Protein AF-0000000071074847 (afdb_homodimer)

Nearest PDB structures (foldseek):
  8h3u-assembly1_A  TM=3.918E-01  e=1.595E-03  Homo sapiens
  4jy6-assembly2_C  TM=2.643E-01  e=9.167E+00  Homo sapiens
  8h3u-assembly1_A  TM=3.918E-01  e=1.945E-03  Homo sapiens
  4jy6-assembly2_C  TM=2.643E-01  e=9.085E+00  Homo sapiens

pLDDT: mean 80.63, std 21.96, range [21.62, 98.31]

InterPro domains:
  IPR000998 MAM domain [PF00629] (2-75)
  IPR000998 MAM domain [PF00629] (82-198)
  IPR000998 MAM domain [PS50060] (1-77)
  IPR000998 MAM domain [PS50060] (80-199)
  IPR000998 MAM domain [SM00137] (77-199)
  IPR000998 MAM domain [cd06263] (82-199)
  IPR013320 Concanavalin A-like lectin/glucanase domain superfamily [SSF49899] (1-75)
  IPR013320 Concanavalin A-like lectin/glucanase domain superfamily [SSF49899] (81-199)
  IPR051560 MAM domain-containing protein [PTHR23282] (82-199)

Secondary structure (DSSP, 8-state):
-TTTTS-EEEEEEEETTEEEEEEEEEES-B-SS-EEEEEEE--SS-BEEEEEEE--SSTT--EEEEEEEEEES-TT-EEEEE--SSS-TT-EE-SSSSB--EEEESS-SSTTT--SS-SSS-STT-EEEEE--TT-TT-EEEEEPPPB-GGG-SEEEEEEEE-B-S----EEEE---SSS-------------------/-TTSSS-EEEEEEEETTEEEEEEEEEES-B-SS-EEEEEEE--SS-BEEEEEEE--SSTT--EEEEEEEEEES-TT-EEEEE--SSS-TT-EE-SSSSB--EEEESS-SSTTT--SS-SSS-STT-EEEEE--TT-TT-EEEEE---B-GGG-SEEEEEEEE-B-S----EEEE---SSS-------------------

Sequence (398 aa):
MWGADIGTLNIYAKTGTTLGQVLWTQSGALSRNWFQAQIDFIPTADFKFVFEGVTGADYESDIALDDIYITTGACGGSICGCDFDLDLCTFTQATTDDIDWTRLAGNTPSTNTGPENDHTIGTAAGFYIYTEASNLFNKVAVLESELILASSGRLCADFWYHMWGADIGTLNIYVKTGTTLGQVLWTQSGALSRNWFQAMWGADIGTLNIYAKTGTTLGQVLWTQSGALSRNWFQAQIDFIPTADFKFVFEGVTGADYESDIALDDIYITTGACGGSICGCDFDLDLCTFTQATTDDIDWTRLAGNTPSTNTGPENDHTIGTAAGFYIYTEASNLFNKVAVLESELILASSGRLCADFWYHMWGADIGTLNIYVKTGTTLGQVLWTQSGALSRNWFQA

Solvent-accessible surface area (backbone atoms only — not comparable to full-atom values): 20865 Å² total; per-residue (Å²): 133,86,76,57,52,36,17,33,41,36,31,31,45,25,42,86,91,44,73,52,65,68,39,32,35,41,28,26,1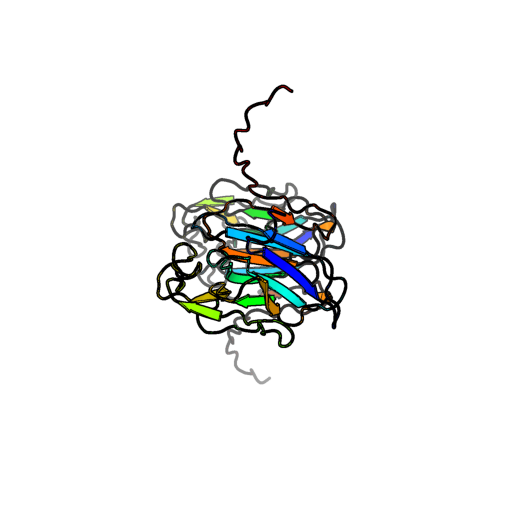6,49,56,88,54,78,40,80,47,75,42,57,41,64,51,90,47,51,26,22,49,33,46,36,41,31,22,1,65,36,52,38,12,19,41,32,44,29,48,39,35,33,27,33,8,48,64,83,27,66,74,47,60,36,52,35,67,87,50,62,68,70,45,42,73,54,86,86,52,73,45,62,69,38,78,45,52,25,57,46,92,54,79,72,17,49,49,60,34,17,78,83,72,61,37,53,86,18,19,19,33,30,41,74,8,67,95,34,53,66,33,39,22,34,37,30,47,53,84,40,59,30,86,63,43,41,24,15,39,35,33,32,36,32,29,15,23,88,61,56,63,63,49,75,48,75,42,65,68,54,90,70,66,69,74,77,71,94,71,90,77,78,79,76,81,70,80,81,73,79,121,132,86,78,56,53,35,17,34,42,38,30,30,46,26,42,85,91,44,73,50,67,67,39,32,34,41,28,26,17,51,57,89,52,79,39,81,48,73,44,54,40,62,51,90,46,51,27,22,50,32,45,34,41,31,22,1,65,37,52,37,11,19,41,32,44,28,48,39,35,33,29,32,9,48,65,83,28,66,76,49,58,36,49,38,67,85,48,63,69,70,45,43,73,54,86,85,53,72,44,63,66,39,78,46,53,24,58,46,93,55,77,72,15,49,48,60,34,18,79,84,71,60,37,52,85,17,20,19,32,30,42,72,8,67,95,33,54,65,33,38,21,35,38,30,48,54,84,40,58,30,86,61,42,42,22,16,39,35,31,32,36,31,29,14,21,88,64,53,66,62,50,75,47,74,43,71,68,56,88,71,68,68,76,79,71,90,73,84,75,73,75,74,78,70,78,82,74,81,120

Structure (mmCIF, N/CA/C/O backbone):
data_AF-0000000071074847-model_v1
#
loop_
_entity.id
_entity.type
_entity.pdbx_description
1 polymer 'MAM domain-containing protein'
#
loop_
_atom_site.group_PDB
_atom_site.id
_atom_site.type_symbol
_atom_site.label_atom_id
_atom_site.label_alt_id
_atom_site.label_comp_id
_atom_site.label_asym_id
_atom_site.label_entity_id
_atom_site.label_seq_id
_atom_site.pdbx_PDB_ins_code
_atom_site.Cartn_x
_atom_site.Cartn_y
_atom_site.Cartn_z
_atom_site.occupancy
_atom_site.B_iso_or_equiv
_atom_site.auth_seq_id
_atom_site.auth_comp_id
_atom_site.auth_asym_id
_atom_site.auth_atom_id
_atom_site.pdbx_PDB_model_num
ATOM 1 N N . MET A 1 1 ? -4.312 42.125 0.25 1 27.58 1 MET A N 1
ATOM 2 C CA . MET A 1 1 ? -3.717 41.656 1.504 1 27.58 1 MET A CA 1
ATOM 3 C C . MET A 1 1 ? -4.488 40.469 2.072 1 27.58 1 MET A C 1
ATOM 5 O O . MET A 1 1 ? -4.484 40.25 3.283 1 27.58 1 MET A O 1
ATOM 9 N N . TRP A 1 2 ? -5.391 39.906 1.409 1 36.03 2 TRP A N 1
ATOM 10 C CA . TRP A 1 2 ? -6.559 39.062 1.622 1 36.03 2 TRP A CA 1
ATOM 11 C C . TRP A 1 2 ? -6.16 37.719 2.254 1 36.03 2 TRP A C 1
ATOM 13 O O . TRP A 1 2 ? -6.965 36.781 2.318 1 36.03 2 TRP A O 1
ATOM 23 N N . GLY A 1 3 ? -4.836 37.219 2.207 1 42.69 3 GLY A N 1
ATOM 24 C CA . GLY A 1 3 ? -4.043 36 2.367 1 42.69 3 GLY A CA 1
ATOM 25 C C . GLY A 1 3 ? -3.967 35.531 3.805 1 42.69 3 GLY A C 1
ATOM 26 O O . GLY A 1 3 ? -3.621 34.375 4.062 1 42.69 3 GLY A O 1
ATOM 27 N N . ALA A 1 4 ? -4.082 36.438 4.742 1 49 4 ALA A N 1
ATOM 28 C CA . ALA A 1 4 ? -3.705 36.344 6.148 1 49 4 ALA A CA 1
ATOM 29 C C . ALA A 1 4 ? -4.785 35.656 6.969 1 49 4 ALA A C 1
ATOM 31 O O . ALA A 1 4 ? -4.512 35.125 8.055 1 49 4 ALA A O 1
ATOM 32 N N . ASP A 1 5 ? -6.031 35.656 6.477 1 59.66 5 ASP A N 1
ATOM 33 C CA . ASP A 1 5 ? -7.152 35.312 7.348 1 59.66 5 ASP A CA 1
ATOM 34 C C . ASP A 1 5 ? -7.465 33.844 7.301 1 59.66 5 ASP A C 1
ATOM 36 O O . ASP A 1 5 ? -8.414 33.375 7.934 1 59.66 5 ASP A O 1
ATOM 40 N N . ILE A 1 6 ? -6.574 33.125 6.586 1 74.62 6 ILE A N 1
ATOM 41 C CA . ILE A 1 6 ? -7.027 31.75 6.391 1 74.62 6 ILE A CA 1
ATOM 42 C C . ILE A 1 6 ? -5.98 30.781 6.938 1 74.62 6 ILE A C 1
ATOM 44 O O . ILE A 1 6 ? -4.797 31.109 7 1 74.62 6 ILE A O 1
ATOM 48 N N . GLY A 1 7 ? -6.395 29.688 7.555 1 87.5 7 GLY A N 1
ATOM 49 C CA . GLY A 1 7 ? -5.492 28.641 8.016 1 87.5 7 GLY A CA 1
ATOM 50 C C . GLY A 1 7 ? -4.734 27.969 6.8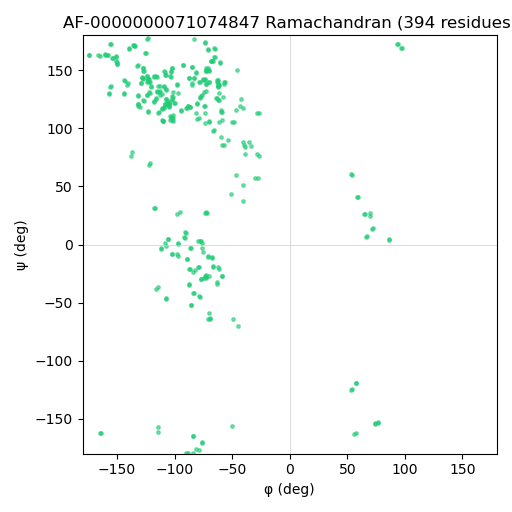83 1 87.5 7 GLY A C 1
ATOM 51 O O . GLY A 1 7 ? -5.234 27.875 5.762 1 87.5 7 GLY A O 1
ATOM 52 N N . THR A 1 8 ? -3.494 27.672 7.074 1 89.88 8 THR A N 1
ATOM 53 C CA . THR A 1 8 ? -2.66 27 6.082 1 89.88 8 THR A CA 1
ATOM 54 C C . THR A 1 8 ? -2.047 25.734 6.66 1 89.88 8 THR A C 1
ATOM 56 O O . THR A 1 8 ? -1.54 25.734 7.785 1 89.88 8 THR A O 1
ATOM 59 N N . LEU A 1 9 ? -2.215 24.625 5.93 1 92.69 9 LEU A N 1
ATOM 60 C CA . LEU A 1 9 ? -1.568 23.344 6.246 1 92.69 9 LEU A CA 1
ATOM 61 C C . LEU A 1 9 ? -0.414 23.078 5.289 1 92.69 9 LEU A C 1
ATOM 63 O O . LEU A 1 9 ? -0.598 23.078 4.07 1 92.69 9 LEU A O 1
ATOM 67 N N . ASN A 1 10 ? 0.801 22.906 5.871 1 92.06 10 ASN A N 1
ATOM 68 C CA . ASN A 1 10 ? 2.004 22.625 5.098 1 92.06 10 ASN A CA 1
ATOM 69 C C . ASN A 1 10 ? 2.637 21.297 5.516 1 92.06 10 ASN A C 1
ATOM 71 O O . ASN A 1 10 ? 2.734 21 6.707 1 92.06 10 ASN A O 1
ATOM 75 N N . ILE A 1 11 ? 3.031 20.531 4.504 1 95.25 11 ILE A N 1
ATOM 76 C CA . ILE A 1 11 ? 3.807 19.328 4.773 1 95.25 11 ILE A CA 1
ATOM 77 C C . ILE A 1 11 ? 5.203 19.469 4.172 1 95.25 11 ILE A C 1
ATOM 79 O O . ILE A 1 11 ? 5.352 19.906 3.029 1 95.25 11 ILE A O 1
ATOM 83 N N . TYR A 1 12 ? 6.242 19.141 5.043 1 93.88 12 TYR A N 1
ATOM 84 C CA . TYR A 1 12 ? 7.645 19.234 4.652 1 93.88 12 TYR A CA 1
ATOM 85 C C . TYR A 1 12 ? 8.352 17.906 4.879 1 93.88 12 TYR A C 1
ATOM 87 O O . TYR A 1 12 ? 7.82 17.016 5.547 1 93.88 12 TYR A O 1
ATOM 95 N N . ALA A 1 13 ? 9.508 17.844 4.262 1 94.88 13 ALA A N 1
ATOM 96 C CA . ALA A 1 13 ? 10.516 16.875 4.672 1 94.88 13 ALA A CA 1
ATOM 97 C C . ALA A 1 13 ? 11.664 17.547 5.414 1 94.88 13 ALA A C 1
ATOM 99 O O . ALA A 1 13 ? 12.242 18.516 4.918 1 94.88 13 ALA A O 1
ATOM 100 N N . LYS A 1 14 ? 11.898 17.094 6.609 1 95.88 14 LYS A N 1
ATOM 101 C CA . LYS A 1 14 ? 12.969 17.641 7.434 1 95.88 14 LYS A CA 1
ATOM 102 C C . LYS A 1 14 ? 14.156 16.688 7.512 1 95.88 14 LYS A C 1
ATOM 104 O O . LYS A 1 14 ? 14 15.531 7.934 1 95.88 14 LYS A O 1
ATOM 109 N N . THR A 1 15 ? 15.289 17.109 7.09 1 96 15 THR A N 1
ATOM 110 C CA . THR A 1 15 ? 16.531 16.344 7.188 1 96 15 THR A CA 1
ATOM 111 C C . THR A 1 15 ? 17.422 16.906 8.289 1 96 15 THR A C 1
ATOM 113 O O . THR A 1 15 ? 17.875 18.047 8.219 1 96 15 THR A O 1
ATOM 116 N N . GLY A 1 16 ? 17.719 16.094 9.273 1 94.25 16 GLY A N 1
ATOM 117 C CA . GLY A 1 16 ? 18.391 16.672 10.422 1 94.25 16 GLY A CA 1
ATOM 118 C C . GLY A 1 16 ? 17.609 17.812 11.062 1 94.25 16 GLY A C 1
ATOM 119 O O . GLY A 1 16 ? 16.453 17.625 11.469 1 94.25 16 GLY A O 1
ATOM 120 N N . THR A 1 17 ? 18.203 18.984 11.078 1 92.5 17 THR A N 1
ATOM 121 C CA . THR A 1 17 ? 17.531 20.125 11.656 1 92.5 17 THR A CA 1
ATOM 122 C C . THR A 1 17 ? 17.031 21.062 10.562 1 92.5 17 THR A C 1
ATOM 124 O O . THR A 1 17 ? 16.453 22.125 10.844 1 92.5 17 THR A O 1
ATOM 127 N N . THR A 1 18 ? 17.203 20.641 9.336 1 93.75 18 THR A N 1
ATOM 128 C CA . THR A 1 18 ? 16.875 21.516 8.211 1 93.75 18 THR A CA 1
ATOM 129 C C . THR A 1 18 ? 15.516 21.156 7.629 1 93.75 18 THR A C 1
ATOM 131 O O . THR A 1 18 ? 15.281 20.016 7.227 1 93.75 18 THR A O 1
ATOM 134 N N . LEU A 1 19 ? 14.688 22.125 7.641 1 93.19 19 LEU A N 1
ATOM 135 C CA . LEU A 1 19 ? 13.383 21.984 7.016 1 93.19 19 LEU A CA 1
ATOM 136 C C . LEU A 1 19 ? 13.477 22.188 5.508 1 93.19 19 LEU A C 1
ATOM 138 O O . LEU A 1 19 ? 13.984 23.219 5.047 1 93.19 19 LEU A O 1
ATOM 142 N N . GLY A 1 20 ? 13.078 21.188 4.734 1 89 20 GLY A N 1
ATOM 143 C CA . GLY A 1 20 ? 13.133 21.281 3.285 1 89 20 GLY A CA 1
ATOM 144 C C . GLY A 1 20 ? 12.031 22.141 2.699 1 89 20 GLY A C 1
ATOM 145 O O . GLY A 1 20 ? 11.344 22.859 3.426 1 89 20 GLY A O 1
ATOM 146 N N . GLN A 1 21 ? 11.961 22.047 1.348 1 84.12 21 GLN A N 1
ATOM 147 C CA . GLN A 1 21 ? 10.883 22.766 0.666 1 84.12 21 GLN A CA 1
ATOM 148 C C . GLN A 1 21 ? 9.523 22.141 0.989 1 84.12 21 GLN A C 1
ATOM 150 O O . GLN A 1 21 ? 9.445 20.984 1.388 1 84.12 21 GLN A O 1
ATOM 155 N N . VAL A 1 22 ? 8.469 22.984 0.8 1 89.62 22 VAL A N 1
ATOM 156 C CA . VAL A 1 22 ? 7.109 22.516 1.017 1 89.62 22 VAL A CA 1
ATOM 157 C C . VAL A 1 22 ? 6.777 21.406 0.013 1 89.62 22 VAL A C 1
ATOM 159 O O . VAL A 1 22 ? 7.008 21.562 -1.188 1 89.62 22 VAL A O 1
ATOM 162 N N . LEU A 1 23 ? 6.324 20.266 0.587 1 89.44 23 LEU A N 1
ATOM 163 C CA . LEU A 1 23 ? 5.91 19.156 -0.257 1 89.44 23 LEU A CA 1
ATOM 164 C C . LEU A 1 23 ? 4.441 19.297 -0.654 1 89.44 23 LEU A C 1
ATOM 166 O O . LEU A 1 23 ? 4.043 18.828 -1.727 1 89.44 23 LEU A O 1
ATOM 170 N N . TRP A 1 24 ? 3.645 19.797 0.161 1 90.12 24 TRP A N 1
ATOM 171 C CA . TRP A 1 24 ? 2.203 19.938 -0.01 1 90.12 24 TRP A CA 1
ATOM 172 C C . TRP A 1 24 ? 1.664 21.078 0.855 1 90.12 24 TRP A C 1
ATOM 174 O O . TRP A 1 24 ? 2.074 21.234 2.008 1 90.12 24 TRP A O 1
ATOM 184 N N . THR A 1 25 ? 0.781 21.891 0.258 1 90 25 THR A N 1
ATOM 185 C CA . THR A 1 25 ? 0.196 23 1.011 1 90 25 THR A CA 1
ATOM 186 C C . THR A 1 25 ? -1.278 23.172 0.658 1 90 25 THR A C 1
ATOM 188 O O . THR A 1 25 ? -1.673 22.984 -0.495 1 90 25 THR A O 1
ATOM 191 N N . GLN A 1 26 ? -2.035 23.391 1.683 1 86.25 26 GLN A N 1
ATOM 192 C CA . GLN A 1 26 ? -3.441 23.75 1.542 1 86.25 26 GLN A CA 1
ATOM 193 C C . GLN A 1 26 ? -3.777 24.984 2.373 1 86.25 26 GLN A C 1
ATOM 195 O O . GLN A 1 26 ? -3.572 25 3.59 1 86.25 26 GLN A O 1
ATOM 200 N N . SER A 1 27 ? -4.199 26 1.661 1 84.88 27 SER A N 1
ATOM 201 C CA . SER A 1 27 ? -4.617 27.219 2.359 1 84.88 27 SER A CA 1
ATOM 202 C C . SER A 1 27 ? -6.102 27.484 2.158 1 84.88 27 SER A C 1
ATOM 204 O O . SER A 1 27 ? -6.648 27.219 1.086 1 84.88 27 SER A O 1
ATOM 206 N N . GLY A 1 28 ? -6.715 28 3.195 1 81.5 28 GLY A N 1
ATOM 207 C CA . GLY A 1 28 ? -8.102 28.422 3.094 1 81.5 28 GLY A CA 1
ATOM 208 C C . GLY A 1 28 ? -9.086 27.359 3.535 1 81.5 28 GLY A C 1
ATOM 209 O O . GLY A 1 28 ? -8.688 26.234 3.861 1 81.5 28 GLY A O 1
ATOM 210 N N . ALA A 1 29 ? -10.297 27.781 3.59 1 77.31 29 ALA A N 1
ATOM 211 C CA . ALA A 1 29 ? -11.352 26.906 4.078 1 77.31 29 ALA A CA 1
ATOM 212 C C . ALA A 1 29 ? -11.922 26.062 2.947 1 77.31 29 ALA A C 1
ATOM 214 O O . ALA A 1 29 ? -12.031 26.531 1.81 1 77.31 29 ALA A O 1
ATOM 215 N N . LEU A 1 30 ? -12.242 24.859 3.307 1 79.44 30 LEU A N 1
ATOM 216 C CA . LEU A 1 30 ? -12.906 23.922 2.408 1 79.44 30 LEU A CA 1
ATOM 217 C C . LEU A 1 30 ? -14.305 23.594 2.908 1 79.44 30 LEU A C 1
ATOM 219 O O . LEU A 1 30 ? -14.969 24.438 3.516 1 79.44 30 LEU A O 1
ATOM 223 N N . SER A 1 31 ? -14.906 22.562 2.502 1 78.5 31 SER A N 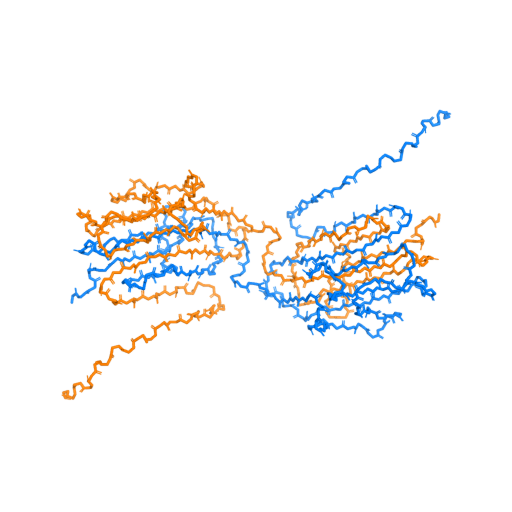1
ATOM 224 C CA . SER A 1 31 ? -16.234 22.156 2.949 1 78.5 31 SER A CA 1
ATOM 225 C C . SER A 1 31 ? -16.188 21.484 4.316 1 78.5 31 SER A C 1
ATOM 227 O O . SER A 1 31 ? -15.125 21.453 4.953 1 78.5 31 SER A O 1
ATOM 229 N N . ARG A 1 32 ? -17.312 21.047 4.727 1 83.38 32 ARG A N 1
ATOM 230 C CA . ARG A 1 32 ? -17.438 20.422 6.043 1 83.38 32 ARG A CA 1
ATOM 231 C C . ARG A 1 32 ? -16.922 18.984 6.027 1 83.38 32 ARG A C 1
ATOM 233 O O . ARG A 1 32 ? -16.906 18.328 7.066 1 83.38 32 ARG A O 1
ATOM 240 N N . ASN A 1 33 ? -16.422 18.562 4.934 1 82.31 33 ASN A N 1
ATOM 241 C CA . ASN A 1 33 ? -15.977 17.172 4.797 1 82.31 33 ASN A CA 1
ATOM 242 C C . ASN A 1 33 ? -14.492 17.031 5.129 1 82.31 33 ASN A C 1
ATOM 244 O O . ASN A 1 33 ? -13.758 18.031 5.141 1 82.31 33 ASN A O 1
ATOM 248 N N . TRP A 1 34 ? -14.117 15.82 5.543 1 88.06 34 TRP A N 1
ATOM 249 C CA . TRP A 1 34 ? -12.711 15.461 5.535 1 88.06 34 TRP A CA 1
ATOM 250 C C . TRP A 1 34 ? -12.195 15.289 4.105 1 88.06 34 TRP A C 1
ATOM 252 O O . TRP A 1 34 ? -12.891 14.727 3.256 1 88.06 34 TRP A O 1
ATOM 262 N N . PHE A 1 35 ? -10.977 15.766 3.891 1 84.19 35 PHE A N 1
ATOM 263 C CA . PHE A 1 35 ? -10.336 15.625 2.59 1 84.19 35 PHE A CA 1
ATOM 264 C C . PHE A 1 35 ? -9.062 14.789 2.703 1 84.19 35 PHE A C 1
ATOM 266 O O . PHE A 1 35 ? -8.359 14.859 3.709 1 84.19 35 PHE A O 1
ATOM 273 N N . GLN A 1 36 ? -8.852 14.039 1.658 1 84.94 36 GLN A N 1
ATOM 274 C CA . GLN A 1 36 ? -7.652 13.211 1.608 1 84.94 36 GLN A CA 1
ATOM 275 C C . GLN A 1 36 ? -6.551 13.883 0.796 1 84.94 36 GLN A C 1
ATOM 277 O O . GLN A 1 36 ? -6.82 14.484 -0.244 1 84.94 36 GLN A O 1
ATOM 282 N N . ALA A 1 37 ? -5.336 13.773 1.339 1 86.38 37 ALA A N 1
ATOM 283 C CA . ALA A 1 37 ? -4.156 14.18 0.578 1 86.38 37 ALA A CA 1
ATOM 284 C C . ALA A 1 37 ? -3.104 13.07 0.567 1 86.38 37 ALA A C 1
ATOM 286 O O . ALA A 1 37 ? -3.004 12.289 1.516 1 86.38 37 ALA A O 1
ATOM 287 N N . GLN A 1 38 ? -2.424 12.953 -0.542 1 86.5 38 GLN A N 1
ATOM 288 C CA . GLN A 1 38 ? -1.329 12 -0.686 1 86.5 38 GLN A CA 1
ATOM 289 C C . GLN A 1 38 ? -0.08 12.68 -1.242 1 86.5 38 GLN A C 1
ATOM 291 O O . GLN A 1 38 ? -0.173 13.547 -2.107 1 86.5 38 GLN A O 1
ATOM 296 N N . ILE A 1 39 ? 1.019 12.336 -0.711 1 87.88 39 ILE A N 1
ATOM 297 C CA . ILE A 1 39 ? 2.311 12.859 -1.145 1 87.88 39 ILE A CA 1
ATOM 298 C C . ILE A 1 39 ? 3.225 11.703 -1.545 1 87.88 39 ILE A C 1
ATOM 300 O O . ILE A 1 39 ? 3.564 10.859 -0.716 1 87.88 39 ILE A O 1
ATOM 304 N N . ASP A 1 40 ? 3.559 11.656 -2.885 1 86.19 40 ASP A N 1
ATOM 305 C CA . ASP A 1 40 ? 4.648 10.789 -3.316 1 86.19 40 ASP A CA 1
ATOM 306 C C . ASP A 1 40 ? 6.008 11.414 -3 1 86.19 40 ASP A C 1
ATOM 308 O O . ASP A 1 40 ? 6.273 12.555 -3.373 1 86.19 40 ASP A O 1
ATOM 312 N N . PHE A 1 41 ? 6.84 10.688 -2.32 1 87.25 41 PHE A N 1
ATOM 313 C CA . PHE A 1 41 ? 8.109 11.273 -1.914 1 87.25 41 PHE A CA 1
ATOM 314 C C . PHE A 1 41 ? 9.227 10.234 -1.971 1 87.25 41 PHE A C 1
ATOM 316 O O . PHE A 1 41 ? 9.055 9.109 -1.506 1 87.25 41 PHE A O 1
ATOM 323 N N . ILE A 1 42 ? 10.328 10.602 -2.615 1 86.88 42 ILE A N 1
ATOM 324 C CA . ILE A 1 42 ? 11.539 9.789 -2.613 1 86.88 42 ILE A CA 1
ATOM 325 C C . ILE A 1 42 ? 12.633 10.484 -1.806 1 86.88 42 ILE A C 1
ATOM 327 O O . ILE A 1 42 ? 13.219 11.469 -2.262 1 86.88 42 ILE A O 1
ATOM 331 N N . PRO A 1 43 ? 12.914 9.953 -0.616 1 88.38 43 PRO A N 1
ATOM 332 C CA . PRO A 1 43 ? 13.922 10.625 0.208 1 88.38 43 PRO A CA 1
ATOM 333 C C . PRO A 1 43 ? 15.344 10.383 -0.293 1 88.38 43 PRO A C 1
ATOM 335 O O . PRO A 1 43 ? 15.656 9.297 -0.777 1 88.38 43 PRO A O 1
ATOM 338 N N . THR A 1 44 ? 16.172 11.398 -0.231 1 90 44 THR A N 1
ATOM 339 C CA . THR A 1 44 ? 17.578 11.281 -0.575 1 90 44 THR A CA 1
ATOM 340 C C . THR A 1 44 ? 18.438 11.203 0.685 1 90 44 THR A C 1
ATOM 342 O O . THR A 1 44 ? 19.656 11.016 0.604 1 90 44 THR A O 1
ATOM 345 N N . ALA A 1 45 ? 17.906 11.398 1.759 1 93.75 45 ALA A N 1
ATOM 346 C CA . ALA A 1 45 ? 18.516 11.297 3.088 1 93.75 45 ALA A CA 1
ATOM 347 C C . ALA A 1 45 ? 17.469 10.914 4.129 1 93.75 45 ALA A C 1
ATOM 349 O O . ALA A 1 45 ? 16.266 10.992 3.869 1 93.75 45 ALA A O 1
ATOM 350 N N . ASP A 1 46 ? 18.062 10.414 5.281 1 95.81 46 ASP A N 1
ATOM 351 C CA . ASP A 1 46 ? 17.125 10.203 6.387 1 95.81 46 ASP A CA 1
ATOM 352 C C . ASP A 1 46 ? 16.375 11.492 6.727 1 95.81 46 ASP A C 1
ATOM 354 O O . ASP A 1 46 ? 16.969 12.578 6.734 1 95.81 46 ASP A O 1
ATOM 358 N N . PHE A 1 47 ? 15.07 11.281 7.016 1 95.94 47 PHE A N 1
ATOM 359 C CA . PHE A 1 47 ? 14.273 12.492 7.184 1 95.94 47 PHE A CA 1
ATOM 360 C C . PHE A 1 47 ? 13.047 12.219 8.047 1 95.94 47 PHE A C 1
ATOM 362 O O . PHE A 1 47 ? 12.789 11.078 8.422 1 95.94 47 PHE A O 1
ATOM 369 N N . LYS A 1 48 ? 12.312 13.289 8.406 1 96.88 48 LYS A N 1
ATOM 370 C CA . LYS A 1 48 ? 10.992 13.258 9.031 1 96.88 48 LYS A CA 1
ATOM 371 C C . LYS A 1 48 ? 9.977 14.055 8.211 1 96.88 48 LYS A C 1
ATOM 373 O O . LYS A 1 48 ? 10.305 15.117 7.676 1 96.88 48 LYS A O 1
ATOM 378 N N . PHE A 1 49 ? 8.75 13.477 8.133 1 96.19 49 PHE A N 1
ATOM 379 C CA . PHE A 1 49 ? 7.672 14.344 7.668 1 96.19 49 PHE A CA 1
ATOM 380 C C . PHE A 1 49 ? 7.289 15.352 8.742 1 96.19 49 PHE A C 1
ATOM 382 O O . PHE A 1 49 ? 7.215 15.008 9.922 1 96.19 49 PHE A O 1
ATOM 389 N N . VAL A 1 50 ? 7.066 16.547 8.305 1 96.62 50 VAL A N 1
ATOM 390 C CA . VAL A 1 50 ? 6.641 17.625 9.203 1 96.62 50 VAL A CA 1
ATOM 391 C C . VAL A 1 50 ? 5.262 18.125 8.781 1 96.62 50 VAL A C 1
ATOM 393 O O . VAL A 1 50 ? 5.062 18.516 7.629 1 96.62 50 VAL A O 1
ATOM 396 N N . PHE A 1 51 ? 4.328 18.047 9.742 1 96.88 51 PHE A N 1
ATOM 397 C CA . PHE A 1 51 ? 2.986 18.594 9.555 1 96.88 51 PHE A CA 1
ATOM 398 C C . PHE A 1 51 ? 2.828 19.922 10.281 1 96.88 51 PHE A C 1
ATOM 400 O O . PHE A 1 51 ? 2.723 19.953 11.508 1 96.88 51 PHE A O 1
ATOM 407 N N . GLU A 1 52 ? 2.797 21 9.461 1 95.69 52 GLU A N 1
ATOM 408 C CA . GLU A 1 52 ? 2.721 22.344 10.023 1 95.69 52 GLU A CA 1
ATOM 409 C C . GLU A 1 52 ? 1.352 22.969 9.781 1 95.69 52 GLU A C 1
ATOM 411 O O . GLU A 1 52 ? 0.924 23.109 8.633 1 95.69 52 GLU A O 1
ATOM 416 N N . GLY A 1 53 ? 0.668 23.25 10.883 1 94.75 53 GLY A N 1
ATOM 417 C CA . GLY A 1 53 ? -0.542 24.062 10.805 1 94.75 53 GLY A CA 1
ATOM 418 C C . GLY A 1 53 ? -0.333 25.5 11.234 1 94.75 53 GLY A C 1
ATOM 419 O O . GLY A 1 53 ? 0.208 25.75 12.312 1 94.75 53 GLY A O 1
ATOM 420 N N . VAL A 1 54 ? -0.717 26.438 10.32 1 91.88 54 VAL A N 1
ATOM 421 C CA . VAL A 1 54 ? -0.69 27.859 10.641 1 91.88 54 VAL A CA 1
ATOM 422 C C . VAL A 1 54 ? -2.117 28.406 10.734 1 91.88 54 VAL A C 1
ATOM 424 O O . VAL A 1 54 ? -2.852 28.406 9.742 1 91.88 54 VAL A O 1
ATOM 427 N N . THR A 1 55 ? -2.48 28.875 11.977 1 90.25 55 THR A N 1
ATOM 428 C CA . THR A 1 55 ? -3.824 29.438 12.117 1 90.25 55 THR A CA 1
ATOM 429 C C . THR A 1 55 ? -3.932 30.781 11.414 1 90.25 55 THR A C 1
ATOM 431 O O . THR A 1 55 ? -2.93 31.469 11.234 1 90.25 55 THR A O 1
ATOM 434 N N . GLY A 1 56 ? -5.152 31.062 10.984 1 86.88 56 GLY A N 1
ATOM 435 C CA . GLY A 1 56 ? -5.391 32.344 10.305 1 86.88 56 GLY A CA 1
ATOM 436 C C . GLY A 1 56 ? -5.641 33.469 11.258 1 86.88 56 GLY A C 1
ATOM 437 O O . GLY A 1 56 ? -5.289 33.406 12.438 1 86.88 56 GLY A O 1
ATOM 438 N N . ALA A 1 57 ? -6.184 34.594 10.656 1 82.81 57 ALA A N 1
ATOM 439 C CA . ALA A 1 57 ? -6.387 35.812 11.398 1 82.81 57 ALA A CA 1
ATOM 440 C C . ALA A 1 57 ? -7.73 35.812 12.125 1 82.81 57 ALA A C 1
ATOM 442 O O . ALA A 1 57 ? -8.094 36.781 12.781 1 82.81 57 ALA A O 1
ATOM 443 N N . ASP A 1 58 ? -8.484 34.781 11.914 1 78.69 58 ASP A N 1
ATOM 444 C CA . ASP A 1 58 ? -9.766 34.688 12.609 1 78.69 58 ASP A CA 1
ATOM 445 C C . ASP A 1 58 ? -9.984 33.281 13.188 1 78.69 58 ASP A C 1
ATOM 447 O O . ASP A 1 58 ? -9.18 32.375 12.953 1 78.69 58 ASP A O 1
ATOM 451 N N . TYR A 1 59 ? -11.047 33.156 14.008 1 79.75 59 TYR A N 1
AT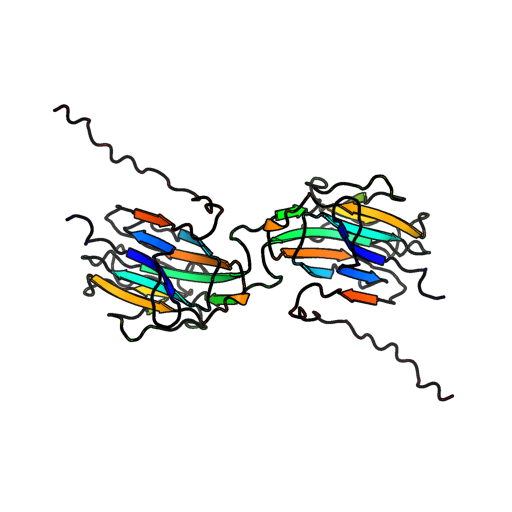OM 452 C CA . TYR A 1 59 ? -11.289 31.922 14.781 1 79.75 59 TYR A CA 1
ATOM 453 C C . TYR A 1 59 ? -11.828 30.812 13.891 1 79.75 59 TYR A C 1
ATOM 455 O O . TYR A 1 59 ? -11.883 29.656 14.305 1 79.75 59 TYR A O 1
ATOM 463 N N . GLU A 1 60 ? -12.141 31.047 12.617 1 80.56 60 GLU A N 1
ATOM 464 C CA . GLU A 1 60 ? -12.688 30.031 11.719 1 80.56 60 GLU A CA 1
ATOM 465 C C . GLU A 1 60 ? -11.586 29.375 10.891 1 80.56 60 GLU A C 1
ATOM 467 O O . GLU A 1 60 ? -11.82 28.953 9.75 1 80.56 60 GLU A O 1
ATOM 472 N N . SER A 1 61 ? -10.406 29.344 11.422 1 85.25 61 SER A N 1
ATOM 473 C CA . SER A 1 61 ? -9.289 28.828 10.641 1 85.25 61 SER A CA 1
ATOM 474 C C . SER A 1 61 ? -8.688 27.594 11.297 1 85.25 61 SER A C 1
ATOM 476 O O . SER A 1 61 ? -7.492 27.312 11.156 1 85.25 61 SER A O 1
ATOM 478 N N . ASP A 1 62 ? -9.562 26.781 12.008 1 89.06 62 ASP A N 1
ATOM 479 C CA . ASP A 1 62 ? -9.094 25.516 12.578 1 89.06 62 ASP A CA 1
ATOM 480 C C . ASP A 1 62 ? -8.641 24.547 11.477 1 89.06 62 ASP A C 1
ATOM 482 O O . ASP A 1 62 ? -9.219 24.516 10.391 1 89.06 62 ASP A O 1
ATOM 486 N N . ILE A 1 63 ? -7.613 23.875 11.797 1 91.88 63 ILE A N 1
ATOM 487 C CA . ILE A 1 63 ? -7.102 22.812 10.93 1 91.88 63 ILE A CA 1
ATOM 488 C C . ILE A 1 63 ? -7.07 21.5 11.695 1 91.88 63 ILE A C 1
ATOM 490 O O . ILE A 1 63 ? -6.629 21.438 12.844 1 91.88 63 ILE A O 1
ATOM 494 N N . ALA A 1 64 ? -7.625 20.469 11.031 1 94.94 64 ALA A N 1
ATOM 495 C CA . ALA A 1 64 ? -7.594 19.172 11.68 1 94.94 64 ALA A CA 1
ATOM 496 C C . ALA A 1 64 ? -6.922 18.125 10.789 1 94.94 64 ALA A C 1
ATOM 498 O O . ALA A 1 64 ? -6.969 18.234 9.562 1 94.94 64 ALA A O 1
ATOM 499 N N . LEU A 1 65 ? -6.199 17.203 11.445 1 96.62 65 LEU A N 1
ATOM 500 C CA . LEU A 1 65 ? -5.57 16.047 10.789 1 96.62 65 LEU A CA 1
ATOM 501 C C . LEU A 1 65 ? -6.047 14.742 11.414 1 96.62 65 LEU A C 1
ATOM 503 O O . LEU A 1 65 ? -6.281 14.672 12.617 1 96.62 65 LEU A O 1
ATOM 507 N N . ASP A 1 66 ? -6.23 13.773 10.602 1 95.5 66 ASP A N 1
ATOM 508 C CA . ASP A 1 66 ? -6.555 12.414 11.031 1 95.5 66 ASP A CA 1
ATOM 509 C C . ASP A 1 66 ? -6.008 11.383 10.047 1 95.5 66 ASP A C 1
ATOM 511 O O . ASP A 1 66 ? -5.746 11.703 8.883 1 95.5 66 ASP A O 1
ATOM 515 N N . ASP A 1 67 ? -5.785 10.211 10.516 1 94 67 ASP A N 1
ATOM 516 C CA . ASP A 1 67 ? -5.402 9.078 9.68 1 94 67 ASP A CA 1
ATOM 517 C C . ASP A 1 67 ? -4.184 9.422 8.82 1 94 67 ASP A C 1
ATOM 519 O O . ASP A 1 67 ? -4.234 9.328 7.594 1 94 67 ASP A O 1
ATOM 523 N N . ILE A 1 68 ? -3.039 9.758 9.508 1 95.75 68 ILE A N 1
ATOM 524 C CA . ILE A 1 68 ? -1.768 9.93 8.812 1 95.75 68 ILE A CA 1
ATOM 525 C C . ILE A 1 68 ? -1.062 8.578 8.695 1 95.75 68 ILE A C 1
ATOM 527 O O . ILE A 1 68 ? -0.756 7.941 9.711 1 95.75 68 ILE A O 1
ATOM 531 N N . TYR A 1 69 ? -0.854 8.172 7.426 1 93.75 69 TYR A N 1
ATOM 532 C CA . TYR A 1 69 ? -0.15 6.914 7.199 1 93.75 69 TYR A CA 1
ATOM 533 C C . TYR A 1 69 ? 0.956 7.09 6.164 1 93.75 69 TYR A C 1
ATOM 535 O O . TYR A 1 69 ? 0.739 7.688 5.109 1 93.75 69 TYR A O 1
ATOM 543 N N . ILE A 1 70 ? 2.129 6.648 6.547 1 94.5 70 ILE A N 1
ATOM 544 C CA . ILE A 1 70 ? 3.277 6.629 5.645 1 94.5 70 ILE A CA 1
ATOM 545 C C . ILE A 1 70 ? 3.6 5.191 5.25 1 94.5 70 ILE A C 1
ATOM 547 O O . ILE A 1 70 ? 3.834 4.34 6.113 1 94.5 70 ILE A O 1
ATOM 551 N N . THR A 1 71 ? 3.551 4.914 3.943 1 91.06 71 THR A N 1
ATOM 552 C CA . THR A 1 71 ? 3.801 3.568 3.434 1 91.06 71 THR A CA 1
ATOM 553 C C . THR A 1 71 ? 4.867 3.596 2.342 1 91.06 71 THR A C 1
ATOM 555 O O . THR A 1 71 ? 5.094 4.633 1.716 1 91.06 71 THR A O 1
ATOM 558 N N . THR A 1 72 ? 5.57 2.535 2.211 1 89 72 THR A N 1
ATOM 559 C CA . THR A 1 72 ? 6.496 2.414 1.092 1 89 72 THR A CA 1
ATOM 560 C C . THR A 1 72 ? 5.738 2.266 -0.224 1 89 72 THR A C 1
ATOM 562 O O . THR A 1 72 ? 4.637 1.713 -0.253 1 89 72 THR A O 1
ATOM 565 N N . GLY A 1 73 ? 6.438 2.793 -1.29 1 85.31 73 GLY A N 1
ATOM 566 C CA . GLY A 1 73 ? 5.82 2.707 -2.605 1 85.31 73 GLY A CA 1
ATOM 567 C C . GLY A 1 73 ? 5.082 3.971 -3.002 1 85.31 73 GLY A C 1
ATOM 568 O O . GLY A 1 73 ? 4.91 4.879 -2.186 1 85.31 73 GLY A O 1
ATOM 569 N N . ALA A 1 74 ? 4.719 4.004 -4.27 1 83.31 74 ALA A N 1
ATOM 570 C CA . ALA A 1 74 ? 3.982 5.156 -4.781 1 83.31 74 ALA A CA 1
ATOM 571 C C . ALA A 1 74 ? 2.549 5.168 -4.254 1 83.31 74 ALA A C 1
ATOM 573 O O . ALA A 1 74 ? 1.961 4.109 -4.016 1 83.31 74 ALA A O 1
ATOM 574 N N . CYS A 1 75 ? 2.037 6.441 -4.133 1 82.12 75 CYS A N 1
ATOM 575 C CA . CYS A 1 75 ? 0.613 6.543 -3.832 1 82.12 75 CYS A CA 1
ATOM 576 C C . CYS A 1 75 ? -0.226 5.941 -4.953 1 82.12 75 CYS A C 1
ATOM 578 O O . CYS A 1 75 ? 0.06 6.156 -6.133 1 82.12 75 CYS A O 1
ATOM 580 N N . GLY A 1 76 ? -1.273 5.148 -4.629 1 75.31 76 GLY A N 1
ATOM 581 C CA . GLY A 1 76 ? -2.039 4.465 -5.66 1 75.31 76 GLY A CA 1
ATOM 582 C C . GLY A 1 76 ? -1.228 3.432 -6.418 1 75.31 76 GLY A C 1
ATOM 583 O O . GLY A 1 76 ? -1.452 3.213 -7.609 1 75.31 76 GLY A O 1
ATOM 584 N N . GLY A 1 77 ? -0.274 2.922 -5.855 1 75.56 77 GLY A N 1
ATOM 585 C CA . GLY A 1 77 ? 0.782 2.15 -6.488 1 75.56 77 GLY A CA 1
ATOM 586 C C . GLY A 1 77 ? 0.327 0.778 -6.945 1 75.56 77 GLY A C 1
ATOM 587 O O . GLY A 1 77 ? 1.126 -0.159 -7.004 1 75.56 77 GLY A O 1
ATOM 588 N N . SER A 1 78 ? -0.935 0.639 -7.246 1 84.06 78 SER A N 1
ATOM 589 C CA . SER A 1 78 ? -1.326 -0.633 -7.848 1 84.06 78 SER A CA 1
ATOM 590 C C . SER A 1 78 ? -0.855 -0.729 -9.297 1 84.06 78 SER A C 1
ATOM 592 O O . SER A 1 78 ? -1.143 0.153 -10.102 1 84.06 78 SER A O 1
ATOM 594 N N . ILE A 1 79 ? -0.038 -1.692 -9.602 1 91.12 79 ILE A N 1
ATOM 595 C CA . ILE A 1 79 ? 0.455 -1.906 -10.961 1 91.12 79 ILE A CA 1
ATOM 596 C C . ILE A 1 79 ? -0.543 -2.756 -11.742 1 91.12 79 ILE A C 1
ATOM 598 O O . ILE A 1 79 ? -0.919 -2.406 -12.867 1 91.12 79 ILE A O 1
ATOM 602 N N . CYS A 1 80 ? -0.896 -3.812 -11.227 1 92.44 80 CYS A N 1
ATOM 603 C CA . CYS A 1 80 ? -1.935 -4.664 -11.797 1 92.44 80 CYS A CA 1
ATOM 604 C C . CYS A 1 80 ? -2.488 -5.625 -10.75 1 92.44 80 CYS A C 1
ATOM 606 O O . CYS A 1 80 ? -1.949 -5.723 -9.641 1 92.44 80 CYS A O 1
ATOM 608 N N . GLY A 1 81 ? -3.67 -6.16 -11.125 1 94.94 81 GLY A N 1
ATOM 609 C CA . GLY A 1 81 ? -4.309 -7.109 -10.227 1 94.94 81 GLY A CA 1
ATOM 610 C C . GLY A 1 81 ? -5.551 -7.746 -10.812 1 94.94 81 GLY A C 1
ATOM 611 O O . GLY A 1 81 ? -6.098 -7.254 -11.805 1 94.94 81 GLY A O 1
ATOM 612 N N . CYS A 1 82 ? -5.934 -8.789 -10.234 1 96.81 82 CYS A N 1
ATOM 613 C CA . CYS A 1 82 ? -7.09 -9.516 -10.75 1 96.81 82 CYS A CA 1
ATOM 614 C C . CYS A 1 82 ? -7.73 -10.367 -9.664 1 96.81 82 CYS A C 1
ATOM 616 O O . CYS A 1 82 ? -7.035 -11.094 -8.945 1 96.81 82 CYS A O 1
ATOM 618 N N . ASP A 1 83 ? -8.992 -10.266 -9.508 1 95.38 83 ASP A N 1
ATOM 619 C CA . ASP A 1 83 ? -9.758 -11.156 -8.641 1 95.38 83 ASP A CA 1
ATOM 620 C C . ASP A 1 83 ? -10.422 -12.273 -9.438 1 95.38 83 ASP A C 1
ATOM 622 O O . ASP A 1 83 ? -11.039 -13.172 -8.859 1 95.38 83 ASP A O 1
ATOM 626 N N . PHE A 1 84 ? -10.375 -12.203 -10.758 1 97.56 84 PHE A N 1
ATOM 627 C CA . PHE A 1 84 ? -10.758 -13.219 -11.742 1 97.56 84 PHE A CA 1
ATOM 628 C C . PHE A 1 84 ? -12.266 -13.383 -11.789 1 97.56 84 PHE A C 1
ATOM 630 O O . PHE A 1 84 ? -12.773 -14.328 -12.391 1 97.56 84 PHE A O 1
ATOM 637 N N . ASP A 1 85 ? -13.07 -12.484 -11.203 1 95.44 85 ASP A N 1
ATOM 638 C CA . ASP A 1 85 ? -14.523 -12.609 -11.172 1 95.44 85 ASP A CA 1
ATOM 639 C C . ASP A 1 85 ? -15.125 -12.32 -12.547 1 95.44 85 ASP A C 1
ATOM 641 O O . ASP A 1 85 ? -16.172 -12.867 -12.898 1 95.44 85 ASP A O 1
ATOM 645 N N . LEU A 1 86 ? -14.508 -11.523 -13.312 1 96.19 86 LEU A N 1
ATOM 646 C CA . LEU A 1 86 ? -15.039 -11.172 -14.625 1 96.19 86 LEU A CA 1
ATOM 647 C C . LEU A 1 86 ? -14.234 -11.844 -15.734 1 96.19 86 LEU A C 1
ATOM 649 O O . LEU A 1 86 ? -14.812 -12.344 -16.703 1 96.19 86 LEU A O 1
ATOM 653 N N . ASP A 1 87 ? -12.977 -11.797 -15.68 1 97.69 87 ASP A N 1
ATOM 654 C CA . ASP A 1 87 ? -12.062 -12.352 -16.656 1 97.69 87 ASP A CA 1
ATOM 655 C C . ASP A 1 87 ? -10.648 -12.469 -16.094 1 97.69 87 ASP A C 1
ATOM 657 O O . ASP A 1 87 ? -10.469 -12.594 -14.883 1 97.69 87 ASP A O 1
ATOM 661 N N . LEU A 1 88 ? -9.633 -12.609 -16.953 1 98.06 88 LEU A N 1
ATOM 662 C CA . LEU A 1 88 ? -8.25 -12.75 -16.516 1 98.06 88 LEU A CA 1
ATOM 663 C C . LEU A 1 88 ? -7.566 -11.391 -16.406 1 98.06 88 LEU A C 1
ATOM 665 O O . LEU A 1 88 ? -6.348 -11.312 -16.234 1 98.06 88 LEU A O 1
ATOM 669 N N . CYS A 1 89 ? -8.375 -10.344 -16.516 1 97.38 89 CYS A N 1
ATOM 670 C CA . CYS A 1 89 ? -7.859 -8.984 -16.453 1 97.38 89 CYS A CA 1
ATOM 671 C C . CYS A 1 89 ? -6.734 -8.789 -17.469 1 97.38 89 CYS A C 1
ATOM 673 O O . CYS A 1 89 ? -6.934 -8.984 -18.672 1 97.38 89 CYS A O 1
ATOM 675 N N . THR A 1 90 ? -5.492 -8.328 -17.016 1 97.5 90 THR A N 1
ATOM 676 C CA . THR A 1 90 ? -4.395 -8.109 -17.953 1 97.5 90 THR A CA 1
ATOM 677 C C . THR A 1 90 ? -3.457 -9.312 -17.984 1 97.5 90 THR A C 1
ATOM 679 O O . THR A 1 90 ? -2.455 -9.312 -18.688 1 97.5 90 THR A O 1
ATOM 682 N N . PHE A 1 91 ? -3.797 -10.352 -17.156 1 98 91 PHE A N 1
ATOM 683 C CA . PHE A 1 91 ? -2.967 -11.555 -17.188 1 98 91 PHE A CA 1
ATOM 684 C C . PHE A 1 91 ? -3.209 -12.352 -18.469 1 98 91 PHE A C 1
ATOM 686 O O . PHE A 1 91 ? -4.32 -12.352 -19 1 98 91 PHE A O 1
ATOM 693 N N . THR A 1 92 ? -2.09 -13.055 -18.906 1 98.06 92 THR A N 1
ATOM 694 C CA . THR A 1 92 ? -2.186 -13.805 -20.156 1 98.06 92 THR A CA 1
ATOM 695 C C . THR A 1 92 ? -1.742 -15.25 -19.953 1 98.06 92 THR A C 1
ATOM 697 O O . THR A 1 92 ? -0.791 -15.516 -19.219 1 98.06 92 THR A O 1
ATOM 700 N N . GLN A 1 93 ? -2.463 -16.172 -20.688 1 97.75 93 GLN A N 1
ATOM 701 C CA . GLN A 1 93 ? -2.053 -17.562 -20.719 1 97.75 93 GLN A CA 1
ATOM 702 C C . GLN A 1 93 ? -0.812 -17.75 -21.594 1 97.75 93 GLN A C 1
ATOM 704 O O . GLN A 1 93 ? -0.735 -17.219 -22.703 1 97.75 93 GLN A O 1
ATOM 709 N N . ALA A 1 94 ? 0.1 -18.453 -21 1 95.62 94 ALA A N 1
ATOM 710 C CA . ALA A 1 94 ? 1.215 -18.828 -21.859 1 95.62 94 ALA A CA 1
ATOM 711 C C . ALA A 1 94 ? 0.764 -19.812 -22.953 1 95.62 94 ALA A C 1
ATOM 713 O O . ALA A 1 94 ? -0.235 -20.516 -22.781 1 95.62 94 ALA A O 1
ATOM 714 N N . THR A 1 95 ? 1.566 -19.859 -24.062 1 94.31 95 THR A N 1
ATOM 715 C CA . THR A 1 95 ? 1.165 -20.703 -25.188 1 94.31 95 THR A CA 1
ATOM 716 C C . THR A 1 95 ? 2.125 -21.875 -25.344 1 94.31 95 THR A C 1
ATOM 718 O O . THR A 1 95 ? 1.892 -22.766 -26.156 1 94.31 95 THR A O 1
ATOM 721 N N . THR A 1 96 ? 3.172 -21.969 -24.578 1 92 96 THR A N 1
ATOM 722 C CA . THR A 1 96 ? 4.176 -23 -24.766 1 92 96 THR A CA 1
ATOM 723 C C . THR A 1 96 ? 4.094 -24.031 -23.641 1 92 96 THR A C 1
ATOM 725 O O . THR A 1 96 ? 4.926 -24.938 -23.562 1 92 96 THR A O 1
ATOM 728 N N . ASP A 1 97 ? 3.123 -23.875 -22.688 1 94.62 97 ASP A N 1
ATOM 729 C CA . ASP A 1 97 ? 2.967 -24.812 -21.578 1 94.62 97 ASP A CA 1
ATOM 730 C C . ASP A 1 97 ? 2.01 -25.953 -21.938 1 94.62 97 ASP A C 1
ATOM 732 O O . ASP A 1 97 ? 1.662 -26.125 -23.109 1 94.62 97 ASP A O 1
ATOM 736 N N . ASP A 1 98 ? 1.787 -26.891 -20.953 1 95.56 98 ASP A N 1
ATOM 737 C CA . ASP A 1 98 ? 1.011 -28.094 -21.203 1 95.56 98 ASP A CA 1
ATOM 738 C C . ASP A 1 98 ? -0.487 -27.797 -21.203 1 95.56 98 ASP A C 1
ATOM 740 O O . ASP A 1 98 ? -1.236 -28.328 -22.016 1 95.56 98 ASP A O 1
ATOM 744 N N . ILE A 1 99 ? -0.928 -27.047 -20.234 1 95.88 99 ILE A N 1
ATOM 745 C CA . ILE A 1 99 ? -2.34 -26.734 -20.047 1 95.88 99 ILE A CA 1
ATOM 746 C C . ILE A 1 99 ? -2.494 -25.266 -19.641 1 95.88 99 ILE A C 1
ATOM 748 O O . ILE A 1 99 ? -1.504 -24.578 -19.375 1 95.88 99 ILE A O 1
ATOM 752 N N . ASP A 1 100 ? -3.74 -24.812 -19.656 1 96.88 100 ASP A N 1
ATOM 753 C CA . ASP A 1 100 ? -4.039 -23.453 -19.234 1 96.88 100 ASP A CA 1
ATOM 754 C C . ASP A 1 100 ? -4.633 -23.438 -17.828 1 96.88 100 ASP A C 1
ATOM 756 O O . ASP A 1 100 ? -5.223 -24.422 -17.375 1 96.88 100 ASP A O 1
ATOM 760 N N . TRP A 1 101 ? -4.383 -22.297 -17.141 1 97.75 101 TRP A N 1
ATOM 761 C CA . TRP A 1 101 ? -5.227 -22.016 -15.984 1 97.75 101 TRP A CA 1
ATOM 762 C C . TRP A 1 101 ? -6.684 -21.844 -16.406 1 97.75 101 TRP A C 1
ATOM 764 O O . TRP A 1 10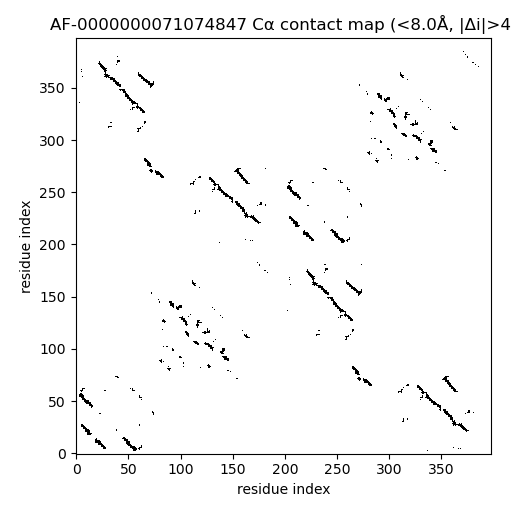1 ? -6.973 -21.203 -17.422 1 97.75 101 TRP A O 1
ATOM 774 N N . THR A 1 102 ? -7.578 -22.453 -15.586 1 96.94 102 THR A N 1
ATOM 775 C CA . THR A 1 102 ? -8.992 -22.391 -15.938 1 96.94 102 THR A CA 1
ATOM 776 C C . THR A 1 102 ? -9.766 -21.547 -14.93 1 96.94 102 THR A C 1
ATOM 778 O O . THR A 1 102 ? -9.594 -21.688 -13.719 1 96.94 102 THR A O 1
ATOM 781 N N . ARG A 1 103 ? -10.547 -20.578 -15.438 1 97.69 103 ARG A N 1
ATOM 782 C CA . ARG A 1 103 ? -11.438 -19.797 -14.578 1 97.69 103 ARG A CA 1
ATOM 783 C C . ARG A 1 103 ? -12.672 -20.594 -14.203 1 97.69 103 ARG A C 1
ATOM 785 O O . ARG A 1 103 ? -13.328 -21.188 -15.062 1 97.69 103 ARG A O 1
ATOM 792 N N . LEU A 1 104 ? -12.984 -20.672 -12.922 1 97.19 104 LEU A N 1
ATOM 793 C CA . LEU A 1 104 ? -14.078 -21.5 -12.43 1 97.19 104 LEU A CA 1
ATOM 794 C C . LEU A 1 104 ? -14.781 -20.828 -11.258 1 97.19 104 LEU A C 1
ATOM 796 O O . LEU A 1 104 ? -14.133 -20.188 -10.414 1 97.19 104 LEU A O 1
ATOM 800 N N . ALA A 1 105 ? -16.062 -20.953 -11.227 1 96.69 105 ALA A N 1
ATOM 801 C CA . ALA A 1 105 ? -16.844 -20.562 -10.055 1 96.69 105 ALA A CA 1
ATOM 802 C C . ALA A 1 105 ? -17.281 -21.797 -9.273 1 96.69 105 ALA A C 1
ATOM 804 O O . ALA A 1 105 ? -17.609 -22.828 -9.859 1 96.69 105 ALA A O 1
ATOM 805 N N . GLY A 1 106 ? -17.328 -21.656 -7.938 1 93.5 106 GLY A N 1
ATOM 806 C CA . GLY A 1 106 ? -17.812 -22.766 -7.117 1 93.5 106 GLY A CA 1
ATOM 807 C C . GLY A 1 106 ? -16.797 -23.875 -6.957 1 93.5 106 GLY A C 1
ATOM 808 O O . GLY A 1 106 ? -15.586 -23.609 -6.965 1 93.5 106 GLY A O 1
ATOM 809 N N . ASN A 1 107 ? -17.234 -25.125 -6.746 1 92.56 107 ASN A N 1
ATOM 810 C CA . ASN A 1 107 ? -16.359 -26.266 -6.422 1 92.56 107 ASN A CA 1
ATOM 811 C C . ASN A 1 107 ? -15.602 -26.75 -7.648 1 92.56 107 ASN A C 1
ATOM 813 O O . ASN A 1 107 ? -16.141 -26.781 -8.75 1 92.56 107 ASN A O 1
ATOM 817 N N . THR A 1 108 ? -14.344 -27.141 -7.383 1 92.06 108 THR A N 1
ATOM 818 C CA . THR A 1 108 ? -13.656 -27.891 -8.43 1 92.06 108 THR A CA 1
ATOM 819 C C . THR A 1 108 ? -14.398 -29.188 -8.742 1 92.06 108 THR A C 1
ATOM 821 O O . THR A 1 108 ? -15.117 -29.719 -7.891 1 92.06 108 THR A O 1
ATOM 824 N N . PRO A 1 109 ? -14.219 -29.75 -9.898 1 89.69 109 PRO A N 1
ATOM 825 C CA . PRO A 1 109 ? -14.969 -30.953 -10.297 1 89.69 109 PRO A CA 1
ATOM 826 C C . PRO A 1 109 ? -14.492 -32.219 -9.586 1 89.69 109 PRO A C 1
ATOM 828 O O . PRO A 1 109 ? -15.25 -33.188 -9.469 1 89.69 109 PRO A O 1
ATOM 831 N N . SER A 1 110 ? -13.242 -32.281 -9.172 1 86.38 110 SER A N 1
ATOM 832 C CA . SER A 1 110 ? -12.711 -33.469 -8.523 1 86.38 110 SER A CA 1
ATOM 833 C C . SER A 1 110 ? -13.008 -33.469 -7.027 1 86.38 110 SER A C 1
ATOM 835 O O . SER A 1 110 ? -13.102 -32.406 -6.41 1 86.38 110 SER A O 1
ATOM 837 N N . THR A 1 111 ? -13.094 -34.625 -6.488 1 83.12 111 THR A N 1
ATOM 838 C CA . THR A 1 111 ? -13.383 -34.781 -5.066 1 83.12 111 THR A CA 1
ATOM 839 C C . THR A 1 111 ? -12.133 -34.531 -4.23 1 83.12 111 THR A C 1
ATOM 841 O O . THR A 1 111 ? -11.023 -34.875 -4.633 1 83.12 111 THR A O 1
ATOM 844 N N . ASN A 1 112 ? -12.234 -33.844 -3.07 1 81.94 112 ASN A N 1
ATOM 845 C CA . ASN A 1 112 ? -11.188 -33.625 -2.084 1 81.94 112 ASN A CA 1
ATOM 846 C C . ASN A 1 112 ? -10.102 -32.688 -2.613 1 81.94 112 ASN A C 1
ATOM 848 O O . ASN A 1 112 ? -8.922 -32.875 -2.324 1 81.94 112 ASN A O 1
ATOM 852 N N . THR A 1 113 ? -10.305 -31.75 -3.541 1 83.12 113 THR A N 1
ATOM 853 C CA . THR A 1 113 ? -9.289 -30.859 -4.078 1 83.12 113 THR A CA 1
ATOM 854 C C . THR A 1 113 ? -9.609 -29.406 -3.734 1 83.12 113 THR A C 1
ATOM 856 O O . THR A 1 113 ? -8.711 -28.641 -3.385 1 83.12 113 THR A O 1
ATOM 859 N N . GLY A 1 114 ? -11.047 -29.016 -3.773 1 86.81 114 GLY A N 1
ATOM 860 C CA . GLY A 1 114 ? -11.422 -27.625 -3.623 1 86.81 114 GLY A CA 1
ATOM 861 C C . GLY A 1 114 ? -10.781 -26.719 -4.664 1 86.81 114 GLY A C 1
ATOM 862 O O . GLY A 1 114 ? -10.227 -27.203 -5.648 1 86.81 114 GLY A O 1
ATOM 863 N N . PRO A 1 115 ? -10.766 -25.188 -4.34 1 92.12 115 PRO A N 1
ATOM 864 C CA . PRO A 1 115 ? -11.586 -24.578 -3.289 1 92.12 115 PRO A CA 1
ATOM 865 C C . PRO A 1 115 ? -13.078 -24.688 -3.572 1 92.12 115 PRO A C 1
ATOM 867 O O . PRO A 1 115 ? -13.477 -25.203 -4.621 1 92.12 115 PRO A O 1
ATOM 870 N N . GLU A 1 116 ? -13.844 -24.375 -2.561 1 91.75 116 GLU A N 1
ATOM 871 C CA . GLU A 1 116 ? -15.297 -24.375 -2.725 1 91.75 116 GLU A CA 1
ATOM 872 C C . GLU A 1 116 ? -15.797 -23.031 -3.248 1 91.75 116 GLU A C 1
ATOM 874 O O . GLU A 1 116 ? -16.922 -22.922 -3.74 1 91.75 116 GLU A O 1
ATOM 879 N N . ASN A 1 117 ? -15.094 -22.062 -3.102 1 93.12 117 ASN A N 1
ATOM 880 C CA . ASN A 1 117 ? -15.391 -20.688 -3.52 1 93.12 117 ASN A CA 1
ATOM 881 C C . ASN A 1 117 ? -14.117 -19.859 -3.664 1 93.12 117 ASN A C 1
ATOM 883 O O . ASN A 1 117 ? -13.047 -20.281 -3.223 1 93.12 117 ASN A O 1
ATOM 887 N N . ASP A 1 118 ? -14.289 -18.734 -4.367 1 94.44 118 ASP A N 1
ATOM 888 C CA . ASP A 1 118 ? -13.125 -17.859 -4.496 1 94.44 118 ASP A CA 1
ATOM 889 C C . ASP A 1 118 ? -12.805 -17.172 -3.166 1 94.44 118 ASP A C 1
ATOM 891 O O . ASP A 1 118 ? -13.531 -17.344 -2.186 1 94.44 118 ASP A O 1
ATOM 895 N N . HIS A 1 119 ? -11.688 -16.594 -3.125 1 92 119 HIS A N 1
ATOM 896 C CA . HIS A 1 119 ? -11.297 -15.859 -1.927 1 92 119 HIS A CA 1
ATOM 897 C C . HIS A 1 119 ? -11.992 -14.508 -1.855 1 92 119 HIS A C 1
ATOM 899 O O . HIS A 1 119 ? -12.281 -14.008 -0.764 1 92 119 HIS A O 1
ATOM 905 N N . THR A 1 120 ? -12.328 -13.891 -3.027 1 89.31 120 THR A N 1
ATOM 906 C CA . THR A 1 120 ? -12.828 -12.523 -3.125 1 89.31 120 THR A CA 1
ATOM 907 C C . THR A 1 120 ? -14.234 -12.414 -2.533 1 89.31 120 THR A C 1
ATOM 909 O O . THR A 1 120 ? -14.445 -11.727 -1.536 1 89.31 120 THR A O 1
ATOM 912 N N . ILE A 1 121 ? -15.18 -13.133 -3.166 1 86.44 121 ILE A N 1
ATOM 913 C CA . ILE A 1 121 ? -16.594 -13.07 -2.793 1 86.44 121 ILE A CA 1
ATOM 914 C C . ILE A 1 121 ? -16.859 -14.016 -1.624 1 86.44 121 ILE A C 1
ATOM 916 O O . ILE A 1 121 ? -17.641 -13.695 -0.724 1 86.44 121 ILE A O 1
ATOM 920 N N . GLY A 1 122 ? -16.234 -15.227 -1.703 1 88.62 122 GLY A N 1
ATOM 921 C CA . GLY A 1 122 ? -16.344 -16.172 -0.605 1 88.62 122 GLY A CA 1
ATOM 922 C C . GLY A 1 122 ? -17.578 -17.047 -0.699 1 88.62 122 GLY A C 1
ATOM 923 O O . GLY A 1 122 ? -17.922 -17.75 0.255 1 88.62 122 GLY A O 1
ATOM 924 N N . THR A 1 123 ? -18.281 -16.891 -1.786 1 89.06 123 THR A N 1
ATOM 925 C CA . THR A 1 123 ? -19.406 -17.766 -2.09 1 89.06 123 THR A CA 1
ATOM 926 C C . THR A 1 123 ? -19.219 -18.422 -3.459 1 89.06 123 THR A C 1
ATOM 928 O O . THR A 1 123 ? -18.266 -18.109 -4.176 1 89.06 123 THR A O 1
ATOM 931 N N . ALA A 1 124 ? -20.156 -19.297 -3.836 1 93.25 124 ALA A N 1
ATOM 932 C CA . ALA A 1 124 ? -20.062 -20.062 -5.082 1 93.25 124 ALA A CA 1
ATOM 933 C C . ALA A 1 124 ? -20.203 -19.141 -6.293 1 93.25 124 ALA A C 1
ATOM 935 O O . ALA A 1 124 ? -19.922 -19.547 -7.422 1 93.25 124 ALA A O 1
ATOM 936 N N . ALA A 1 125 ? -20.609 -17.906 -6.086 1 94.69 125 ALA A N 1
ATOM 937 C CA . ALA A 1 125 ? -20.766 -16.953 -7.188 1 94.69 125 ALA A CA 1
ATOM 938 C C . ALA A 1 125 ? -19.422 -16.375 -7.609 1 94.69 125 ALA A C 1
ATOM 940 O O . ALA A 1 125 ? -19.297 -15.789 -8.688 1 94.69 125 ALA A O 1
ATOM 941 N N . GLY A 1 126 ? -18.453 -16.484 -6.73 1 94.62 126 GLY A N 1
ATOM 942 C CA . GLY A 1 126 ? -17.141 -15.914 -7.027 1 94.62 126 GLY A CA 1
ATOM 943 C C . GLY A 1 126 ? -16.281 -16.797 -7.902 1 94.62 126 GLY A C 1
ATOM 944 O O . GLY A 1 126 ? -16.359 -18.031 -7.824 1 94.62 126 GLY A O 1
ATOM 945 N N . PHE A 1 127 ? -15.398 -16.172 -8.781 1 97 127 PHE A N 1
ATOM 946 C CA . PHE A 1 127 ? -14.539 -16.922 -9.68 1 97 127 PHE A CA 1
ATOM 947 C C . PHE A 1 127 ? -13.086 -16.859 -9.219 1 97 127 PHE A C 1
ATOM 949 O O . PHE A 1 127 ? -12.664 -15.867 -8.609 1 97 127 PHE A O 1
ATOM 956 N N . TYR A 1 128 ? -12.414 -17.922 -9.453 1 97.69 128 TYR A N 1
ATOM 957 C CA . TYR A 1 128 ? -10.969 -18.094 -9.297 1 97.69 128 TYR A CA 1
ATOM 958 C C . TYR A 1 128 ? -10.375 -18.828 -10.484 1 97.69 128 TYR A C 1
ATOM 960 O O . TYR A 1 128 ? -11.102 -19.25 -11.391 1 97.69 128 TYR A O 1
ATOM 968 N N . ILE A 1 129 ? -9.031 -18.906 -10.57 1 98.31 129 ILE A N 1
ATOM 969 C CA . ILE A 1 129 ? -8.43 -19.766 -11.586 1 98.31 129 ILE A CA 1
ATOM 970 C C . ILE A 1 129 ? -7.801 -20.984 -10.922 1 98.31 129 ILE A C 1
ATOM 972 O O . ILE A 1 129 ? -7.395 -20.938 -9.758 1 98.31 129 ILE A O 1
ATOM 976 N N . TYR A 1 130 ? -7.809 -22.047 -11.664 1 96.62 130 TYR A N 1
ATOM 977 C CA . TYR A 1 130 ? -7.242 -23.25 -11.078 1 96.62 130 TYR A CA 1
ATOM 978 C C . TYR A 1 130 ? -6.73 -24.203 -12.156 1 96.62 130 TYR A C 1
ATOM 980 O O . TYR A 1 130 ? -7.008 -24 -13.344 1 96.62 130 TYR A O 1
ATOM 988 N N . THR A 1 131 ? -5.836 -25.141 -11.773 1 94.38 131 THR A N 1
ATOM 989 C CA . THR A 1 131 ? -5.418 -26.25 -12.625 1 94.38 131 THR A CA 1
ATOM 990 C C . THR A 1 131 ? -6.129 -27.547 -12.227 1 94.38 131 THR A C 1
ATOM 992 O O . THR A 1 131 ? -6.207 -27.875 -11.039 1 94.38 131 THR A O 1
ATOM 995 N N . GLU A 1 132 ? -6.723 -28.156 -13.172 1 89.12 132 GLU A N 1
ATOM 996 C CA . GLU A 1 132 ? -7.344 -29.453 -12.93 1 89.12 132 GLU A CA 1
ATOM 997 C C . GLU A 1 132 ? -6.352 -30.594 -13.141 1 89.12 132 GLU A C 1
ATOM 999 O O . GLU A 1 132 ? -5.859 -30.797 -14.258 1 89.12 132 GLU A O 1
ATOM 1004 N N . ALA A 1 133 ? -6.152 -31.312 -12.086 1 87.62 133 ALA A N 1
ATOM 1005 C CA . ALA A 1 133 ? -5.148 -32.375 -12.18 1 87.62 133 ALA A CA 1
ATOM 1006 C C . ALA A 1 133 ? -5.766 -33.688 -12.664 1 87.62 133 ALA A C 1
ATOM 1008 O O . ALA A 1 133 ? -5.051 -34.594 -13.078 1 87.62 133 ALA A O 1
ATOM 1009 N N . SER A 1 134 ? -7.109 -33.688 -12.656 1 84.69 134 SER A N 1
ATOM 1010 C CA . SER A 1 134 ? -7.746 -34.938 -13.07 1 84.69 134 SER A CA 1
ATOM 1011 C C . SER A 1 134 ? -7.348 -35.312 -14.492 1 84.69 134 SER A C 1
ATOM 1013 O O . SER A 1 134 ? -7.602 -34.594 -15.438 1 84.69 134 SER A O 1
ATOM 1015 N N . ASN A 1 135 ? -6.645 -36.438 -14.641 1 84.31 135 ASN A N 1
ATOM 1016 C CA . ASN A 1 135 ? -6.148 -37 -15.883 1 84.31 135 ASN A CA 1
ATOM 1017 C C . ASN A 1 135 ? -5.078 -36.125 -16.516 1 84.31 135 ASN A C 1
ATOM 1019 O O . ASN A 1 135 ? -4.801 -36.25 -17.719 1 84.31 135 ASN A O 1
ATOM 1023 N N . LEU A 1 136 ? -4.668 -35.125 -15.867 1 88.31 136 LEU A N 1
ATOM 1024 C CA . LEU A 1 136 ? -3.598 -34.219 -16.312 1 88.31 136 LEU A CA 1
ATOM 1025 C C . LEU A 1 136 ? -2.479 -34.188 -15.273 1 88.31 136 LEU A C 1
ATOM 1027 O O . LEU A 1 136 ? -2.266 -33.156 -14.633 1 88.31 136 LEU A O 1
ATOM 1031 N N . PHE A 1 137 ? -1.839 -35.281 -15.203 1 87.56 137 PHE A N 1
ATOM 1032 C CA . PHE A 1 137 ? -0.794 -35.406 -14.195 1 87.56 137 PHE A CA 1
ATOM 1033 C C . PHE A 1 137 ? 0.529 -34.844 -14.711 1 87.56 137 PHE A C 1
ATOM 1035 O O . PHE A 1 137 ? 0.875 -35.062 -15.883 1 87.56 137 PHE A O 1
ATOM 1042 N N . ASN A 1 138 ? 1.198 -34.156 -13.844 1 90.25 138 ASN A N 1
ATOM 1043 C CA . ASN A 1 138 ? 2.514 -33.594 -14.141 1 90.25 138 ASN A CA 1
ATOM 1044 C C . ASN A 1 138 ? 2.459 -32.656 -15.32 1 90.25 138 ASN A C 1
ATOM 1046 O O . ASN A 1 138 ? 3.289 -32.719 -16.234 1 90.25 138 ASN A O 1
ATOM 1050 N N . LYS A 1 139 ? 1.441 -31.891 -15.367 1 93.88 139 LYS A N 1
ATOM 1051 C CA . LYS A 1 139 ? 1.274 -30.875 -16.406 1 93.88 139 LYS A CA 1
ATOM 1052 C C . LYS A 1 139 ? 1.593 -29.484 -15.867 1 93.88 139 LYS A C 1
ATOM 1054 O O . LYS A 1 139 ? 1.363 -29.203 -14.688 1 93.88 139 LYS A O 1
ATOM 1059 N N . VAL A 1 140 ? 2.094 -28.672 -16.781 1 94.56 140 VAL A N 1
ATOM 1060 C CA . VAL A 1 140 ? 2.516 -27.328 -16.422 1 94.56 140 VAL A CA 1
ATOM 1061 C C . VAL A 1 140 ? 1.518 -26.312 -16.984 1 94.56 140 VAL A C 1
ATOM 1063 O O . VAL A 1 140 ? 1.134 -26.391 -18.156 1 94.56 140 VAL A O 1
ATOM 1066 N N . ALA A 1 141 ? 0.984 -25.453 -16.109 1 97.12 141 ALA A N 1
ATOM 1067 C CA . ALA A 1 141 ? 0.192 -24.281 -16.484 1 97.12 141 ALA A CA 1
ATOM 1068 C C . ALA A 1 141 ? 0.918 -22.984 -16.125 1 97.12 141 ALA A C 1
ATOM 1070 O O . ALA A 1 141 ? 1.42 -22.844 -15.008 1 97.12 141 ALA A O 1
ATOM 1071 N N . VAL A 1 142 ? 0.969 -22.047 -17.141 1 97.44 142 VAL A N 1
ATOM 1072 C CA . VAL A 1 142 ? 1.72 -20.828 -16.922 1 97.44 142 VAL A CA 1
ATOM 1073 C C . VAL A 1 142 ? 0.836 -19.609 -17.219 1 97.44 142 VAL A C 1
ATOM 1075 O O . VAL A 1 142 ? 0.205 -19.547 -18.266 1 97.44 142 VAL A O 1
ATOM 1078 N N . LEU A 1 143 ? 0.697 -18.719 -16.219 1 98.31 143 LEU A N 1
ATOM 1079 C CA . LEU A 1 143 ? 0.047 -17.406 -16.328 1 98.31 143 LEU A CA 1
ATOM 1080 C C . LEU A 1 143 ? 1.057 -16.281 -16.156 1 98.31 143 LEU A C 1
ATOM 1082 O O . LEU A 1 143 ? 1.908 -16.344 -15.266 1 98.31 143 LEU A O 1
ATOM 1086 N N . GLU A 1 144 ? 0.959 -15.227 -17.031 1 97.81 144 GLU A N 1
ATOM 1087 C CA . GLU A 1 144 ? 1.923 -14.133 -16.969 1 97.81 144 GLU A CA 1
ATOM 1088 C C . GLU A 1 144 ? 1.226 -12.797 -16.734 1 97.81 144 GLU A C 1
ATOM 1090 O O . GLU A 1 144 ? 0.153 -12.539 -17.281 1 97.81 144 GLU A O 1
ATOM 1095 N N . SER A 1 145 ? 1.843 -11.953 -15.891 1 97.88 145 SER A N 1
ATOM 1096 C CA . SER A 1 145 ? 1.351 -10.586 -15.719 1 97.88 145 SER A CA 1
ATOM 1097 C C . SER A 1 145 ? 1.669 -9.719 -16.922 1 97.88 145 SER A C 1
ATOM 1099 O O . SER A 1 145 ? 2.338 -10.172 -17.859 1 97.88 145 SER A O 1
ATOM 1101 N N . GLU A 1 146 ? 1.148 -8.5 -16.922 1 97.12 146 GLU A N 1
ATOM 1102 C CA . GLU A 1 146 ? 1.614 -7.516 -17.891 1 97.12 146 GLU A CA 1
ATOM 1103 C C . GLU A 1 146 ? 3.08 -7.156 -17.656 1 97.12 146 GLU A C 1
ATOM 1105 O O . GLU A 1 146 ? 3.654 -7.516 -16.625 1 97.12 146 GLU A O 1
ATOM 1110 N N . LEU A 1 147 ? 3.672 -6.574 -18.719 1 97.31 147 LEU A N 1
ATOM 1111 C CA . LEU A 1 147 ? 5.047 -6.105 -18.578 1 97.31 147 LEU A CA 1
ATOM 1112 C C . LEU A 1 147 ? 5.141 -5.02 -17.5 1 97.31 147 LEU A C 1
ATOM 1114 O O . LEU A 1 147 ? 4.375 -4.055 -17.531 1 97.31 147 LEU A O 1
ATOM 1118 N N . ILE A 1 148 ? 5.977 -5.199 -16.516 1 95.88 148 ILE A N 1
ATOM 1119 C CA . ILE A 1 148 ? 6.223 -4.242 -15.445 1 95.88 148 ILE A CA 1
ATOM 1120 C C . ILE A 1 148 ? 7.594 -3.598 -15.633 1 95.88 148 ILE A C 1
ATOM 1122 O O . ILE A 1 148 ? 8.594 -4.297 -15.828 1 95.88 148 ILE A O 1
ATOM 1126 N N . LEU A 1 149 ? 7.605 -2.371 -15.516 1 94.44 149 LEU A N 1
ATOM 1127 C CA . LEU A 1 149 ? 8.836 -1.635 -15.797 1 94.44 149 LEU A CA 1
ATOM 1128 C C . LEU A 1 149 ? 9.758 -1.634 -14.586 1 94.44 149 LEU A C 1
ATOM 1130 O O . LEU A 1 149 ? 9.297 -1.527 -13.445 1 94.44 149 LEU A O 1
ATOM 1134 N N . ALA A 1 150 ? 11.062 -1.727 -14.93 1 91.25 150 ALA A N 1
ATOM 1135 C CA . ALA A 1 150 ? 12.062 -1.672 -13.867 1 91.25 150 ALA A CA 1
ATOM 1136 C C . ALA A 1 150 ? 11.953 -0.371 -13.078 1 91.25 150 ALA A C 1
ATOM 1138 O O . ALA A 1 150 ? 12.258 -0.334 -11.883 1 91.25 150 ALA A O 1
ATOM 1139 N N . SER A 1 151 ? 11.492 0.636 -13.664 1 87.31 151 SER A N 1
ATOM 1140 C CA . SER A 1 151 ? 11.406 1.96 -13.062 1 87.31 151 SER A CA 1
ATOM 1141 C C . SER A 1 151 ? 10.336 2.004 -11.977 1 87.31 151 SER A C 1
ATOM 1143 O O . SER A 1 151 ? 10.273 2.955 -11.195 1 87.31 151 SER A O 1
ATOM 1145 N N . SER A 1 152 ? 9.492 0.915 -11.891 1 86.12 152 SER A N 1
ATOM 1146 C CA . SER A 1 152 ? 8.477 0.854 -10.844 1 86.12 152 SER A CA 1
ATOM 1147 C C . SER A 1 152 ? 9.102 0.739 -9.461 1 86.12 152 SER A C 1
ATOM 1149 O O . SER A 1 152 ? 8.453 1.011 -8.453 1 86.12 152 SER A O 1
ATOM 1151 N N . GLY A 1 153 ? 10.398 0.317 -9.453 1 83.44 153 GLY A N 1
ATOM 1152 C CA . GLY A 1 153 ? 11.078 0.144 -8.18 1 83.44 153 GLY A CA 1
ATOM 1153 C C . GLY A 1 153 ? 10.617 -1.087 -7.422 1 83.44 153 GLY A C 1
ATOM 1154 O O . GLY A 1 153 ? 10.266 -2.102 -8.023 1 83.44 153 GLY A O 1
ATOM 1155 N N . ARG A 1 154 ? 10.742 -1.034 -6.129 1 86.31 154 ARG A N 1
ATOM 1156 C CA . ARG A 1 154 ? 10.383 -2.164 -5.281 1 86.31 154 ARG A CA 1
ATOM 1157 C C . ARG A 1 154 ? 8.898 -2.504 -5.414 1 86.31 154 ARG A C 1
ATOM 1159 O O . ARG A 1 154 ? 8.055 -1.607 -5.445 1 86.31 154 ARG A O 1
ATOM 1166 N N . LEU A 1 155 ? 8.609 -3.738 -5.496 1 89.75 155 LEU A N 1
ATOM 1167 C CA . LEU A 1 155 ? 7.246 -4.211 -5.703 1 89.75 155 LEU A CA 1
ATOM 1168 C C . LEU A 1 155 ? 6.855 -5.23 -4.637 1 89.75 155 LEU A C 1
ATOM 1170 O O . LEU A 1 155 ? 7.711 -5.949 -4.121 1 89.75 155 LEU A O 1
ATOM 1174 N N . CYS A 1 156 ? 5.559 -5.219 -4.34 1 89.56 156 CYS A N 1
ATOM 1175 C CA . CYS A 1 156 ? 4.957 -6.309 -3.576 1 89.56 156 CYS A CA 1
ATOM 1176 C C . CYS A 1 156 ? 3.961 -7.086 -4.426 1 89.56 156 CYS A C 1
ATOM 1178 O O . CYS A 1 156 ? 2.973 -6.523 -4.902 1 89.56 156 CYS A O 1
ATOM 1180 N N . ALA A 1 157 ? 4.277 -8.312 -4.699 1 92.94 157 ALA A N 1
ATOM 1181 C CA . ALA A 1 157 ? 3.273 -9.219 -5.246 1 92.94 157 ALA A CA 1
ATOM 1182 C C . ALA A 1 157 ? 2.523 -9.945 -4.137 1 92.94 157 ALA A C 1
ATOM 1184 O O . ALA A 1 157 ? 3.129 -10.672 -3.342 1 92.94 157 ALA A O 1
ATOM 1185 N N . ASP A 1 158 ? 1.245 -9.688 -4.094 1 91 158 ASP A N 1
ATOM 1186 C CA . ASP A 1 158 ? 0.354 -10.289 -3.107 1 91 158 ASP A CA 1
ATOM 1187 C C . ASP A 1 158 ? -0.695 -11.172 -3.781 1 91 158 ASP A C 1
ATOM 1189 O O . ASP A 1 158 ? -1.36 -10.742 -4.727 1 91 158 ASP A O 1
ATOM 1193 N N . PHE A 1 159 ? -0.775 -12.398 -3.342 1 93.88 159 PHE A N 1
ATOM 1194 C CA . PHE A 1 159 ? -1.754 -13.266 -3.982 1 93.88 159 PHE A CA 1
ATOM 1195 C C . PHE A 1 159 ? -2.254 -14.328 -3.008 1 93.88 159 PHE A C 1
ATOM 1197 O O . PHE A 1 159 ? -1.597 -14.617 -2.006 1 93.88 159 PHE A O 1
ATOM 1204 N N . TRP A 1 160 ? -3.477 -14.859 -3.342 1 92.62 160 TRP A N 1
ATOM 1205 C CA . TRP A 1 160 ? -4.066 -15.938 -2.557 1 92.62 160 TRP A CA 1
ATOM 1206 C C . TRP A 1 160 ? -4.059 -17.25 -3.34 1 92.62 160 TRP A C 1
ATOM 1208 O O . TRP A 1 160 ? -4.324 -17.25 -4.543 1 92.62 160 TRP A O 1
ATOM 1218 N N . TYR A 1 161 ? -3.662 -18.312 -2.648 1 93.38 161 TYR A N 1
ATOM 1219 C CA . TYR A 1 161 ? -3.596 -19.625 -3.303 1 93.38 161 TYR A CA 1
ATOM 1220 C C . TYR A 1 161 ? -4.266 -20.688 -2.451 1 93.38 161 TYR A C 1
ATOM 1222 O O . TYR A 1 161 ? -4.469 -20.5 -1.249 1 93.38 161 TYR A O 1
ATOM 1230 N N . HIS A 1 162 ? -4.738 -21.75 -3.123 1 91.25 162 HIS A N 1
ATOM 1231 C CA . HIS A 1 162 ? -5.391 -22.906 -2.523 1 91.25 162 HIS A CA 1
ATOM 1232 C C . HIS A 1 162 ? -4.805 -24.203 -3.062 1 91.25 162 HIS A C 1
ATOM 1234 O O . HIS A 1 162 ? -4.75 -24.406 -4.277 1 91.25 162 HIS A O 1
ATOM 1240 N N . MET A 1 163 ? -4.266 -25.031 -2.207 1 89.31 163 MET A N 1
ATOM 1241 C CA . MET A 1 163 ? -3.688 -26.344 -2.533 1 89.31 163 MET A CA 1
ATOM 1242 C C . MET A 1 163 ? -4.102 -27.391 -1.508 1 89.31 163 MET A C 1
ATOM 1244 O O . MET A 1 163 ? -3.314 -27.75 -0.63 1 89.31 163 MET A O 1
ATOM 1248 N N . TRP A 1 164 ? -5.309 -27.859 -1.686 1 83.62 164 TRP A N 1
ATOM 1249 C CA . TRP A 1 164 ? -5.828 -28.844 -0.751 1 83.62 164 TRP A CA 1
ATOM 1250 C C . TRP A 1 164 ? -5.742 -30.25 -1.342 1 83.62 164 TRP A C 1
ATOM 1252 O O . TRP A 1 164 ? -6.047 -30.453 -2.52 1 83.62 164 TRP A O 1
ATOM 1262 N N . GLY A 1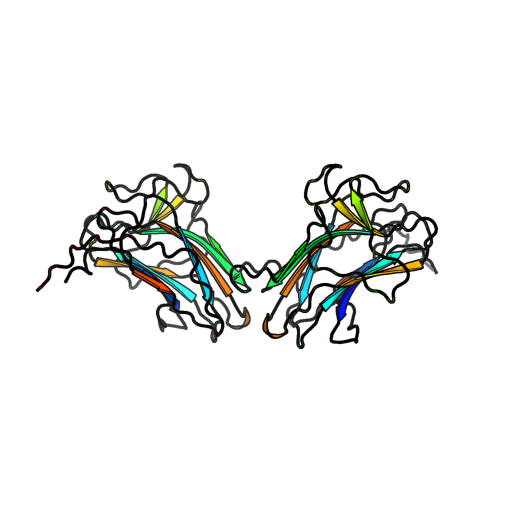 165 ? -5.219 -31.141 -0.566 1 74.38 165 GLY A N 1
ATOM 1263 C CA . GLY A 1 165 ? -5.172 -32.562 -0.913 1 74.38 165 GLY A CA 1
ATOM 1264 C C . GLY A 1 165 ? -4.809 -33.438 0.26 1 74.38 165 GLY A C 1
ATOM 1265 O O . GLY A 1 165 ? -4.535 -32.938 1.357 1 74.38 165 GLY A O 1
ATOM 1266 N N . ALA A 1 166 ? -5.059 -34.688 0.149 1 60.44 166 ALA A N 1
ATOM 1267 C CA . ALA A 1 166 ? -4.891 -35.656 1.232 1 60.44 166 ALA A CA 1
ATOM 1268 C C . ALA A 1 166 ? -3.432 -35.75 1.663 1 60.44 166 ALA A C 1
ATOM 1270 O O . ALA A 1 166 ? -3.137 -36.031 2.826 1 60.44 166 ALA A O 1
ATOM 1271 N N . ASP A 1 167 ? -2.467 -35.562 0.717 1 55.78 167 ASP A N 1
ATOM 1272 C CA . ASP A 1 167 ? -1.099 -35.812 1.146 1 55.78 167 ASP A CA 1
ATOM 1273 C C . ASP A 1 167 ? -0.352 -34.531 1.454 1 55.78 167 ASP A C 1
ATOM 1275 O O . ASP A 1 167 ? -0.328 -33.594 0.633 1 55.78 167 ASP A O 1
ATOM 1279 N N . ILE A 1 168 ? -0.096 -34.281 2.727 1 51.81 168 ILE A N 1
ATOM 1280 C CA . ILE A 1 168 ? 0.218 -33.031 3.408 1 51.81 168 ILE A CA 1
ATOM 1281 C C . ILE A 1 168 ? 1.663 -32.625 3.117 1 51.81 168 ILE A C 1
ATOM 1283 O O . ILE A 1 168 ? 2.139 -31.609 3.594 1 51.81 168 ILE A O 1
ATOM 1287 N N . GLY A 1 169 ? 2.564 -33.219 2.363 1 49.12 169 GLY A N 1
ATOM 1288 C CA . GLY A 1 169 ? 3.908 -32.688 2.471 1 49.12 169 GLY A CA 1
ATOM 1289 C C . GLY A 1 169 ? 4.066 -31.344 1.785 1 49.12 169 GLY A C 1
ATOM 1290 O O . GLY A 1 169 ? 3.678 -31.188 0.626 1 49.12 169 GLY A O 1
ATOM 1291 N N . THR A 1 170 ? 4.137 -30.188 2.676 1 56.41 170 THR A N 1
ATOM 1292 C CA . THR A 1 170 ? 4.211 -28.859 2.1 1 56.41 170 THR A CA 1
ATOM 1293 C C . THR A 1 170 ? 5.637 -28.312 2.164 1 56.41 170 THR A C 1
ATOM 1295 O O . THR A 1 170 ? 6.348 -28.547 3.145 1 56.41 170 THR A O 1
ATOM 1298 N N . LEU A 1 171 ? 6.391 -28.172 0.979 1 45.38 171 LEU A N 1
ATOM 1299 C CA . LEU A 1 171 ? 7.598 -27.359 0.939 1 45.38 171 LEU A CA 1
ATOM 1300 C C . LEU A 1 171 ? 7.281 -25.938 0.461 1 45.38 171 LEU A C 1
ATOM 1302 O O . LEU A 1 171 ? 6.574 -25.766 -0.531 1 45.38 171 LEU A O 1
ATOM 1306 N N . ASN A 1 172 ? 7.484 -24.891 1.334 1 53.66 172 ASN A N 1
ATOM 1307 C CA . ASN A 1 172 ? 7.371 -23.484 0.922 1 53.66 172 ASN A CA 1
ATOM 1308 C C . ASN A 1 172 ? 8.727 -22.797 0.913 1 53.66 172 ASN A C 1
ATOM 1310 O O . ASN A 1 172 ? 9.453 -22.828 1.908 1 53.66 172 ASN A O 1
ATOM 1314 N N . ILE A 1 173 ? 9.266 -22.547 -0.385 1 52.16 173 ILE A N 1
ATOM 1315 C CA . ILE A 1 173 ? 10.523 -21.812 -0.506 1 52.16 173 ILE A CA 1
ATOM 1316 C C . ILE A 1 173 ? 10.242 -20.391 -0.967 1 52.16 173 ILE A C 1
ATOM 1318 O O . ILE A 1 173 ? 9.461 -20.172 -1.899 1 52.16 173 ILE A O 1
ATOM 1322 N N . TYR A 1 174 ? 10.695 -19.422 -0.095 1 56.72 174 TYR A N 1
ATOM 1323 C CA . TYR A 1 174 ? 10.664 -18.031 -0.506 1 56.72 174 TYR A CA 1
ATOM 1324 C C . TYR A 1 174 ? 12.062 -17.531 -0.881 1 56.72 174 TYR A C 1
ATOM 1326 O O . TYR A 1 174 ? 13.039 -17.859 -0.207 1 56.72 174 TYR A O 1
ATOM 1334 N N . VAL A 1 175 ? 12.258 -17.266 -2.211 1 50.78 175 VAL A N 1
ATOM 1335 C CA . VAL A 1 175 ? 13.531 -16.672 -2.59 1 50.78 175 VAL A CA 1
ATOM 1336 C C . VAL A 1 175 ? 13.5 -15.172 -2.318 1 50.78 175 VAL A C 1
ATOM 1338 O O . VAL A 1 175 ? 12.586 -14.469 -2.764 1 50.78 175 VAL A O 1
ATOM 1341 N N . LYS A 1 176 ? 14.328 -14.852 -1.174 1 48.94 176 LYS A N 1
ATOM 1342 C CA . LYS A 1 176 ? 14.492 -13.438 -0.84 1 48.94 176 LYS A CA 1
ATOM 1343 C C . LYS A 1 176 ? 15.281 -12.711 -1.922 1 48.94 176 LYS A C 1
ATOM 1345 O O . LYS A 1 176 ? 16.359 -13.148 -2.316 1 48.94 176 LYS A O 1
ATOM 1350 N N . THR A 1 177 ? 14.703 -12.078 -2.785 1 45.34 177 THR A N 1
ATOM 1351 C CA . THR A 1 177 ? 15.562 -11.422 -3.77 1 45.34 177 THR A CA 1
ATOM 1352 C C . THR A 1 177 ? 16.312 -10.258 -3.137 1 45.34 177 THR A C 1
ATOM 1354 O O . THR A 1 177 ? 17.438 -9.953 -3.531 1 45.34 177 THR A O 1
ATOM 1357 N N . GLY A 1 178 ? 15.672 -9.211 -2.561 1 41.91 178 GLY A N 1
ATOM 1358 C CA . GLY A 1 178 ? 16.438 -8.055 -2.121 1 41.91 178 GLY A CA 1
ATOM 1359 C C . GLY A 1 178 ? 17.031 -8.227 -0.735 1 41.91 178 GLY A C 1
ATOM 1360 O O . GLY A 1 178 ? 17.047 -9.328 -0.19 1 41.91 178 GLY A O 1
ATOM 1361 N N . THR A 1 179 ? 17.812 -7.133 -0.152 1 38.72 179 THR A N 1
ATOM 1362 C CA . THR A 1 179 ? 18.562 -7.195 1.097 1 38.72 179 THR A CA 1
ATOM 1363 C C . THR A 1 179 ? 17.703 -7.762 2.221 1 38.72 179 THR A C 1
ATOM 1365 O O . THR A 1 179 ? 18.234 -8.312 3.193 1 38.72 179 THR A O 1
ATOM 1368 N N . THR A 1 180 ? 16.656 -7.09 2.607 1 32.91 180 THR A N 1
ATOM 1369 C CA . THR A 1 180 ? 15.992 -7.477 3.848 1 32.91 180 THR A CA 1
ATOM 1370 C C . THR A 1 180 ? 15.062 -8.664 3.613 1 32.91 180 THR A C 1
ATOM 1372 O O . THR A 1 180 ? 14.297 -8.68 2.65 1 32.91 180 THR A O 1
ATOM 1375 N N . LEU A 1 181 ? 15.398 -9.789 4.18 1 34.06 181 LEU A N 1
ATOM 1376 C CA . LEU A 1 181 ? 14.594 -11 4.262 1 34.06 181 LEU A CA 1
ATOM 1377 C C . LEU A 1 181 ? 13.133 -10.656 4.535 1 34.06 181 LEU A C 1
ATOM 1379 O O . LEU A 1 181 ? 12.82 -9.969 5.508 1 34.06 181 LEU A O 1
ATOM 1383 N N . GLY A 1 182 ? 12.32 -10.375 3.605 1 31.77 182 GLY A N 1
ATOM 1384 C CA . GLY A 1 182 ? 10.938 -10.398 4.035 1 31.77 182 GLY A CA 1
ATOM 1385 C C . GLY A 1 182 ? 10.617 -11.547 4.977 1 31.77 182 GLY A C 1
ATOM 1386 O O . GLY A 1 182 ? 11.281 -12.586 4.941 1 31.77 182 GLY A O 1
ATOM 1387 N N . GLN A 1 183 ? 10.211 -11.227 6.199 1 30.47 183 GLN A N 1
ATOM 1388 C CA . GLN A 1 183 ? 9.859 -12.195 7.234 1 30.47 183 GLN A CA 1
ATOM 1389 C C . GLN A 1 183 ? 8.953 -13.289 6.68 1 30.47 183 GLN A C 1
ATOM 1391 O O . GLN A 1 183 ? 8.094 -13.023 5.832 1 30.47 183 GLN A O 1
ATOM 1396 N N . VAL A 1 184 ? 9.43 -14.438 6.688 1 34.66 184 VAL A N 1
ATOM 1397 C CA . VAL A 1 184 ? 8.555 -15.609 6.641 1 34.66 184 VAL A CA 1
ATOM 1398 C C . VAL A 1 184 ? 7.336 -15.375 7.531 1 34.66 184 VAL A C 1
ATOM 1400 O O . VAL A 1 184 ? 7.477 -15.094 8.727 1 34.66 184 VAL A O 1
ATOM 1403 N N . LEU A 1 185 ? 6.195 -14.828 7.266 1 34.47 185 LEU A N 1
ATOM 1404 C CA . LEU A 1 185 ? 5.133 -15.055 8.242 1 34.47 185 LEU A CA 1
ATOM 1405 C C . LEU A 1 185 ? 5.012 -16.547 8.578 1 34.47 185 LEU A C 1
ATOM 1407 O O . LEU A 1 185 ? 5.547 -17.391 7.863 1 34.47 185 LEU A O 1
ATOM 1411 N N . TRP A 1 186 ? 3.768 -17.25 9.125 1 30.2 186 TRP A N 1
ATOM 1412 C CA . TRP A 1 186 ? 3.607 -18.484 9.891 1 30.2 186 TRP A CA 1
ATOM 1413 C C . TRP A 1 186 ? 3.918 -19.703 9.039 1 30.2 186 TRP A C 1
ATOM 1415 O O . TRP A 1 186 ? 3.408 -19.828 7.922 1 30.2 186 TRP A O 1
ATOM 1425 N N . THR A 1 187 ? 5.145 -20.344 9.328 1 32.38 187 THR A N 1
ATOM 1426 C CA . THR A 1 187 ? 5.633 -21.688 9.031 1 32.38 187 THR A CA 1
ATOM 1427 C C . THR A 1 187 ? 4.957 -22.719 9.93 1 32.38 187 THR A C 1
ATOM 1429 O O . THR A 1 187 ? 5.145 -23.922 9.75 1 32.38 187 THR A O 1
ATOM 1432 N N . GLN A 1 188 ? 3.83 -22.906 10.609 1 31.78 188 GLN A N 1
ATOM 1433 C CA . GLN A 1 188 ? 3.791 -23.969 11.609 1 31.78 188 GLN A CA 1
ATOM 1434 C C . GLN A 1 188 ? 4.125 -25.328 10.992 1 31.78 188 GLN A C 1
ATOM 1436 O O . GLN A 1 188 ? 3.73 -25.609 9.859 1 31.78 188 GLN A O 1
ATOM 1441 N N . SER A 1 189 ? 5.082 -26.281 11.844 1 31.08 189 SER A N 1
ATOM 1442 C CA . SER A 1 189 ? 5.711 -27.547 12.156 1 31.08 189 SER A CA 1
ATOM 1443 C C . SER A 1 189 ? 4.691 -28.688 12.141 1 31.08 189 SER A C 1
ATOM 1445 O O . SER A 1 189 ? 3.762 -28.703 12.953 1 31.08 189 SER A O 1
ATOM 1447 N N . GLY A 1 190 ? 3.971 -29.156 11.359 1 30.86 190 GLY A N 1
ATOM 1448 C CA . GLY A 1 190 ? 3.447 -30.438 11.812 1 30.86 190 GLY A CA 1
ATOM 1449 C C . GLY A 1 190 ? 4.531 -31.453 12.086 1 30.86 190 GLY A C 1
ATOM 1450 O O . GLY A 1 190 ? 5.578 -31.453 11.438 1 30.86 190 GLY A O 1
ATOM 1451 N N . ALA A 1 191 ? 4.707 -31.891 13.492 1 30.38 191 ALA A N 1
ATOM 1452 C CA . ALA A 1 191 ? 5.277 -33.125 14.023 1 30.38 191 ALA A CA 1
ATOM 1453 C C . ALA A 1 191 ? 4.949 -34.312 13.125 1 30.38 191 ALA A C 1
ATOM 1455 O O . ALA A 1 191 ? 3.775 -34.625 12.914 1 30.38 191 ALA A O 1
ATOM 1456 N N . LEU A 1 192 ? 5.613 -34.719 12.125 1 28.44 192 LEU A N 1
ATOM 1457 C CA . LEU A 1 192 ? 5.762 -36.156 12.047 1 28.44 192 LEU A CA 1
ATOM 1458 C C . LEU A 1 192 ? 6.332 -36.719 13.344 1 28.44 192 LEU A C 1
ATOM 1460 O O . LEU A 1 192 ? 7.402 -36.312 13.789 1 28.44 192 LEU A O 1
ATOM 1464 N N . SER A 1 193 ? 5.574 -37.125 14.367 1 25.61 193 SER A N 1
ATOM 1465 C CA . SER A 1 193 ? 5.863 -38.125 15.391 1 25.61 193 SER A CA 1
ATOM 1466 C C . SER A 1 193 ? 6.57 -39.344 14.789 1 25.61 193 SER A C 1
ATOM 1468 O O . SER A 1 193 ? 5.957 -40.125 14.062 1 25.61 193 SER A O 1
ATOM 1470 N N . ARG A 1 194 ? 7.648 -39.312 14.023 1 25.55 194 ARG A N 1
ATOM 1471 C CA . ARG A 1 194 ? 8.5 -40.5 14.133 1 25.55 194 ARG A CA 1
ATOM 1472 C C . ARG A 1 194 ? 8.961 -40.719 15.57 1 25.55 194 ARG A C 1
ATOM 1474 O O . ARG A 1 194 ? 9.172 -39.75 16.312 1 25.55 194 ARG A O 1
ATOM 1481 N N . ASN A 1 195 ? 8.789 -41.969 16.281 1 25.5 195 ASN A N 1
ATOM 1482 C CA . ASN A 1 195 ? 9.625 -42.875 17.078 1 25.5 195 ASN A CA 1
ATOM 1483 C C . ASN A 1 195 ? 11.086 -42.812 16.641 1 25.5 195 ASN A C 1
ATOM 1485 O O . ASN A 1 195 ? 11.375 -42.594 15.461 1 25.5 195 ASN A O 1
ATOM 1489 N N . TRP A 1 196 ? 12.078 -42.281 17.516 1 26.19 196 TRP A N 1
ATOM 1490 C CA . TRP A 1 196 ? 13.5 -42.562 17.672 1 26.19 196 TRP A CA 1
ATOM 1491 C C . TRP A 1 196 ? 13.812 -44.031 17.297 1 26.19 196 TRP A C 1
ATOM 1493 O O . TRP A 1 196 ? 13.344 -44.938 17.953 1 26.19 196 TRP A O 1
ATOM 1503 N N . PHE A 1 197 ? 13.516 -44.5 16.125 1 21.62 197 PHE A N 1
ATOM 1504 C CA . PHE A 1 197 ? 14 -45.875 16.047 1 21.62 197 PHE A CA 1
ATOM 1505 C C . PHE A 1 197 ? 15.508 -45.938 16.281 1 21.62 197 PHE A C 1
ATOM 1507 O O . PHE A 1 197 ? 16.266 -45.25 15.617 1 21.62 197 PHE A O 1
ATOM 1514 N N . GLN A 1 198 ? 15.922 -46 17.672 1 22.48 198 GLN A N 1
ATOM 1515 C CA . GLN A 1 198 ? 17.156 -46.594 18.172 1 22.48 198 GLN A CA 1
ATOM 1516 C C . GLN A 1 198 ? 17.625 -47.719 17.25 1 22.48 198 GLN A C 1
ATOM 1518 O O . GLN A 1 198 ? 16.938 -48.719 17.078 1 22.48 198 GLN A O 1
ATOM 1523 N N . ALA A 1 199 ? 18.234 -47.25 16.109 1 21.78 199 ALA A N 1
ATOM 1524 C CA . ALA A 1 199 ? 19.312 -48.25 15.961 1 21.78 199 ALA A CA 1
ATOM 1525 C C . ALA A 1 199 ? 20.484 -47.906 16.859 1 21.78 199 ALA A C 1
ATOM 1527 O O . ALA A 1 199 ? 20.734 -46.719 17.172 1 21.78 199 ALA A O 1
ATOM 1528 N N . MET B 1 1 ? 11.445 -41.188 -3.697 1 28.06 1 MET B N 1
ATOM 1529 C CA . MET B 1 1 ? 10.859 -40.719 -4.953 1 28.06 1 MET B CA 1
ATOM 1530 C C . MET B 1 1 ? 9.578 -39.938 -4.707 1 28.06 1 MET B C 1
ATOM 1532 O O . MET B 1 1 ? 8.695 -39.875 -5.57 1 28.06 1 MET B O 1
ATOM 1536 N N . TRP B 1 2 ? 9.203 -39.594 -3.537 1 36.88 2 TRP B N 1
ATOM 1537 C CA . TRP B 1 2 ? 8.016 -39.188 -2.785 1 36.88 2 TRP B CA 1
ATOM 1538 C C . TRP B 1 2 ? 7.43 -37.906 -3.326 1 36.88 2 TRP B C 1
ATOM 1540 O O . TRP B 1 2 ? 6.477 -37.375 -2.762 1 36.88 2 TRP B O 1
ATOM 1550 N N . GLY B 1 3 ? 8.172 -37 -4.098 1 43.12 3 GLY B N 1
ATOM 1551 C CA . GLY B 1 3 ? 8.18 -35.625 -4.582 1 43.12 3 GLY B CA 1
ATOM 1552 C C . GLY B 1 3 ? 7.16 -35.375 -5.676 1 43.12 3 GLY B C 1
ATOM 1553 O O . GLY B 1 3 ? 6.836 -34.219 -5.973 1 43.12 3 GLY B O 1
ATOM 1554 N N . ALA B 1 4 ? 6.781 -36.375 -6.41 1 49.62 4 ALA B N 1
ATOM 1555 C CA . ALA B 1 4 ? 6.117 -36.375 -7.711 1 49.62 4 ALA B CA 1
ATOM 1556 C C . ALA B 1 4 ? 4.609 -36.219 -7.559 1 49.62 4 ALA B C 1
ATOM 1558 O O . ALA B 1 4 ? 3.936 -35.75 -8.477 1 49.62 4 ALA B O 1
ATOM 1559 N N . ASP B 1 5 ? 4.082 -36.594 -6.383 1 60.34 5 ASP B N 1
ATOM 1560 C CA . ASP B 1 5 ? 2.639 -36.781 -6.297 1 60.34 5 ASP B CA 1
ATOM 1561 C C . ASP B 1 5 ? 1.932 -35.5 -5.875 1 60.34 5 ASP B C 1
ATOM 1563 O O . ASP B 1 5 ? 0.71 -35.469 -5.711 1 60.34 5 ASP B O 1
ATOM 1567 N N . ILE B 1 6 ? 2.744 -34.438 -5.789 1 75.31 6 ILE B N 1
ATOM 1568 C CA . ILE B 1 6 ? 2.082 -33.281 -5.176 1 75.31 6 ILE B CA 1
ATOM 1569 C C . ILE B 1 6 ? 2.131 -32.094 -6.129 1 75.31 6 ILE B C 1
ATOM 1571 O O . ILE B 1 6 ? 3.023 -32 -6.973 1 75.31 6 ILE B O 1
ATOM 1575 N N . GLY B 1 7 ? 1.071 -31.297 -6.188 1 87.56 7 GLY B N 1
ATOM 1576 C CA . GLY B 1 7 ? 1.059 -30.062 -6.965 1 87.56 7 GLY B CA 1
ATOM 1577 C C . GLY B 1 7 ? 2.057 -29.031 -6.473 1 87.56 7 GLY B C 1
ATOM 1578 O O . GLY B 1 7 ? 2.363 -28.984 -5.277 1 87.56 7 GLY B O 1
ATOM 1579 N N . THR B 1 8 ? 2.713 -28.344 -7.344 1 90 8 THR B N 1
ATOM 1580 C CA . THR B 1 8 ? 3.682 -27.297 -7.004 1 90 8 THR B CA 1
ATOM 1581 C C . THR B 1 8 ? 3.318 -25.984 -7.672 1 90 8 THR B C 1
ATOM 1583 O O . THR B 1 8 ? 2.99 -25.953 -8.859 1 90 8 THR B O 1
ATOM 1586 N N . LEU B 1 9 ? 3.264 -24.922 -6.863 1 92.94 9 LEU B N 1
ATOM 1587 C CA . LEU B 1 9 ? 3.086 -23.547 -7.348 1 92.94 9 LEU B CA 1
ATOM 1588 C C . LEU B 1 9 ? 4.395 -22.766 -7.277 1 92.94 9 LEU B C 1
ATOM 1590 O O . LEU B 1 9 ? 5.023 -22.703 -6.219 1 92.94 9 LEU B O 1
ATOM 1594 N N . ASN B 1 10 ? 4.836 -22.266 -8.461 1 92.12 10 ASN B N 1
ATOM 1595 C CA . ASN B 1 10 ? 6.062 -21.484 -8.562 1 92.12 10 ASN B CA 1
ATOM 1596 C C . ASN B 1 10 ? 5.797 -20.094 -9.117 1 92.12 10 ASN B C 1
ATOM 1598 O O . ASN B 1 10 ? 5.031 -19.922 -10.062 1 92.12 10 ASN B O 1
ATOM 1602 N N . ILE B 1 11 ? 6.434 -19.109 -8.477 1 95.44 11 ILE B N 1
ATOM 1603 C CA . ILE B 1 11 ? 6.398 -17.75 -9.016 1 95.44 11 ILE B CA 1
ATOM 1604 C C . ILE B 1 11 ? 7.805 -17.328 -9.422 1 95.44 11 ILE B C 1
ATOM 1606 O O . ILE B 1 11 ? 8.766 -17.531 -8.68 1 95.44 11 ILE B O 1
ATOM 1610 N N . TYR B 1 12 ? 7.883 -16.766 -10.695 1 93.75 12 TYR B N 1
ATOM 1611 C CA . TYR B 1 12 ? 9.148 -16.312 -11.266 1 93.75 12 TYR B CA 1
ATOM 1612 C C . TYR B 1 12 ? 9.047 -14.859 -11.711 1 93.75 12 TYR B C 1
ATOM 1614 O O . TYR B 1 12 ? 7.945 -14.305 -11.797 1 93.75 12 TYR B O 1
ATOM 1622 N N . ALA B 1 13 ? 10.211 -14.328 -11.922 1 94.81 13 ALA B N 1
ATOM 1623 C CA . ALA B 1 13 ? 10.344 -13.125 -12.742 1 94.81 13 ALA B CA 1
ATOM 1624 C C . ALA B 1 13 ? 10.93 -13.445 -14.109 1 94.81 13 ALA B C 1
ATOM 1626 O O . ALA B 1 13 ? 11.984 -14.086 -14.203 1 94.81 13 ALA B O 1
ATOM 1627 N N . LYS B 1 14 ? 10.211 -13.086 -15.133 1 95.94 14 LYS B N 1
ATOM 1628 C CA . LYS B 1 14 ? 10.656 -13.328 -16.5 1 95.94 14 LYS B CA 1
ATOM 1629 C C . LYS B 1 14 ? 11.109 -12.031 -17.172 1 95.94 14 LYS B C 1
ATOM 1631 O O . LYS B 1 14 ? 10.336 -11.07 -17.25 1 95.94 14 LYS B O 1
ATOM 1636 N N . THR B 1 15 ? 12.328 -11.977 -17.594 1 96 15 THR B N 1
ATOM 1637 C CA . THR B 1 15 ? 12.883 -10.852 -18.328 1 96 15 THR B CA 1
ATOM 1638 C C . THR B 1 15 ? 13.023 -11.195 -19.812 1 96 15 THR B C 1
ATOM 1640 O O . THR B 1 15 ? 13.789 -12.094 -20.172 1 96 15 THR B O 1
ATOM 1643 N N . GLY B 1 16 ? 12.344 -10.469 -20.641 1 94.19 16 GLY B N 1
ATOM 1644 C CA . GLY B 1 16 ? 12.305 -10.914 -22.031 1 94.19 16 GLY B CA 1
ATOM 1645 C C . GLY B 1 16 ? 11.758 -12.32 -22.188 1 94.19 16 GLY B C 1
ATOM 1646 O O . GLY B 1 16 ? 10.625 -12.602 -21.781 1 94.19 16 GLY B O 1
ATOM 1647 N N . THR B 1 17 ? 12.594 -13.195 -22.719 1 92.44 17 THR B N 1
ATOM 1648 C CA . THR B 1 17 ? 12.156 -14.578 -22.906 1 92.44 17 THR B CA 1
ATOM 1649 C C . THR B 1 17 ? 12.805 -15.484 -21.859 1 92.44 17 THR B C 1
ATOM 1651 O O . THR B 1 17 ? 12.586 -16.703 -21.859 1 92.44 17 THR B O 1
ATOM 1654 N N . THR B 1 18 ? 13.523 -14.875 -20.953 1 93.81 18 THR B N 1
ATOM 1655 C CA . THR B 1 18 ? 14.289 -15.664 -19.984 1 93.81 18 THR B CA 1
ATOM 1656 C C . THR B 1 18 ? 13.555 -15.734 -18.641 1 93.81 18 THR B C 1
ATOM 1658 O O . THR B 1 18 ? 13.242 -14.711 -18.047 1 93.81 18 THR B O 1
ATOM 1661 N N . LEU B 1 19 ? 13.305 -16.922 -18.281 1 93.12 19 LEU B N 1
ATOM 1662 C CA . LEU B 1 19 ? 12.711 -17.172 -16.969 1 93.12 19 LEU B CA 1
ATOM 1663 C C . LEU B 1 19 ? 13.781 -17.125 -15.883 1 93.12 19 LEU B C 1
ATOM 1665 O O . LEU B 1 19 ? 14.781 -17.844 -15.961 1 93.12 19 LEU B O 1
ATOM 1669 N N . GLY B 1 20 ? 13.625 -16.25 -14.914 1 89 20 GLY B N 1
ATOM 1670 C CA . GLY B 1 20 ? 14.586 -16.125 -13.828 1 89 20 GLY B CA 1
ATOM 1671 C C . GLY B 1 20 ? 14.461 -17.234 -12.805 1 89 20 GLY B C 1
ATOM 1672 O O . GLY B 1 20 ? 13.789 -18.25 -13.039 1 89 20 GLY B O 1
ATOM 1673 N N . GLN B 1 21 ? 15.219 -17.016 -11.688 1 84.25 21 GLN B N 1
ATOM 1674 C CA . GLN B 1 21 ? 15.125 -17.969 -10.586 1 84.25 21 GLN B CA 1
ATOM 1675 C C . GLN B 1 21 ? 13.75 -17.906 -9.93 1 84.25 21 GLN B C 1
ATOM 1677 O O . GLN B 1 21 ? 13.039 -16.906 -10.047 1 84.25 21 GLN B O 1
ATOM 1682 N N . VAL B 1 22 ? 13.406 -19.031 -9.242 1 89.56 22 VAL B N 1
ATOM 1683 C CA . VAL B 1 22 ? 12.148 -19.094 -8.508 1 89.56 22 VAL B CA 1
ATOM 1684 C C . VAL B 1 22 ? 12.141 -18.047 -7.391 1 89.56 22 VAL B C 1
ATOM 1686 O O . VAL B 1 22 ? 13.102 -17.969 -6.617 1 89.56 22 VAL B O 1
ATOM 1689 N N . LEU B 1 23 ? 11.07 -17.219 -7.414 1 89.5 23 LEU B N 1
ATOM 1690 C CA . LEU B 1 23 ? 10.906 -16.219 -6.363 1 89.5 23 LEU B CA 1
ATOM 1691 C C . LEU B 1 23 ? 10.156 -16.797 -5.172 1 89.5 23 LEU B C 1
ATOM 1693 O O . LEU B 1 23 ? 10.367 -16.375 -4.035 1 89.5 23 LEU B O 1
ATOM 1697 N N . TRP B 1 24 ? 9.266 -17.656 -5.375 1 90.31 24 TRP B N 1
ATOM 1698 C CA . TRP B 1 24 ? 8.398 -18.266 -4.375 1 90.31 24 TRP B CA 1
ATOM 1699 C C . TRP B 1 24 ? 7.883 -19.625 -4.855 1 90.31 24 TRP B C 1
ATOM 1701 O O . TRP B 1 24 ? 7.52 -19.781 -6.023 1 90.31 24 TRP B O 1
ATOM 1711 N N . THR B 1 25 ? 7.918 -20.609 -3.941 1 90.06 25 THR B N 1
ATOM 1712 C CA . THR B 1 25 ? 7.426 -21.938 -4.305 1 90.06 25 THR B CA 1
ATOM 1713 C C . THR B 1 25 ? 6.66 -22.562 -3.145 1 90.06 25 THR B C 1
ATOM 1715 O O . THR B 1 25 ? 7.023 -22.391 -1.982 1 90.06 25 THR B O 1
ATOM 1718 N N . GLN B 1 26 ? 5.578 -23.188 -3.494 1 86.5 26 GLN B N 1
ATOM 1719 C CA . GLN B 1 26 ? 4.801 -24 -2.564 1 86.5 26 GLN B CA 1
ATOM 1720 C C . GLN B 1 26 ? 4.477 -25.359 -3.162 1 86.5 26 GLN B C 1
ATOM 1722 O O . GLN B 1 26 ? 3.883 -25.453 -4.238 1 86.5 26 GLN B O 1
ATOM 1727 N N . SER B 1 27 ? 4.961 -26.375 -2.471 1 85.31 27 SER B N 1
ATOM 1728 C CA . SER B 1 27 ? 4.66 -27.734 -2.914 1 85.31 27 SER B CA 1
ATOM 1729 C C . SER B 1 27 ? 3.826 -28.469 -1.877 1 85.31 27 SER B C 1
ATOM 1731 O O . SER B 1 27 ? 4.008 -28.281 -0.673 1 85.31 27 SER B O 1
ATOM 1733 N N . GLY B 1 28 ? 2.934 -29.312 -2.383 1 81.81 28 GLY B N 1
ATOM 1734 C CA . GLY B 1 28 ? 2.156 -30.172 -1.505 1 81.81 28 GLY B CA 1
ATOM 1735 C C . GLY B 1 28 ? 0.82 -29.562 -1.11 1 81.81 28 GLY B C 1
ATOM 1736 O O . GLY B 1 28 ? 0.518 -28.422 -1.466 1 81.81 28 GLY B O 1
ATOM 1737 N N . ALA B 1 29 ? 0.082 -30.391 -0.458 1 77.75 29 ALA B N 1
ATOM 1738 C CA . ALA B 1 29 ? -1.271 -30 -0.075 1 77.75 29 ALA B CA 1
ATOM 1739 C C . ALA B 1 29 ? -1.271 -29.281 1.268 1 77.75 29 ALA B C 1
ATOM 1741 O O . ALA B 1 29 ? -0.485 -29.609 2.158 1 77.75 29 ALA B O 1
ATOM 1742 N N . LEU B 1 30 ? -2.125 -28.312 1.342 1 80 30 LEU B N 1
ATOM 1743 C CA . LEU B 1 30 ? -2.361 -27.562 2.57 1 80 30 LEU B CA 1
ATOM 1744 C C . LEU B 1 30 ? -3.773 -27.797 3.092 1 80 30 LEU B C 1
ATOM 1746 O O . LEU B 1 30 ? -4.309 -28.906 2.959 1 80 30 LEU B O 1
ATOM 1750 N N . SER B 1 31 ? -4.34 -26.969 3.859 1 79 31 SER B N 1
ATOM 1751 C CA . SER B 1 31 ? -5.691 -27.109 4.391 1 79 31 SER B CA 1
ATOM 1752 C C . SER B 1 31 ? -6.734 -26.656 3.379 1 79 31 SER B C 1
ATOM 1754 O O . SER B 1 31 ? -6.398 -26.328 2.236 1 79 31 SER B O 1
ATOM 1756 N N . ARG B 1 32 ? -7.934 -26.672 3.818 1 84.25 32 ARG B N 1
ATOM 1757 C CA . ARG B 1 32 ? -9.055 -26.312 2.959 1 84.25 32 ARG B CA 1
ATOM 1758 C C . ARG B 1 32 ? -9.18 -24.797 2.844 1 84.25 32 ARG B C 1
ATOM 1760 O O . ARG B 1 32 ? -10.047 -24.297 2.123 1 84.25 32 ARG B O 1
ATOM 1767 N N . ASN B 1 33 ? -8.289 -24.094 3.434 1 82.69 33 ASN B N 1
ATOM 1768 C CA . ASN B 1 33 ? -8.359 -22.625 3.441 1 82.69 33 ASN B CA 1
ATOM 1769 C C . ASN B 1 33 ? -7.566 -22.016 2.289 1 82.69 33 ASN B C 1
ATOM 1771 O O . ASN B 1 33 ? -6.711 -22.688 1.7 1 82.69 33 ASN B O 1
ATOM 1775 N N . TRP B 1 34 ? -7.984 -20.828 1.903 1 88.12 34 TRP B N 1
ATOM 1776 C CA . TRP B 1 34 ? -7.109 -19.984 1.085 1 88.12 34 TRP B CA 1
ATOM 1777 C C . TRP B 1 34 ? -5.926 -19.469 1.902 1 88.12 34 TRP B C 1
ATOM 1779 O O . TRP B 1 34 ? -6.086 -19.094 3.066 1 88.12 34 TRP B O 1
ATOM 1789 N N . PHE B 1 35 ? -4.762 -19.469 1.244 1 84.62 35 PHE B N 1
ATOM 1790 C CA . PHE B 1 35 ? -3.555 -18.953 1.879 1 84.62 35 PHE B CA 1
ATOM 1791 C C . PHE B 1 35 ? -3.018 -17.75 1.114 1 84.62 35 PHE B C 1
ATOM 1793 O O . PHE B 1 35 ? -3.107 -17.688 -0.114 1 84.62 35 PHE B O 1
ATOM 1800 N N . GLN B 1 36 ? -2.482 -16.828 1.901 1 85 36 GLN B N 1
ATOM 1801 C CA . GLN B 1 36 ? -1.896 -15.633 1.307 1 85 36 GLN B CA 1
ATOM 1802 C C . GLN B 1 36 ? -0.383 -15.773 1.169 1 85 36 GLN B C 1
ATOM 1804 O O . GLN B 1 36 ? 0.282 -16.297 2.066 1 85 36 GLN B O 1
ATOM 1809 N N . ALA B 1 37 ? 0.104 -15.328 0.016 1 86.62 37 ALA B N 1
ATOM 1810 C CA . ALA B 1 37 ? 1.547 -15.203 -0.176 1 86.62 37 ALA B CA 1
ATOM 1811 C C . ALA B 1 37 ? 1.918 -13.812 -0.674 1 86.62 37 ALA B C 1
ATOM 1813 O O . ALA B 1 37 ? 1.136 -13.164 -1.378 1 86.62 37 ALA B O 1
ATOM 1814 N N . GLN B 1 38 ? 3.041 -13.328 -0.211 1 86.75 38 GLN B N 1
ATOM 1815 C CA . GLN B 1 38 ? 3.574 -12.047 -0.652 1 86.75 38 GLN B CA 1
ATOM 1816 C C . GLN B 1 38 ? 5.035 -12.172 -1.075 1 86.75 38 GLN B C 1
ATOM 1818 O O . GLN B 1 38 ? 5.805 -12.914 -0.455 1 86.75 38 GLN B O 1
ATOM 1823 N N . ILE B 1 39 ? 5.363 -11.531 -2.113 1 88.12 39 ILE B N 1
ATOM 1824 C CA . ILE B 1 39 ? 6.723 -11.516 -2.641 1 88.12 39 ILE B CA 1
ATOM 1825 C C . ILE B 1 39 ? 7.219 -10.078 -2.748 1 88.12 39 ILE B C 1
ATOM 1827 O O . ILE B 1 39 ? 6.648 -9.273 -3.49 1 88.12 39 ILE B O 1
ATOM 1831 N N . ASP B 1 40 ? 8.273 -9.742 -1.933 1 86.69 40 ASP B N 1
ATOM 1832 C CA . ASP B 1 40 ? 9.008 -8.5 -2.16 1 86.69 40 ASP B CA 1
ATOM 1833 C C . ASP B 1 40 ? 9.984 -8.648 -3.322 1 86.69 40 ASP B C 1
ATOM 1835 O O . ASP B 1 40 ? 10.789 -9.578 -3.354 1 86.69 40 ASP B O 1
ATOM 1839 N N . PHE B 1 41 ? 9.906 -7.766 -4.273 1 88.06 41 PHE B N 1
ATOM 1840 C CA . PHE B 1 41 ? 10.758 -7.91 -5.445 1 88.06 41 PHE B CA 1
ATOM 1841 C C . PHE B 1 41 ? 11.219 -6.551 -5.953 1 88.06 41 PHE B C 1
ATOM 1843 O O . PHE B 1 41 ? 10.414 -5.617 -6.062 1 88.06 41 PHE B O 1
ATOM 1850 N N . ILE B 1 42 ? 12.523 -6.414 -6.168 1 86.88 42 ILE B N 1
ATOM 1851 C CA . ILE B 1 42 ? 13.086 -5.234 -6.812 1 86.88 42 ILE B CA 1
ATOM 1852 C C . ILE B 1 42 ? 13.609 -5.605 -8.203 1 86.88 42 ILE B C 1
ATOM 1854 O O . ILE B 1 42 ? 14.641 -6.258 -8.328 1 86.88 42 ILE B O 1
ATOM 1858 N N . PRO B 1 43 ? 12.883 -5.18 -9.242 1 88.5 43 PRO B N 1
ATOM 1859 C CA . PRO B 1 43 ? 13.328 -5.555 -10.594 1 88.5 43 PRO B CA 1
ATOM 1860 C C . PRO B 1 43 ? 14.555 -4.773 -11.047 1 88.5 43 PRO B C 1
ATOM 1862 O O . PRO B 1 43 ? 14.695 -3.59 -10.727 1 88.5 43 PRO B O 1
ATOM 1865 N N . THR B 1 44 ? 15.461 -5.418 -11.727 1 90.44 44 THR B N 1
ATOM 1866 C CA . THR B 1 44 ? 16.625 -4.77 -12.312 1 90.44 44 THR B CA 1
ATOM 1867 C C . THR B 1 44 ? 16.422 -4.562 -13.812 1 90.44 44 THR B C 1
ATOM 1869 O O . THR B 1 44 ? 17.266 -3.953 -14.477 1 90.44 44 THR B O 1
ATOM 1872 N N . ALA B 1 45 ? 15.461 -5.066 -14.344 1 94 45 ALA B N 1
ATOM 1873 C CA . ALA B 1 45 ? 15.023 -4.938 -15.734 1 94 45 ALA B CA 1
ATOM 1874 C C . ALA B 1 45 ? 13.508 -5.082 -15.844 1 94 45 ALA B C 1
ATOM 1876 O O . ALA B 1 45 ? 12.852 -5.539 -14.906 1 94 45 ALA B O 1
ATOM 1877 N N . ASP B 1 46 ? 13.047 -4.57 -17.047 1 96.06 46 ASP B N 1
ATOM 1878 C CA . ASP B 1 46 ? 11.633 -4.836 -17.297 1 96.06 46 ASP B CA 1
ATOM 1879 C C . ASP B 1 46 ? 11.344 -6.336 -17.266 1 96.06 46 ASP B C 1
ATOM 1881 O O . ASP B 1 46 ? 12.133 -7.137 -17.766 1 96.06 46 ASP B O 1
ATOM 1885 N N . PHE B 1 47 ? 10.172 -6.641 -16.656 1 96.06 47 PHE B N 1
ATOM 1886 C CA . PHE B 1 47 ? 9.93 -8.062 -16.453 1 96.06 47 PHE B CA 1
ATOM 1887 C C . PHE B 1 47 ? 8.43 -8.344 -16.344 1 96.06 47 PHE B C 1
ATOM 1889 O O . PHE B 1 47 ? 7.621 -7.418 -16.328 1 96.06 47 PHE B O 1
ATOM 1896 N N . LYS B 1 48 ? 8.07 -9.641 -16.312 1 97 48 LYS B N 1
ATOM 1897 C CA . LYS B 1 48 ? 6.742 -10.148 -15.969 1 97 48 LYS B CA 1
ATOM 1898 C C . LYS B 1 48 ? 6.809 -11.133 -14.812 1 97 48 LYS B C 1
ATOM 1900 O O . LYS B 1 48 ? 7.738 -11.945 -14.727 1 97 48 LYS B O 1
ATOM 1905 N N . PHE B 1 49 ? 5.777 -11.008 -13.914 1 96.31 49 PHE B N 1
ATOM 1906 C CA . PHE B 1 49 ? 5.605 -12.125 -13 1 96.31 49 PHE B CA 1
ATOM 1907 C C . PHE B 1 49 ? 5.023 -13.336 -13.719 1 96.31 49 PHE B C 1
ATOM 1909 O O . PHE B 1 49 ? 4.125 -13.195 -14.555 1 96.31 49 PHE B O 1
ATOM 1916 N N . VAL B 1 50 ? 5.555 -14.469 -13.391 1 96.62 50 VAL B N 1
ATOM 1917 C CA . VAL B 1 50 ? 5.078 -15.727 -13.961 1 96.62 50 VAL B CA 1
ATOM 1918 C C . VAL B 1 50 ? 4.535 -16.625 -12.852 1 96.62 50 VAL B C 1
ATOM 1920 O O . VAL B 1 50 ? 5.238 -16.906 -11.875 1 96.62 50 VAL B O 1
ATOM 1923 N N . PHE B 1 51 ? 3.258 -17.016 -13.023 1 97 51 PHE B N 1
ATOM 1924 C CA . PHE B 1 51 ? 2.617 -17.953 -12.117 1 97 51 PHE B CA 1
ATOM 1925 C C . PHE B 1 51 ? 2.518 -19.328 -12.75 1 97 51 PHE B C 1
ATOM 1927 O O . PHE B 1 51 ? 1.694 -19.547 -13.641 1 97 51 PHE B O 1
ATOM 1934 N N . GLU B 1 52 ? 3.385 -20.266 -12.219 1 95.62 52 GLU B N 1
ATOM 1935 C CA . GLU B 1 52 ? 3.447 -21.609 -12.781 1 95.62 52 GLU B CA 1
ATOM 1936 C C . GLU B 1 52 ? 2.848 -22.625 -11.828 1 95.62 52 GLU B C 1
ATOM 1938 O O . GLU B 1 52 ? 3.297 -22.766 -10.688 1 95.62 52 GLU B O 1
ATOM 1943 N N . GLY B 1 53 ? 1.779 -23.266 -12.305 1 94.88 53 GLY B N 1
ATOM 1944 C CA . GLY B 1 53 ? 1.249 -24.422 -11.602 1 94.88 53 GLY B CA 1
ATOM 1945 C C . GLY B 1 53 ? 1.631 -25.75 -12.25 1 94.88 53 GLY B C 1
ATOM 1946 O O . GLY B 1 53 ? 1.436 -25.938 -13.445 1 94.88 53 GLY B O 1
ATOM 1947 N N . VAL B 1 54 ? 2.264 -26.641 -11.414 1 92 54 VAL B N 1
ATOM 1948 C CA . VAL B 1 54 ? 2.576 -27.984 -11.859 1 92 54 VAL B CA 1
ATOM 1949 C C . VAL B 1 54 ? 1.698 -29 -11.117 1 92 54 VAL B C 1
ATOM 1951 O O . VAL B 1 54 ? 1.788 -29.125 -9.898 1 92 54 VAL B O 1
ATOM 1954 N N . THR B 1 55 ? 0.831 -29.734 -11.93 1 90.56 55 THR B N 1
ATOM 1955 C CA . THR B 1 55 ? -0.017 -30.719 -11.281 1 90.56 55 THR B CA 1
ATOM 1956 C C . THR B 1 55 ? 0.808 -31.938 -10.836 1 90.56 55 THR B C 1
ATOM 1958 O O . THR B 1 55 ? 1.872 -32.188 -11.398 1 90.56 55 THR B O 1
ATOM 1961 N N . GLY B 1 56 ? 0.31 -32.562 -9.789 1 87.25 56 GLY B N 1
ATOM 1962 C CA . GLY B 1 56 ? 0.996 -33.75 -9.273 1 87.25 56 GLY B CA 1
ATOM 1963 C C . GLY B 1 56 ? 0.627 -35.031 -10.008 1 87.25 56 GLY B C 1
ATOM 1964 O O . GLY B 1 56 ? 0.124 -34.969 -11.125 1 87.25 56 GLY B O 1
ATOM 1965 N N . ALA B 1 57 ? 0.996 -36.156 -9.344 1 83.56 57 ALA B N 1
ATOM 1966 C CA . ALA B 1 57 ? 0.82 -37.469 -9.961 1 83.56 57 ALA B CA 1
ATOM 1967 C C . ALA B 1 57 ? -0.578 -38.031 -9.695 1 83.56 57 ALA B C 1
ATOM 1969 O O . ALA B 1 57 ? -0.9 -39.156 -10.102 1 83.56 57 ALA B O 1
ATOM 1970 N N . ASP B 1 58 ? -1.329 -37.281 -8.93 1 79.25 58 ASP B N 1
ATOM 1971 C CA . ASP B 1 58 ? -2.693 -37.719 -8.672 1 79.25 58 ASP B CA 1
ATOM 1972 C C . ASP B 1 58 ? -3.686 -36.562 -8.812 1 79.25 58 ASP B C 1
ATOM 1974 O O . ASP B 1 58 ? -3.285 -35.406 -9 1 79.25 58 ASP B O 1
ATOM 1978 N N . TYR B 1 59 ? -5.004 -36.938 -8.781 1 80.31 59 TYR B N 1
ATOM 1979 C CA . TYR B 1 59 ? -6.066 -35.969 -9.078 1 80.31 59 TYR B CA 1
ATOM 1980 C C . TYR B 1 59 ? -6.289 -35.031 -7.91 1 80.31 59 TYR B C 1
ATOM 1982 O O . TYR B 1 59 ? -6.984 -34 -8.047 1 80.31 59 TYR B O 1
ATOM 1990 N N . GLU B 1 60 ? -5.629 -35.156 -6.762 1 81.12 60 GLU B N 1
ATOM 1991 C CA . GLU B 1 60 ? -5.82 -34.312 -5.594 1 81.12 60 GLU B CA 1
ATOM 1992 C C . GLU B 1 60 ? -4.77 -33.219 -5.539 1 81.12 60 GLU B C 1
ATOM 1994 O O . GLU B 1 60 ? -4.418 -32.719 -4.461 1 81.12 60 GLU B O 1
ATOM 1999 N N . SER B 1 61 ? -4.25 -32.844 -6.68 1 85.56 61 SER B N 1
ATOM 2000 C CA . SER B 1 61 ? -3.166 -31.875 -6.688 1 85.56 61 SER B CA 1
ATOM 2001 C C . SER B 1 61 ? -3.578 -30.594 -7.406 1 85.56 61 SER B C 1
ATOM 2003 O O . SER B 1 61 ? -2.74 -29.906 -7.996 1 85.56 61 SER B O 1
ATOM 2005 N N . ASP B 1 62 ? -4.938 -30.234 -7.316 1 89.44 62 ASP B N 1
ATOM 2006 C CA . ASP B 1 62 ? -5.391 -28.969 -7.887 1 89.44 62 ASP B CA 1
ATOM 2007 C C . ASP B 1 62 ? -4.727 -27.781 -7.195 1 89.44 62 ASP B C 1
ATOM 2009 O O . ASP B 1 62 ? -4.48 -27.828 -5.988 1 89.44 62 ASP B O 1
ATOM 2013 N N . ILE B 1 63 ? -4.422 -26.844 -7.984 1 92.25 63 ILE B N 1
ATOM 2014 C CA . ILE B 1 63 ? -3.896 -25.562 -7.496 1 92.25 63 ILE B CA 1
ATOM 2015 C C . ILE B 1 63 ? -4.809 -24.422 -7.941 1 92.25 63 ILE B C 1
ATOM 2017 O O . ILE B 1 63 ? -5.215 -24.375 -9.102 1 92.25 63 ILE B O 1
ATOM 2021 N N . ALA B 1 64 ? -5.16 -23.578 -6.961 1 95.25 64 ALA B N 1
ATOM 2022 C CA . ALA B 1 64 ? -5.996 -22.438 -7.316 1 95.25 64 ALA B CA 1
ATOM 2023 C C . ALA B 1 64 ? -5.332 -21.125 -6.906 1 95.25 64 ALA B C 1
ATOM 2025 O O . ALA B 1 64 ? -4.582 -21.078 -5.93 1 95.25 64 ALA B O 1
ATOM 2026 N N . LEU B 1 65 ? -5.547 -20.094 -7.742 1 96.94 65 LEU B N 1
ATOM 2027 C CA . LEU B 1 65 ? -5.102 -18.719 -7.48 1 96.94 65 LEU B CA 1
ATOM 2028 C C . LEU B 1 65 ? -6.273 -17.75 -7.504 1 96.94 65 LEU B C 1
ATOM 2030 O O . LEU B 1 65 ? -7.211 -17.922 -8.289 1 96.94 65 LEU B O 1
ATOM 2034 N N . ASP B 1 66 ? -6.234 -16.797 -6.633 1 95.81 66 ASP B N 1
ATOM 2035 C CA . ASP B 1 66 ? -7.199 -15.703 -6.594 1 95.81 66 ASP B CA 1
ATOM 2036 C C . ASP B 1 66 ? -6.562 -14.438 -6.035 1 95.81 66 ASP B C 1
ATOM 2038 O O . ASP B 1 66 ? -5.551 -14.492 -5.332 1 95.81 66 ASP B O 1
ATOM 2042 N N . ASP B 1 67 ? -7.102 -13.328 -6.391 1 94.44 67 ASP B N 1
ATOM 2043 C CA . ASP B 1 67 ? -6.703 -12.039 -5.832 1 94.44 67 ASP B CA 1
ATOM 2044 C C . ASP B 1 67 ? -5.199 -11.82 -5.965 1 94.44 67 ASP B C 1
ATOM 2046 O O . ASP B 1 67 ? -4.508 -11.602 -4.965 1 94.44 67 ASP B O 1
ATOM 2050 N N . ILE B 1 68 ? -4.703 -11.836 -7.254 1 96.12 68 ILE B N 1
ATOM 2051 C CA . ILE B 1 68 ? -3.318 -11.461 -7.516 1 96.12 68 ILE B CA 1
ATOM 2052 C C . ILE B 1 68 ? -3.217 -9.945 -7.691 1 96.12 68 ILE B C 1
ATOM 2054 O O . ILE B 1 68 ? -3.846 -9.375 -8.586 1 96.12 68 ILE B O 1
ATOM 2058 N N . TYR B 1 69 ? -2.422 -9.328 -6.773 1 94.06 69 TYR B N 1
ATOM 2059 C CA . TYR B 1 69 ? -2.221 -7.887 -6.871 1 94.06 69 TYR B CA 1
ATOM 2060 C C . TYR B 1 69 ? -0.74 -7.535 -6.77 1 94.06 69 TYR B C 1
ATOM 2062 O O . TYR B 1 69 ? -0.037 -8.031 -5.891 1 94.06 69 TYR B O 1
ATOM 2070 N N . ILE B 1 70 ? -0.303 -6.773 -7.734 1 94.81 70 ILE B N 1
ATOM 2071 C CA . ILE B 1 70 ? 1.056 -6.242 -7.738 1 94.81 70 ILE B CA 1
ATOM 2072 C C . ILE B 1 70 ? 1.023 -4.742 -7.453 1 94.81 70 ILE B C 1
ATOM 2074 O O . ILE B 1 70 ? 0.361 -3.984 -8.164 1 94.81 70 ILE B O 1
ATOM 2078 N N . THR B 1 71 ? 1.701 -4.324 -6.375 1 91.25 71 THR B N 1
ATOM 2079 C CA . THR B 1 71 ? 1.727 -2.926 -5.969 1 91.25 71 THR B CA 1
ATOM 2080 C C . THR B 1 71 ? 3.162 -2.443 -5.781 1 91.25 71 THR B C 1
ATOM 2082 O O . THR B 1 71 ? 4.07 -3.248 -5.57 1 91.25 71 THR B O 1
ATOM 2085 N N . THR B 1 72 ? 3.369 -1.194 -5.98 1 89.19 72 THR B N 1
ATOM 2086 C CA . THR B 1 72 ? 4.672 -0.62 -5.664 1 89.19 72 THR B CA 1
ATOM 2087 C C . THR B 1 72 ? 4.895 -0.581 -4.156 1 89.19 72 THR B C 1
ATOM 2089 O O . THR B 1 72 ? 3.941 -0.45 -3.385 1 89.19 72 THR B O 1
ATOM 2092 N N . GLY B 1 73 ? 6.23 -0.706 -3.828 1 85.25 73 GLY B N 1
ATOM 2093 C CA . GLY B 1 73 ? 6.578 -0.672 -2.416 1 85.25 73 GLY B CA 1
ATOM 2094 C C . GLY B 1 73 ? 6.742 -2.053 -1.809 1 85.25 73 GLY B C 1
ATOM 2095 O O . GLY B 1 73 ? 6.434 -3.059 -2.449 1 85.25 73 GLY B O 1
ATOM 2096 N N . ALA B 1 74 ? 7.273 -2.055 -0.604 1 83.56 74 ALA B N 1
ATOM 2097 C CA . ALA B 1 74 ? 7.473 -3.316 0.104 1 83.56 74 ALA B CA 1
ATOM 2098 C C . ALA B 1 74 ? 6.141 -3.891 0.582 1 83.56 74 ALA B C 1
ATOM 2100 O O . ALA B 1 74 ? 5.211 -3.145 0.891 1 83.56 74 ALA B O 1
ATOM 2101 N N . CYS B 1 75 ? 6.148 -5.266 0.635 1 82.19 75 CYS B N 1
ATOM 2102 C CA . CYS B 1 75 ? 4.996 -5.895 1.269 1 82.19 75 CYS B CA 1
ATOM 2103 C C . CYS B 1 75 ? 4.891 -5.492 2.734 1 82.19 75 CYS B C 1
ATOM 2105 O O . CYS B 1 75 ? 5.898 -5.457 3.445 1 82.19 75 CYS B O 1
ATOM 2107 N N . GLY B 1 76 ? 3.68 -5.152 3.234 1 75.56 76 GLY B N 1
ATOM 2108 C CA . GLY B 1 76 ? 3.541 -4.656 4.594 1 75.56 76 GLY B CA 1
ATOM 2109 C C . GLY B 1 76 ? 4.219 -3.318 4.812 1 75.56 76 GLY B C 1
ATOM 2110 O O . GLY B 1 76 ? 4.719 -3.039 5.906 1 75.56 76 GLY B O 1
ATOM 2111 N N . GLY B 1 77 ? 4.352 -2.576 3.846 1 75.5 77 GLY B N 1
ATOM 2112 C CA . GLY B 1 77 ? 5.219 -1.41 3.781 1 75.5 77 GLY B CA 1
ATOM 2113 C C . GLY B 1 77 ? 4.699 -0.238 4.594 1 75.5 77 GLY B C 1
ATOM 2114 O O . GLY B 1 77 ? 4.977 0.919 4.27 1 75.5 77 GLY B O 1
ATOM 2115 N N . SER B 1 78 ? 3.955 -0.513 5.621 1 84.44 78 SER B N 1
ATOM 2116 C CA . SER B 1 78 ? 3.609 0.606 6.488 1 84.44 78 SER B CA 1
ATOM 2117 C C . SER B 1 78 ? 4.801 1.037 7.336 1 84.44 78 SER B C 1
ATOM 2119 O O . SER B 1 78 ? 5.402 0.217 8.031 1 84.44 78 SER B O 1
ATOM 2121 N N . ILE B 1 79 ? 5.242 2.256 7.195 1 91 79 ILE B N 1
ATOM 2122 C CA . ILE B 1 79 ? 6.352 2.795 7.977 1 91 79 ILE B CA 1
ATOM 2123 C C . ILE B 1 79 ? 5.832 3.334 9.305 1 91 79 ILE B C 1
ATOM 2125 O O . ILE B 1 79 ? 6.375 3.016 10.367 1 91 79 ILE B O 1
ATOM 2129 N N . CYS B 1 80 ? 4.895 4.129 9.258 1 92.44 80 CYS B N 1
ATOM 2130 C CA . CYS B 1 80 ? 4.215 4.629 10.453 1 92.44 80 CYS B CA 1
ATOM 2131 C C . CYS B 1 80 ? 2.846 5.195 10.094 1 92.44 80 CYS B C 1
ATOM 2133 O O . CYS B 1 80 ? 2.516 5.344 8.914 1 92.44 80 CYS B O 1
ATOM 2135 N N . GLY B 1 81 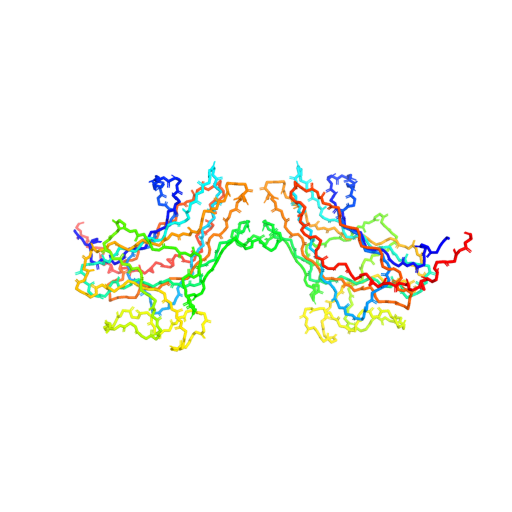? 2.066 5.332 11.18 1 94.81 81 GLY B N 1
ATOM 2136 C CA . GLY B 1 81 ? 0.734 5.883 10.992 1 94.81 81 GLY B CA 1
ATOM 2137 C C . GLY B 1 81 ? -0.006 6.117 12.297 1 94.81 81 GLY B C 1
ATOM 2138 O O . GLY B 1 81 ? 0.389 5.598 13.336 1 94.81 81 GLY B O 1
ATOM 2139 N N . CYS B 1 82 ? -1.001 6.883 12.219 1 96.69 82 CYS B N 1
ATOM 2140 C CA . CYS B 1 82 ? -1.754 7.223 13.422 1 96.69 82 CYS B CA 1
ATOM 2141 C C . CYS B 1 82 ? -3.174 7.652 13.07 1 96.69 82 CYS B C 1
ATOM 2143 O O . CYS B 1 82 ? -3.375 8.477 12.18 1 96.69 82 CYS B O 1
ATOM 2145 N N . ASP B 1 83 ? -4.125 7.086 13.711 1 95.31 83 ASP B N 1
ATOM 2146 C CA . ASP B 1 83 ? -5.512 7.535 13.617 1 95.31 83 ASP B CA 1
ATOM 2147 C C . ASP B 1 83 ? -5.875 8.453 14.781 1 95.31 83 ASP B C 1
ATOM 2149 O O . ASP B 1 83 ? -6.977 9 14.828 1 95.31 83 ASP B O 1
ATOM 2153 N N . PHE B 1 84 ? -5.012 8.562 15.781 1 97.44 84 PHE B N 1
ATOM 2154 C CA . PHE B 1 84 ? -5.023 9.5 16.906 1 97.44 84 PHE B CA 1
ATOM 2155 C C . PHE B 1 84 ? -6.117 9.133 17.891 1 97.44 84 PHE B C 1
ATOM 2157 O O . PHE B 1 84 ? -6.438 9.914 18.797 1 97.44 84 PHE B O 1
ATOM 2164 N N . ASP B 1 85 ? -6.734 7.949 17.844 1 95.31 85 ASP B N 1
ATOM 2165 C CA . ASP B 1 85 ? -7.824 7.555 18.734 1 95.31 85 ASP B CA 1
ATOM 2166 C C . ASP B 1 85 ? -7.305 7.246 20.125 1 95.31 85 ASP B C 1
ATOM 2168 O O . ASP B 1 85 ? -8.016 7.438 21.125 1 95.31 85 ASP B O 1
ATOM 2172 N N . LEU B 1 86 ? -6.117 6.82 20.25 1 96 86 LEU B N 1
ATOM 2173 C CA . LEU B 1 86 ? -5.562 6.469 21.547 1 96 86 LEU B CA 1
ATOM 2174 C C . LEU B 1 86 ? -4.543 7.508 22 1 96 86 LEU B C 1
ATOM 2176 O O . LEU B 1 86 ? -4.52 7.891 23.172 1 96 86 LEU B O 1
ATOM 2180 N N . ASP B 1 87 ? -3.676 7.906 21.172 1 97.69 87 ASP B N 1
ATOM 2181 C CA . ASP B 1 87 ? -2.611 8.867 21.438 1 97.69 87 ASP B CA 1
ATOM 2182 C C . ASP B 1 87 ? -2.006 9.391 20.141 1 97.69 87 ASP B C 1
ATOM 2184 O O . ASP B 1 87 ? -2.676 9.422 19.109 1 97.69 87 ASP B O 1
ATOM 2188 N N . LEU B 1 88 ? -0.807 9.984 20.203 1 98 88 LEU B N 1
ATOM 2189 C CA . LEU B 1 88 ? -0.152 10.547 19.016 1 98 88 LEU B CA 1
ATOM 2190 C C . LEU B 1 88 ? 0.737 9.5 18.344 1 98 88 LEU B C 1
ATOM 2192 O O . LEU B 1 88 ? 1.518 9.828 17.453 1 98 88 LEU B O 1
ATOM 2196 N N . CYS B 1 89 ? 0.584 8.258 18.797 1 97.38 89 CYS B N 1
ATOM 2197 C CA . CYS B 1 89 ? 1.396 7.164 18.266 1 97.38 89 CYS B CA 1
ATOM 2198 C C . CYS B 1 89 ? 2.879 7.504 18.344 1 97.38 89 CYS B C 1
ATOM 2200 O O . CYS B 1 89 ? 3.412 7.773 19.422 1 97.38 89 CYS B O 1
ATOM 2202 N N . THR B 1 90 ? 3.637 7.438 17.156 1 97.44 90 THR B N 1
ATOM 2203 C CA . THR B 1 90 ? 5.066 7.73 17.188 1 97.44 90 THR B CA 1
ATOM 2204 C C . THR B 1 90 ? 5.328 9.172 16.766 1 97.44 90 THR B C 1
ATOM 2206 O O . THR B 1 90 ? 6.477 9.609 16.703 1 97.44 90 THR B O 1
ATOM 2209 N N . PHE B 1 91 ? 4.227 9.93 16.469 1 97.94 91 PHE B N 1
ATOM 2210 C CA . PHE B 1 91 ? 4.414 11.336 16.141 1 97.94 91 PHE B CA 1
ATOM 2211 C C . PHE B 1 91 ? 4.758 12.148 17.375 1 97.94 91 PHE B C 1
ATOM 2213 O O . PHE B 1 91 ? 4.305 11.828 18.484 1 97.94 91 PHE B O 1
ATOM 2220 N N . THR B 1 92 ? 5.582 13.266 17.141 1 98 92 THR B N 1
ATOM 2221 C CA . THR B 1 92 ? 6.023 14.086 18.266 1 98 92 THR B CA 1
ATOM 2222 C C . THR B 1 92 ? 5.711 15.555 18.016 1 98 92 THR B C 1
ATOM 2224 O O . THR B 1 92 ? 5.84 16.047 16.891 1 98 92 THR B O 1
ATOM 2227 N N . GLN B 1 93 ? 5.324 16.234 19.125 1 97.69 93 GLN B N 1
ATOM 2228 C CA . GLN B 1 93 ? 5.152 17.688 19.078 1 97.69 93 GLN B CA 1
ATOM 2229 C C . GLN B 1 93 ? 6.5 18.391 19 1 97.69 93 GLN B C 1
ATOM 2231 O O . GLN B 1 93 ? 7.426 18.062 19.75 1 97.69 93 GLN B O 1
ATOM 2236 N N . ALA B 1 94 ? 6.535 19.297 18.078 1 95.5 94 ALA B N 1
ATOM 2237 C CA . ALA B 1 94 ? 7.727 20.141 18.109 1 95.5 94 ALA B CA 1
ATOM 2238 C C . ALA B 1 94 ? 7.734 21.031 19.344 1 95.5 94 ALA B C 1
ATOM 2240 O O . ALA B 1 94 ? 6.684 21.312 19.922 1 95.5 94 ALA B O 1
ATOM 2241 N N . THR B 1 95 ? 8.969 21.484 19.719 1 94.38 95 THR B N 1
ATOM 2242 C CA . THR B 1 95 ? 9.078 22.281 20.953 1 94.38 95 THR B CA 1
ATOM 2243 C C . THR B 1 95 ? 9.445 23.734 20.625 1 94.38 95 THR B C 1
ATOM 2245 O O . THR B 1 95 ? 9.477 24.578 21.516 1 94.38 95 THR B O 1
ATOM 2248 N N . THR B 1 96 ? 9.672 24.078 19.406 1 92.06 96 THR B N 1
ATOM 2249 C CA . THR B 1 96 ? 10.133 25.406 19.047 1 92.06 96 THR B CA 1
ATOM 2250 C C . THR B 1 96 ? 9.023 26.203 18.375 1 92.06 96 THR B C 1
ATOM 2252 O O . THR B 1 96 ? 9.25 27.328 17.906 1 92.06 96 THR B O 1
ATOM 2255 N N . ASP B 1 97 ? 7.805 25.594 18.188 1 94.56 97 ASP B N 1
ATOM 2256 C CA . ASP B 1 97 ? 6.68 26.266 17.547 1 94.56 97 ASP B CA 1
ATOM 2257 C C . ASP B 1 97 ? 5.84 27.031 18.562 1 94.56 97 ASP B C 1
ATOM 2259 O O . ASP B 1 97 ? 6.258 27.219 19.719 1 94.56 97 ASP B O 1
ATOM 2263 N N . ASP B 1 98 ? 4.742 27.703 18.062 1 95.38 98 ASP B N 1
ATOM 2264 C CA . ASP B 1 98 ? 3.934 28.594 18.906 1 95.38 98 ASP B CA 1
ATOM 2265 C C . ASP B 1 98 ? 2.973 27.797 19.781 1 95.38 98 ASP B C 1
ATOM 2267 O O . ASP B 1 98 ? 2.766 28.125 20.953 1 95.38 98 ASP B O 1
ATOM 2271 N N . ILE B 1 99 ? 2.322 26.812 19.203 1 95.69 99 ILE B N 1
ATOM 2272 C CA . ILE B 1 99 ? 1.315 26.016 19.875 1 95.69 99 ILE B CA 1
ATOM 2273 C C . ILE B 1 99 ? 1.473 24.547 19.484 1 95.69 99 ILE B C 1
ATOM 2275 O O . ILE B 1 99 ? 2.252 24.219 18.578 1 95.69 99 ILE B O 1
ATOM 2279 N N . ASP B 1 100 ? 0.783 23.672 20.203 1 96.81 100 ASP B N 1
ATOM 2280 C CA . ASP B 1 100 ? 0.779 22.25 19.875 1 96.81 100 ASP B CA 1
ATOM 2281 C C . ASP B 1 100 ? -0.506 21.859 19.156 1 96.81 100 ASP B C 1
ATOM 2283 O O . ASP B 1 100 ? -1.539 22.516 19.312 1 96.81 100 ASP B O 1
ATOM 2287 N N . TRP B 1 101 ? -0.339 20.797 18.312 1 97.69 101 TRP B N 1
ATOM 2288 C CA . TRP B 1 101 ? -1.55 20.094 17.891 1 97.69 101 TRP B CA 1
ATOM 2289 C C . TRP B 1 101 ? -2.26 19.484 19.094 1 97.69 101 TRP B C 1
ATOM 2291 O O . TRP B 1 101 ? -1.618 18.906 19.984 1 97.69 101 TRP B O 1
ATOM 2301 N N . THR B 1 102 ? -3.607 19.656 19.094 1 96.88 102 THR B N 1
ATOM 2302 C CA . THR B 1 102 ? -4.375 19.156 20.234 1 96.88 102 THR B CA 1
ATOM 2303 C C . THR B 1 102 ? -5.246 17.969 19.828 1 96.88 102 THR B C 1
ATOM 2305 O O . THR B 1 102 ? -5.926 18.031 18.797 1 96.88 102 THR B O 1
ATOM 2308 N N . ARG B 1 103 ? -5.16 16.859 20.594 1 97.69 103 ARG B N 1
ATOM 2309 C CA . ARG B 1 103 ? -6.043 15.727 20.375 1 97.69 103 ARG B CA 1
ATOM 2310 C C . ARG B 1 103 ? -7.434 15.992 20.938 1 97.69 103 ARG B C 1
ATOM 2312 O O . ARG B 1 103 ? -7.566 16.422 22.094 1 97.69 103 ARG B O 1
ATOM 2319 N N . LEU B 1 104 ? -8.461 15.805 20.141 1 97.12 104 LEU B N 1
ATOM 2320 C CA . LEU B 1 104 ? -9.828 16.125 20.531 1 97.12 104 LEU B CA 1
ATOM 2321 C C . LEU B 1 104 ? -10.812 15.109 19.969 1 97.12 104 LEU B C 1
ATOM 2323 O O . LEU B 1 104 ? -10.664 14.656 18.844 1 97.12 104 LEU B O 1
ATOM 2327 N N . ALA B 1 105 ? -11.773 14.766 20.766 1 96.69 105 ALA B N 1
ATOM 2328 C CA . ALA B 1 105 ? -12.922 13.992 20.297 1 96.69 105 ALA B CA 1
ATOM 2329 C C . ALA B 1 105 ? -14.141 14.883 20.125 1 96.69 105 ALA B C 1
ATOM 2331 O O . ALA B 1 105 ? -14.367 15.805 20.906 1 96.69 105 ALA B O 1
ATOM 2332 N N . GLY B 1 106 ? -14.953 14.578 19.094 1 93.5 106 GLY B N 1
ATOM 2333 C CA . GLY B 1 106 ? -16.172 15.336 18.891 1 93.5 106 GLY B CA 1
ATOM 2334 C C . GLY B 1 106 ? -15.93 16.703 18.266 1 93.5 106 GLY B C 1
ATOM 2335 O O . GLY B 1 106 ? -14.984 16.875 17.5 1 93.5 106 GLY B O 1
ATOM 2336 N N . ASN B 1 107 ? -16.828 17.703 18.516 1 92.44 107 ASN B N 1
ATOM 2337 C CA . ASN B 1 107 ? -16.812 19.016 17.875 1 92.44 107 ASN B CA 1
ATOM 2338 C C . ASN B 1 107 ? -15.68 19.891 18.406 1 92.44 107 ASN B C 1
ATOM 2340 O O . ASN B 1 107 ? -15.391 19.875 19.609 1 92.44 107 ASN B O 1
ATOM 2344 N N . THR B 1 108 ? -15.086 20.656 17.469 1 91.75 108 THR B N 1
ATOM 2345 C CA . THR B 1 108 ? -14.219 21.719 17.953 1 91.75 108 THR B CA 1
ATOM 2346 C C . THR B 1 108 ? -15 22.703 18.812 1 91.75 108 THR B C 1
ATOM 2348 O O . THR B 1 108 ? -16.219 22.844 18.656 1 91.75 108 THR B O 1
ATOM 2351 N N . PRO B 1 109 ? -14.359 23.422 19.688 1 89.56 109 PRO B N 1
ATOM 2352 C CA . PRO B 1 109 ? -15.055 24.312 20.609 1 89.56 109 PRO B CA 1
ATOM 2353 C C . PRO B 1 109 ? -15.602 25.562 19.922 1 89.56 109 PRO B C 1
ATOM 2355 O O . PRO B 1 109 ? -16.547 26.188 20.406 1 89.56 109 PRO B O 1
ATOM 2358 N N . SER B 1 110 ? -14.984 26.016 18.844 1 86.06 110 SER B N 1
ATOM 2359 C CA . SER B 1 110 ? -15.43 27.234 18.172 1 86.06 110 SER B CA 1
ATOM 2360 C C . SER B 1 110 ? -16.547 26.938 17.188 1 86.06 110 SER B C 1
ATOM 2362 O O . SER B 1 110 ? -16.625 25.844 16.625 1 86.06 110 SER B O 1
ATOM 2364 N N . THR B 1 111 ? -17.344 27.906 16.969 1 82.69 111 THR B N 1
ATOM 2365 C CA . THR B 1 111 ? -18.484 27.781 16.062 1 82.69 111 THR B CA 1
ATOM 2366 C C . THR B 1 111 ? -18.016 27.875 14.609 1 82.69 111 THR B C 1
ATOM 2368 O O . THR B 1 111 ? -17.125 28.656 14.289 1 82.69 111 THR B O 1
ATOM 2371 N N . ASN B 1 112 ? -18.578 27.062 13.688 1 81.5 112 ASN B N 1
ATOM 2372 C CA . ASN B 1 112 ? -18.359 27.109 12.242 1 81.5 112 ASN B CA 1
ATOM 2373 C C . ASN B 1 112 ? -16.953 26.672 11.867 1 81.5 112 ASN B C 1
ATOM 2375 O O . ASN B 1 112 ? -16.359 27.234 10.945 1 81.5 112 ASN B O 1
ATOM 2379 N N . THR B 1 113 ? -16.188 25.875 12.602 1 82.38 113 THR B N 1
ATOM 2380 C CA . THR B 1 113 ? -14.828 25.453 12.281 1 82.38 113 THR B CA 1
ATOM 2381 C C . THR B 1 113 ? -14.766 23.953 12.031 1 82.38 113 THR B C 1
ATOM 2383 O O . THR B 1 113 ? -14.07 23.5 11.125 1 82.38 113 THR B O 1
ATOM 2386 N N . GLY B 1 114 ? -15.641 23.094 12.875 1 86.75 114 GLY B N 1
ATOM 2387 C CA . GLY B 1 114 ? -15.508 21.641 12.812 1 86.75 114 GLY B CA 1
ATOM 2388 C C . GLY B 1 114 ? -14.102 21.156 13.109 1 86.75 114 GLY B C 1
ATOM 2389 O O . GLY B 1 114 ? -13.258 21.922 13.57 1 86.75 114 GLY B O 1
ATOM 2390 N N . PRO B 1 115 ? -13.742 19.672 12.664 1 92.06 115 PRO B N 1
ATOM 2391 C CA . PRO B 1 115 ? -14.766 18.703 12.273 1 92.06 115 PRO B CA 1
ATOM 2392 C C . PRO B 1 115 ? -15.688 18.328 13.43 1 92.06 115 PRO B C 1
ATOM 2394 O O . PRO B 1 115 ? -15.5 18.797 14.555 1 92.06 115 PRO B O 1
ATOM 2397 N N . GLU B 1 116 ? -16.75 17.641 13.078 1 91.62 116 GLU B N 1
ATOM 2398 C CA . GLU B 1 116 ? -17.688 17.172 14.102 1 91.62 116 GLU B CA 1
ATOM 2399 C C . GLU B 1 116 ? -17.25 15.812 14.656 1 91.62 116 GLU B C 1
ATOM 2401 O O . GLU B 1 116 ? -17.688 15.398 15.719 1 91.62 116 GLU B O 1
ATOM 2406 N N . ASN B 1 117 ? -16.5 15.141 13.977 1 93.12 117 ASN B N 1
ATOM 2407 C CA . ASN B 1 117 ? -15.984 13.82 14.32 1 93.12 117 ASN B CA 1
ATOM 2408 C C . ASN B 1 117 ? -14.711 13.508 13.539 1 93.12 117 ASN B C 1
ATOM 2410 O O . ASN B 1 117 ? -14.367 14.211 12.586 1 93.12 117 ASN B O 1
ATOM 2414 N N . ASP B 1 118 ? -14 12.477 14.062 1 94.31 118 ASP B N 1
ATOM 2415 C CA . ASP B 1 118 ? -12.797 12.078 13.336 1 94.31 118 ASP B CA 1
ATOM 2416 C C . ASP B 1 118 ? -13.148 11.383 12.023 1 94.31 118 ASP B C 1
ATOM 2418 O O . ASP B 1 118 ? -14.328 11.156 11.734 1 94.31 118 ASP B O 1
ATOM 2422 N N . HIS B 1 119 ? -12.172 11.234 11.219 1 91.56 119 HIS B N 1
ATOM 2423 C CA . HIS B 1 119 ? -12.383 10.531 9.953 1 91.56 119 HIS B CA 1
ATOM 2424 C C . HIS B 1 119 ? -12.445 9.023 10.156 1 91.56 119 HIS B C 1
ATOM 2426 O O . HIS B 1 119 ? -13.148 8.328 9.422 1 91.56 119 HIS B O 1
ATOM 2432 N N . THR B 1 120 ? -11.742 8.477 11.195 1 89.31 120 THR B N 1
ATOM 2433 C CA . THR B 1 120 ? -11.562 7.047 11.406 1 89.31 120 THR B CA 1
ATOM 2434 C C . THR B 1 120 ? -12.875 6.383 11.805 1 89.31 120 THR B C 1
ATOM 2436 O O . THR B 1 120 ? -13.398 5.543 11.07 1 89.31 120 THR B O 1
ATOM 2439 N N . ILE B 1 121 ? -13.391 6.797 12.984 1 86.12 121 ILE B N 1
ATOM 2440 C CA . ILE B 1 121 ? -14.594 6.203 13.562 1 86.12 121 ILE B CA 1
ATOM 2441 C C . ILE B 1 121 ? -15.836 6.844 12.938 1 86.12 121 ILE B C 1
ATOM 2443 O O . ILE B 1 121 ? -16.828 6.16 12.68 1 86.12 121 ILE B O 1
ATOM 2447 N N . GLY B 1 122 ? -15.766 8.188 12.766 1 88.56 122 GLY B N 1
ATOM 2448 C CA . GLY B 1 122 ? -16.859 8.891 12.102 1 88.56 122 GLY B CA 1
ATOM 2449 C C . GLY B 1 122 ? -17.969 9.297 13.047 1 88.56 122 GLY B C 1
ATOM 2450 O O . GLY B 1 122 ? -19.047 9.703 12.609 1 88.56 122 GLY B O 1
ATOM 2451 N N . THR B 1 123 ? -17.75 9.039 14.289 1 88.94 123 THR B N 1
ATOM 2452 C CA . THR B 1 123 ? -18.656 9.508 15.328 1 88.94 123 THR B CA 1
ATOM 2453 C C . THR B 1 123 ? -17.906 10.352 16.359 1 88.94 123 THR B C 1
ATOM 2455 O O . THR B 1 123 ? -16.688 10.492 16.281 1 88.94 123 THR B O 1
ATOM 2458 N N . ALA B 1 124 ? -18.656 10.891 17.344 1 93.19 124 ALA B N 1
ATOM 2459 C CA . ALA B 1 124 ? -18.078 11.781 18.344 1 93.19 124 ALA B CA 1
ATOM 2460 C C . ALA B 1 124 ? -17.109 11.031 19.25 1 93.19 124 ALA B C 1
ATOM 2462 O O . ALA B 1 124 ? -16.359 11.656 20.016 1 93.19 124 ALA B O 1
ATOM 2463 N N . ALA B 1 125 ? -17.078 9.719 19.188 1 94.75 125 ALA B N 1
ATOM 2464 C CA . ALA B 1 125 ? -16.188 8.914 20.031 1 94.75 125 ALA B CA 1
ATOM 2465 C C . ALA B 1 125 ? -14.773 8.898 19.453 1 94.75 125 ALA B C 1
ATOM 2467 O O . ALA B 1 125 ? -13.82 8.531 20.141 1 94.75 125 ALA B O 1
ATOM 2468 N N . GLY B 1 126 ? -14.688 9.227 18.188 1 94.5 126 GLY B N 1
ATOM 2469 C CA . GLY B 1 126 ? -13.383 9.18 17.531 1 94.5 126 GLY B CA 1
ATOM 2470 C C . GLY B 1 126 ? -12.547 10.414 17.797 1 94.5 126 GLY B C 1
ATOM 2471 O O . GLY B 1 126 ? -13.078 11.516 17.953 1 94.5 126 GLY B O 1
ATOM 2472 N N . PHE B 1 127 ? -11.156 10.266 17.844 1 96.88 127 PHE B N 1
ATOM 2473 C CA . PHE B 1 127 ? -10.25 11.383 18.109 1 96.88 127 PHE B CA 1
ATOM 2474 C C . PHE B 1 127 ? -9.492 11.766 16.844 1 96.88 127 PHE B C 1
ATOM 2476 O O . PHE B 1 127 ? -9.227 10.914 15.984 1 96.88 127 PHE B O 1
ATOM 2483 N N . TYR B 1 128 ? -9.25 13.016 16.734 1 97.5 128 TYR B N 1
ATOM 2484 C CA . TYR B 1 128 ? -8.383 13.648 15.75 1 97.5 128 TYR B CA 1
ATOM 2485 C C . TYR B 1 128 ? -7.492 14.695 16.391 1 97.5 128 TYR B C 1
ATOM 2487 O O . TYR B 1 128 ? -7.594 14.953 17.594 1 97.5 128 TYR B O 1
ATOM 2495 N N . ILE B 1 129 ? -6.512 15.242 15.648 1 98.25 129 ILE B N 1
ATOM 2496 C CA . ILE B 1 129 ? -5.75 16.375 16.172 1 98.25 129 ILE B CA 1
ATOM 2497 C C . ILE B 1 129 ? -6.141 17.641 15.43 1 98.25 129 ILE B C 1
ATOM 2499 O O . ILE B 1 129 ? -6.551 17.594 14.266 1 98.25 129 ILE B O 1
ATOM 2503 N N . TYR B 1 130 ? -6.07 18.719 16.141 1 96.44 130 TYR B N 1
ATOM 2504 C CA . TYR B 1 130 ? -6.449 19.969 15.484 1 96.44 130 TYR B CA 1
ATOM 2505 C C . TYR B 1 130 ? -5.742 21.156 16.125 1 96.44 130 TYR B C 1
ATOM 2507 O O . TYR B 1 130 ? -5.145 21.031 17.203 1 96.44 130 TYR B O 1
ATOM 2515 N N . THR B 1 131 ? -5.672 22.297 15.406 1 94.25 131 THR B N 1
ATOM 2516 C CA . THR B 1 131 ? -5.238 23.578 15.953 1 94.25 131 THR B CA 1
ATOM 2517 C C . THR B 1 131 ? -6.438 24.484 16.234 1 94.25 131 THR B C 1
ATOM 2519 O O . THR B 1 131 ? -7.344 24.594 15.414 1 94.25 131 THR B O 1
ATOM 2522 N N . GLU B 1 132 ? -6.48 24.969 17.422 1 88.81 132 GLU B N 1
ATOM 2523 C CA . GLU B 1 132 ? -7.527 25.922 17.781 1 88.81 132 GLU B CA 1
ATOM 2524 C C . GLU B 1 132 ? -7.098 27.359 17.469 1 88.81 132 GLU B C 1
ATOM 2526 O O . GLU B 1 132 ? -6.137 27.859 18.047 1 88.81 132 GLU B O 1
ATOM 2531 N N . ALA B 1 133 ? -7.855 27.938 16.625 1 87.25 133 ALA B N 1
ATOM 2532 C CA . ALA B 1 133 ? -7.469 29.281 16.188 1 87.25 133 ALA B CA 1
ATOM 2533 C C . ALA B 1 133 ? -8.07 30.328 17.109 1 87.25 133 ALA B C 1
ATOM 2535 O O . ALA B 1 133 ? -7.641 31.484 17.109 1 87.25 133 ALA B O 1
ATOM 2536 N N . SER B 1 134 ? -9.023 29.891 17.953 1 84.06 134 SER B N 1
ATOM 2537 C CA . SER B 1 134 ? -9.664 30.875 18.828 1 84.06 134 SER B CA 1
ATOM 2538 C C . SER B 1 134 ? -8.641 31.547 19.734 1 84.06 134 SER B C 1
ATOM 2540 O O . SER B 1 134 ? -7.973 30.891 20.531 1 84.06 134 SER B O 1
ATOM 2542 N N . ASN B 1 135 ? -8.43 32.844 19.547 1 83.62 135 ASN B N 1
ATOM 2543 C CA . ASN B 1 135 ? -7.508 33.719 20.266 1 83.62 135 ASN B CA 1
ATOM 2544 C C . ASN B 1 135 ? -6.051 33.344 19.984 1 83.62 135 ASN B C 1
ATOM 2546 O O . ASN B 1 135 ? -5.156 33.719 20.75 1 83.62 135 ASN B O 1
ATOM 2550 N N . LEU B 1 136 ? -5.812 32.469 19.109 1 87.75 136 LEU B N 1
ATOM 2551 C CA . LEU B 1 136 ? -4.477 32.094 18.672 1 87.75 136 LEU B CA 1
ATOM 2552 C C . LEU B 1 136 ? -4.309 32.312 17.172 1 87.75 136 LEU B C 1
ATOM 2554 O O . LEU B 1 136 ? -4.195 31.328 16.422 1 87.75 136 LEU B O 1
ATOM 2558 N N . PHE B 1 137 ? -4.281 33.531 16.859 1 87.12 137 PHE B N 1
ATOM 2559 C CA . PHE B 1 137 ? -4.207 33.906 15.453 1 87.12 137 PHE B CA 1
ATOM 2560 C C . PHE B 1 137 ? -2.76 33.906 14.969 1 87.12 137 PHE B C 1
ATOM 2562 O O . PHE B 1 137 ? -1.862 34.344 15.688 1 87.12 137 PHE B O 1
ATOM 2569 N N . ASN B 1 138 ? -2.588 33.375 13.797 1 89.94 138 ASN B N 1
ATOM 2570 C CA . ASN B 1 138 ? -1.283 33.344 13.148 1 89.94 138 ASN B CA 1
ATOM 2571 C C . ASN B 1 138 ? -0.258 32.594 13.977 1 89.94 138 ASN B C 1
ATOM 2573 O O . ASN B 1 138 ? 0.862 33.062 14.18 1 89.94 138 ASN B O 1
ATOM 2577 N N . LYS B 1 139 ? -0.691 31.531 14.539 1 93.56 139 LYS B N 1
ATOM 2578 C CA . LYS B 1 139 ? 0.182 30.672 15.328 1 93.56 139 LYS B CA 1
ATOM 2579 C C . LYS B 1 139 ? 0.56 29.422 14.539 1 93.56 139 LYS B C 1
ATOM 2581 O O . LYS B 1 139 ? -0.23 28.922 13.734 1 93.56 139 LYS B O 1
ATOM 2586 N N . VAL B 1 140 ? 1.757 28.953 14.844 1 94.44 140 VAL B N 1
ATOM 2587 C CA . VAL B 1 140 ? 2.309 27.797 14.141 1 94.44 140 VAL B CA 1
ATOM 2588 C C . VAL B 1 140 ? 2.301 26.578 15.062 1 94.44 140 VAL B C 1
ATOM 2590 O O . VAL B 1 140 ? 2.725 26.672 16.219 1 94.44 140 VAL B O 1
ATOM 2593 N N . ALA B 1 141 ? 1.687 25.5 14.617 1 96.88 141 ALA B N 1
ATOM 2594 C CA . ALA B 1 141 ? 1.767 24.188 15.25 1 96.88 141 ALA B CA 1
ATOM 2595 C C . ALA B 1 141 ? 2.51 23.188 14.367 1 96.88 141 ALA B C 1
ATOM 2597 O O . ALA B 1 141 ? 2.229 23.078 13.172 1 96.88 141 ALA B O 1
ATOM 2598 N N . VAL B 1 142 ? 3.494 22.453 15 1 97.31 142 VAL B N 1
ATOM 2599 C CA . VAL B 1 142 ? 4.312 21.531 14.211 1 97.31 142 VAL B CA 1
ATOM 2600 C C . VAL B 1 142 ? 4.289 20.141 14.836 1 97.31 142 VAL B C 1
ATOM 2602 O O . VAL B 1 142 ? 4.516 20 16.031 1 97.31 142 VAL B O 1
ATOM 2605 N N . LEU B 1 143 ? 3.902 19.141 14.031 1 98.25 143 LEU B N 1
ATOM 2606 C CA . LEU B 1 143 ? 3.967 17.719 14.359 1 98.25 143 LEU B CA 1
ATOM 2607 C C . LEU B 1 143 ? 4.961 17 13.453 1 98.25 143 LEU B C 1
ATOM 2609 O O . LEU B 1 143 ? 4.992 17.234 12.242 1 98.25 143 LEU B O 1
ATOM 2613 N N . GLU B 1 144 ? 5.809 16.094 14.055 1 97.75 144 GLU B N 1
ATOM 2614 C CA . GLU B 1 144 ? 6.836 15.406 13.273 1 97.75 144 GLU B CA 1
ATOM 2615 C C . GLU B 1 144 ? 6.66 13.891 13.352 1 97.75 144 GLU B C 1
ATOM 2617 O O . GLU B 1 144 ? 6.332 13.352 14.414 1 97.75 144 GLU B O 1
ATOM 2622 N N . SER B 1 145 ? 6.871 13.227 12.219 1 97.81 145 SER B N 1
ATOM 2623 C CA . SER B 1 145 ? 6.887 11.766 12.211 1 97.81 145 SER B CA 1
ATOM 2624 C C . SER B 1 145 ? 8.156 11.219 12.852 1 97.81 145 SER B C 1
ATOM 2626 O O . SER B 1 145 ? 9.047 11.984 13.219 1 97.81 145 SER B O 1
ATOM 2628 N N . GLU B 1 146 ? 8.211 9.914 13 1 97 146 GLU B N 1
ATOM 2629 C CA . GLU B 1 146 ? 9.477 9.273 13.344 1 97 146 GLU B CA 1
ATOM 2630 C C . GLU B 1 146 ? 10.492 9.43 12.219 1 97 146 GLU B C 1
ATOM 2632 O O . GLU B 1 146 ? 10.141 9.828 11.109 1 97 146 GLU B O 1
ATOM 2637 N N . LEU B 1 147 ? 11.758 9.219 12.609 1 97.19 147 LEU B N 1
ATOM 2638 C CA . LEU B 1 147 ? 12.805 9.242 11.594 1 97.19 147 LEU B CA 1
ATOM 2639 C C . LEU B 1 147 ? 12.594 8.133 10.562 1 97.19 147 LEU B C 1
ATOM 2641 O O . LEU B 1 147 ? 12.398 6.973 10.93 1 97.19 147 LEU B O 1
ATOM 2645 N N . ILE B 1 148 ? 12.516 8.469 9.297 1 95.62 148 ILE B N 1
ATOM 2646 C CA . ILE B 1 148 ? 12.359 7.531 8.188 1 95.62 148 ILE B CA 1
ATOM 2647 C C . ILE B 1 148 ? 13.672 7.438 7.41 1 95.62 148 ILE B C 1
ATOM 2649 O O . ILE B 1 148 ? 14.258 8.461 7.035 1 95.62 148 ILE B O 1
ATOM 2653 N N . LEU B 1 149 ? 14.031 6.293 7.148 1 94.25 149 LEU B N 1
ATOM 2654 C CA . LEU B 1 149 ? 15.328 6.066 6.516 1 94.25 149 LEU B CA 1
ATOM 2655 C C . LEU B 1 149 ? 15.234 6.242 5.004 1 94.25 149 LEU B C 1
ATOM 2657 O O . LEU B 1 149 ? 14.242 5.844 4.391 1 94.25 149 LEU B O 1
ATOM 2661 N N . ALA B 1 150 ? 16.344 6.82 4.496 1 90.94 150 ALA B N 1
ATOM 2662 C CA . ALA B 1 150 ? 16.406 6.988 3.047 1 90.94 150 ALA B CA 1
ATOM 2663 C C . ALA B 1 150 ? 16.297 5.645 2.332 1 90.94 150 ALA B C 1
ATOM 2665 O O . ALA B 1 150 ? 15.781 5.574 1.212 1 90.94 150 ALA B O 1
ATOM 2666 N N . SER B 1 151 ? 16.688 4.629 2.938 1 87.25 151 SER B N 1
ATOM 2667 C CA . SER B 1 151 ? 16.719 3.293 2.348 1 87.25 151 SER B CA 1
ATOM 2668 C C . SER B 1 151 ? 15.305 2.74 2.166 1 87.25 151 SER B C 1
ATOM 2670 O O . SER B 1 151 ? 15.109 1.739 1.474 1 87.25 151 SER B O 1
ATOM 2672 N N . SER B 1 152 ? 14.273 3.449 2.748 1 85.94 152 SER B N 1
ATOM 2673 C CA . SER B 1 152 ? 12.891 3.02 2.574 1 85.94 152 SER B CA 1
ATOM 2674 C C . SER B 1 152 ? 12.445 3.172 1.125 1 85.94 152 SER B C 1
ATOM 2676 O O . SER B 1 152 ? 11.453 2.562 0.708 1 85.94 152 SER B O 1
ATOM 2678 N N . GLY B 1 153 ? 13.203 4.02 0.374 1 83.38 153 GLY B N 1
ATOM 2679 C CA . GLY B 1 153 ? 12.836 4.258 -1.013 1 83.38 153 GLY B CA 1
ATOM 2680 C C . GLY B 1 153 ? 11.617 5.141 -1.162 1 83.38 153 GLY B C 1
ATOM 2681 O O . GLY B 1 153 ? 11.383 6.031 -0.342 1 83.38 153 GLY B O 1
ATOM 2682 N N . ARG B 1 154 ? 10.938 4.973 -2.262 1 86.12 154 ARG B N 1
ATOM 2683 C CA . ARG B 1 154 ? 9.766 5.789 -2.557 1 86.12 154 ARG B CA 1
ATOM 2684 C C . ARG B 1 154 ? 8.688 5.598 -1.498 1 86.12 154 ARG B C 1
ATOM 2686 O O . ARG B 1 154 ? 8.422 4.469 -1.07 1 86.12 154 ARG B O 1
ATOM 2693 N N . LEU B 1 155 ? 8.086 6.652 -1.096 1 89.62 155 LEU B N 1
ATOM 2694 C CA . LEU B 1 155 ? 7.086 6.633 -0.036 1 89.62 155 LEU B CA 1
ATOM 2695 C C . LEU B 1 155 ? 5.797 7.309 -0.494 1 89.62 155 LEU B C 1
ATOM 2697 O O . LEU B 1 155 ? 5.832 8.211 -1.333 1 89.62 155 LEU B O 1
ATOM 2701 N N . CYS B 1 156 ? 4.707 6.812 0.079 1 89.12 156 CYS B N 1
ATOM 2702 C CA . CYS B 1 156 ? 3.436 7.523 -0.005 1 89.12 156 CYS B CA 1
ATOM 2703 C C . CYS B 1 156 ? 2.986 8 1.371 1 89.12 156 CYS B C 1
ATOM 2705 O O . CYS B 1 156 ? 2.773 7.191 2.275 1 89.12 156 CYS B O 1
ATOM 2707 N N . ALA B 1 157 ? 2.965 9.281 1.543 1 92.62 157 ALA B N 1
ATOM 2708 C CA . ALA B 1 157 ? 2.279 9.844 2.705 1 92.62 157 ALA B CA 1
ATOM 2709 C C . ALA B 1 157 ? 0.811 10.117 2.398 1 92.62 157 ALA B C 1
ATOM 2711 O O . ALA B 1 157 ? 0.493 10.898 1.496 1 92.62 157 ALA B O 1
ATOM 2712 N N . ASP B 1 158 ? -0.022 9.406 3.146 1 90.75 158 ASP B N 1
ATOM 2713 C CA . ASP B 1 158 ? -1.47 9.523 3.008 1 90.75 158 ASP B CA 1
ATOM 2714 C C . ASP B 1 158 ? -2.102 10.062 4.289 1 90.75 158 ASP B C 1
ATOM 2716 O O . ASP B 1 158 ? -1.81 9.578 5.383 1 90.75 158 ASP B O 1
ATOM 2720 N N . PHE B 1 159 ? -2.854 11.148 4.129 1 93.62 159 PHE B N 1
ATOM 2721 C CA . PHE B 1 159 ? -3.451 11.703 5.34 1 93.62 159 PHE B CA 1
ATOM 2722 C C . PHE B 1 159 ? -4.77 12.391 5.023 1 93.62 159 PHE B C 1
ATOM 2724 O O . PHE B 1 159 ? -5.027 12.758 3.873 1 93.62 159 PHE B O 1
ATOM 2731 N N . TRP B 1 160 ? -5.617 12.5 6.102 1 92.31 160 TRP B N 1
ATOM 2732 C CA . TRP B 1 160 ? -6.895 13.203 5.992 1 92.31 160 TRP B CA 1
ATOM 2733 C C . TRP B 1 160 ? -6.859 14.523 6.758 1 92.31 160 TRP B C 1
ATOM 2735 O O . TRP B 1 160 ? -6.309 14.594 7.859 1 92.31 160 TRP B O 1
ATOM 2745 N N . TYR B 1 161 ? -7.398 15.57 6.109 1 93.19 161 TYR B N 1
ATOM 2746 C CA . TYR B 1 161 ? -7.398 16.891 6.738 1 93.19 161 TYR B CA 1
ATOM 2747 C C . TYR B 1 161 ? -8.773 17.547 6.625 1 93.19 161 TYR B C 1
ATOM 2749 O O . TYR B 1 161 ? -9.586 17.141 5.797 1 93.19 161 TYR B O 1
ATOM 2757 N N . HIS B 1 162 ? -9.055 18.438 7.57 1 90.94 162 HIS B N 1
ATOM 2758 C CA . HIS B 1 162 ? -10.289 19.219 7.652 1 90.94 162 HIS B CA 1
ATOM 2759 C C . HIS B 1 162 ? -9.992 20.703 7.875 1 90.94 162 HIS B C 1
ATOM 2761 O O . HIS B 1 162 ? -9.273 21.062 8.812 1 90.94 162 HIS B O 1
ATOM 2767 N N . MET B 1 163 ? -10.43 21.547 6.996 1 89.12 163 MET B N 1
ATOM 2768 C CA . MET B 1 163 ? -10.266 23 7.059 1 89.12 163 MET B CA 1
ATOM 2769 C C . MET B 1 163 ? -11.547 23.719 6.648 1 89.12 163 MET B C 1
ATOM 2771 O O . MET B 1 163 ? -11.633 24.281 5.555 1 89.12 163 MET B O 1
ATOM 2775 N N . TRP B 1 164 ? -12.477 23.703 7.578 1 83.25 164 TRP B N 1
ATOM 2776 C CA . TRP B 1 164 ? -13.766 24.328 7.297 1 83.25 164 TRP B CA 1
ATOM 2777 C C . TRP B 1 164 ? -13.812 25.75 7.867 1 83.25 164 TRP B C 1
ATOM 2779 O O . TRP B 1 164 ? -13.375 25.984 9 1 83.25 164 TRP B O 1
ATOM 2789 N N . GLY B 1 165 ? -14.211 26.641 7.043 1 74.25 165 GLY B N 1
ATOM 2790 C CA . GLY B 1 165 ? -14.453 28.016 7.461 1 74.25 165 GLY B CA 1
ATOM 2791 C C . GLY B 1 165 ? -15.258 28.812 6.449 1 74.25 165 GLY B C 1
ATOM 2792 O O . GLY B 1 165 ? -15.562 28.328 5.363 1 74.25 165 GLY B O 1
ATOM 2793 N N . ALA B 1 166 ? -15.812 29.891 6.844 1 60.91 166 ALA B N 1
ATOM 2794 C CA . ALA B 1 166 ? -16.719 30.703 6.031 1 60.91 166 ALA B CA 1
ATOM 2795 C C . ALA B 1 166 ? -15.992 31.25 4.805 1 60.91 166 ALA B C 1
ATOM 2797 O O . ALA B 1 166 ? -16.609 31.453 3.756 1 60.91 166 ALA B O 1
ATOM 2798 N N . ASP B 1 167 ? -14.664 31.578 4.91 1 55.81 167 ASP B N 1
ATOM 2799 C CA . ASP B 1 167 ? -14.062 32.25 3.766 1 55.81 167 ASP B CA 1
ATOM 2800 C C . ASP B 1 167 ? -13.234 31.281 2.926 1 55.81 167 ASP B C 1
ATOM 2802 O O . ASP B 1 167 ? -12.359 30.594 3.451 1 55.81 167 ASP B O 1
ATOM 2806 N N . ILE B 1 168 ? -13.75 30.906 1.752 1 52.47 168 ILE B N 1
ATOM 2807 C CA . ILE B 1 168 ? -13.461 29.734 0.931 1 52.47 168 ILE B CA 1
ATOM 2808 C C . ILE B 1 168 ? -12.141 29.938 0.192 1 52.47 168 ILE B C 1
ATOM 2810 O O . ILE B 1 168 ? -11.719 29.078 -0.583 1 52.47 168 ILE B O 1
ATOM 2814 N N . GLY B 1 169 ? -11.273 30.953 0.245 1 48.84 169 GLY B N 1
ATOM 2815 C CA . GLY B 1 169 ? -10.211 30.891 -0.745 1 48.84 169 GLY B CA 1
ATOM 2816 C C . GLY B 1 169 ? -9.211 29.781 -0.487 1 48.84 169 GLY B C 1
ATOM 2817 O O . GLY B 1 169 ? -8.711 29.641 0.629 1 48.84 169 GLY B O 1
ATOM 2818 N N . THR B 1 170 ? -9.328 28.641 -1.363 1 56.19 170 THR B N 1
ATOM 2819 C CA . THR B 1 170 ? -8.461 27.484 -1.13 1 56.19 170 THR B CA 1
ATOM 2820 C C . THR B 1 170 ? -7.305 27.469 -2.125 1 56.19 170 THR B C 1
ATOM 2822 O O . THR B 1 170 ? -7.48 27.812 -3.297 1 56.19 170 THR B O 1
ATOM 2825 N N . LEU B 1 171 ? -5.988 27.734 -1.692 1 44.59 171 LEU B N 1
ATOM 2826 C CA . LEU B 1 171 ? -4.82 27.406 -2.504 1 44.59 171 LEU B CA 1
ATOM 2827 C C . LEU B 1 171 ? -4.258 26.031 -2.115 1 44.59 171 LEU B C 1
ATOM 2829 O O . LEU B 1 171 ? -4.086 25.75 -0.928 1 44.59 171 LEU B O 1
ATOM 2833 N N . ASN B 1 172 ? -4.289 25 -3.037 1 53.06 172 ASN B N 1
ATOM 2834 C CA . ASN B 1 172 ? -3.625 23.719 -2.816 1 53.06 172 ASN B CA 1
ATOM 2835 C C . ASN B 1 172 ? -2.42 23.547 -3.736 1 53.06 172 ASN B C 1
ATOM 2837 O O . ASN B 1 172 ? -2.537 23.703 -4.953 1 53.06 172 ASN B O 1
ATOM 2841 N N . ILE B 1 173 ? -1.181 23.672 -3.115 1 50.78 173 ILE B N 1
ATOM 2842 C CA . ILE B 1 173 ? 0.035 23.453 -3.891 1 50.78 173 ILE B CA 1
ATOM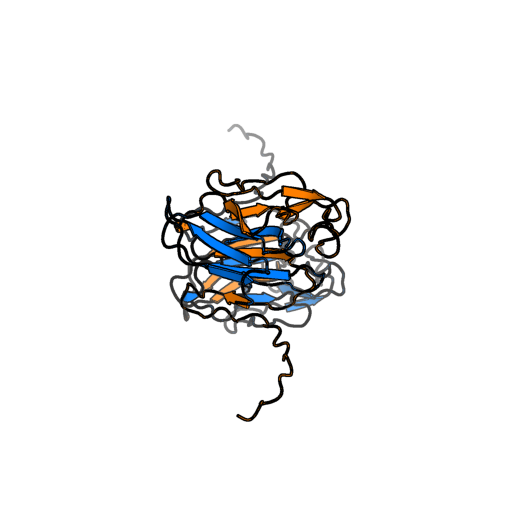 2843 C C . ILE B 1 173 ? 0.632 22.094 -3.537 1 50.78 173 ILE B C 1
ATOM 2845 O O . ILE B 1 173 ? 0.751 21.75 -2.359 1 50.78 173 ILE B O 1
ATOM 2849 N N . TYR B 1 174 ? 0.726 21.234 -4.598 1 56.38 174 TYR B N 1
ATOM 2850 C CA . TYR B 1 174 ? 1.475 20 -4.43 1 56.38 174 TYR B CA 1
ATOM 2851 C C . TYR B 1 174 ? 2.861 20.109 -5.051 1 56.38 174 TYR B C 1
ATOM 2853 O O . TYR B 1 174 ? 3.018 20.672 -6.141 1 56.38 174 TYR B O 1
ATOM 2861 N N . VAL B 1 175 ? 3.904 20.125 -4.18 1 50.62 175 VAL B N 1
ATOM 2862 C CA . VAL B 1 175 ? 5.254 20.094 -4.734 1 50.62 175 VAL B CA 1
ATOM 2863 C C . VAL B 1 175 ? 5.613 18.672 -5.145 1 50.62 175 VAL B C 1
ATOM 2865 O O . VAL B 1 175 ? 5.488 17.734 -4.348 1 50.62 175 VAL B O 1
ATOM 2868 N N . LYS B 1 176 ? 5.645 18.578 -6.59 1 48.75 176 LYS B N 1
ATOM 2869 C CA . LYS B 1 176 ? 6.066 17.297 -7.168 1 48.75 176 LYS B CA 1
ATOM 2870 C C . LYS B 1 176 ? 7.531 17.016 -6.852 1 48.75 176 LYS B C 1
ATOM 2872 O O . LYS B 1 176 ? 8.398 17.859 -7.082 1 48.75 176 LYS B O 1
ATOM 2877 N N . THR B 1 177 ? 7.828 16.297 -5.941 1 45 177 THR B N 1
ATOM 2878 C CA . THR B 1 177 ? 9.258 16.078 -5.766 1 45 177 THR B CA 1
ATOM 2879 C C . THR B 1 177 ? 9.812 15.203 -6.887 1 45 177 THR B C 1
ATOM 2881 O O . THR B 1 177 ? 10.961 15.367 -7.301 1 45 177 THR B O 1
ATOM 2884 N N . GLY B 1 178 ? 9.445 13.938 -7.082 1 41.56 178 GLY B N 1
ATOM 2885 C CA . GLY B 1 178 ? 10.164 13.086 -8.023 1 41.56 178 GLY B CA 1
ATOM 2886 C C . GLY B 1 178 ? 9.711 13.266 -9.453 1 41.56 178 GLY B C 1
ATOM 2887 O O . GLY B 1 178 ? 8.969 14.203 -9.766 1 41.56 178 GLY B O 1
ATOM 2888 N N . THR B 1 179 ? 10.406 12.523 -10.523 1 38.31 179 THR B N 1
ATOM 2889 C CA . THR B 1 179 ? 10.211 12.664 -11.961 1 38.31 179 THR B CA 1
ATOM 2890 C C . THR B 1 179 ? 8.727 12.711 -12.312 1 38.31 179 THR B C 1
ATOM 2892 O O . THR B 1 179 ? 8.336 13.281 -13.328 1 38.31 179 THR B O 1
ATOM 2895 N N . THR B 1 180 ? 8.055 11.602 -12.172 1 32.75 180 THR B N 1
ATOM 2896 C CA . THR B 1 180 ? 6.719 11.531 -12.75 1 32.75 180 THR B CA 1
ATOM 2897 C C . THR B 1 180 ? 5.727 12.344 -11.922 1 32.75 180 THR B C 1
ATOM 2899 O O . THR B 1 180 ? 5.691 12.227 -10.695 1 32.75 180 THR B O 1
ATOM 2902 N N . LEU B 1 181 ? 5.227 13.422 -12.516 1 33.72 181 LEU B N 1
ATOM 2903 C CA . LEU B 1 181 ? 4.125 14.242 -12.023 1 33.72 181 LEU B CA 1
ATOM 2904 C C . LEU B 1 181 ? 3.037 13.383 -11.398 1 33.72 181 LEU B C 1
ATOM 2906 O O . LEU B 1 181 ? 2.488 12.492 -12.055 1 33.72 181 LEU B O 1
ATOM 2910 N N . GLY B 1 182 ? 3.152 12.906 -10.266 1 31.77 182 GLY B N 1
ATOM 2911 C CA . GLY B 1 182 ? 1.882 12.367 -9.805 1 31.77 182 GLY B CA 1
ATOM 2912 C C . GLY B 1 182 ? 0.702 13.266 -10.133 1 31.77 182 GLY B C 1
ATOM 2913 O O . GLY B 1 182 ? 0.872 14.461 -10.367 1 31.77 182 GLY B O 1
ATOM 2914 N N . GLN B 1 183 ? -0.301 12.656 -10.828 1 30.86 183 GLN B N 1
ATOM 2915 C CA . GLN B 1 183 ? -1.53 13.328 -11.242 1 30.86 183 GLN B CA 1
ATOM 2916 C C . GLN B 1 183 ? -2.086 14.203 -10.117 1 30.86 183 GLN B C 1
ATOM 2918 O O . GLN B 1 183 ? -1.998 13.836 -8.945 1 30.86 183 GLN B O 1
ATOM 2923 N N . VAL B 1 184 ? -2.166 15.438 -10.406 1 34 184 VAL B N 1
ATOM 2924 C CA . VAL B 1 184 ? -3.051 16.328 -9.664 1 34 184 VAL B CA 1
ATOM 2925 C C . VAL B 1 184 ? -4.359 15.602 -9.344 1 34 184 VAL B C 1
ATOM 2927 O O . VAL B 1 184 ? -5.055 15.133 -10.25 1 34 184 VAL B O 1
ATOM 2930 N N . LEU B 1 185 ? -4.582 14.812 -8.367 1 34.69 185 LEU B N 1
ATOM 2931 C CA . LEU B 1 185 ? -5.996 14.578 -8.102 1 34.69 185 LEU B CA 1
ATOM 2932 C C . LEU B 1 185 ? -6.777 15.891 -8.117 1 34.69 185 LEU B C 1
ATOM 2934 O O . LEU B 1 185 ? -6.215 16.953 -7.844 1 34.69 185 LEU B O 1
ATOM 2938 N N . TRP B 1 186 ? -8.18 15.969 -8.508 1 30.67 186 TRP B N 1
ATOM 2939 C CA . TRP B 1 186 ? -9.141 17 -8.883 1 30.67 186 TRP B CA 1
ATOM 2940 C C . TRP B 1 186 ? -9.102 18.156 -7.891 1 30.67 186 TRP B C 1
ATOM 2942 O O . TRP B 1 186 ? -9.062 17.938 -6.676 1 30.67 186 TRP B O 1
ATOM 2952 N N . THR B 1 187 ? -8.445 19.328 -8.398 1 33.06 187 THR B N 1
ATOM 2953 C CA . THR B 1 187 ? -8.562 20.719 -8.016 1 33.06 187 THR B CA 1
ATOM 2954 C C . THR B 1 187 ? -10 21.219 -8.172 1 33.06 187 THR B C 1
ATOM 2956 O O . THR B 1 187 ? -10.672 20.875 -9.148 1 33.06 187 THR B O 1
ATOM 2959 N N . GLN B 1 188 ? -10.75 21.438 -7.137 1 30.45 188 GLN B N 1
ATOM 2960 C CA . GLN B 1 188 ? -12.016 22.156 -7.254 1 30.45 188 GLN B CA 1
ATOM 2961 C C . GLN B 1 188 ? -11.789 23.562 -7.801 1 30.45 188 GLN B C 1
ATOM 2963 O O . GLN B 1 188 ? -11.039 24.344 -7.215 1 30.45 188 GLN B O 1
ATOM 2968 N N . SER B 1 189 ? -11.867 23.828 -9.172 1 30.91 189 SER B N 1
ATOM 2969 C CA . SER B 1 189 ? -12.031 25.125 -9.836 1 30.91 189 SER B CA 1
ATOM 2970 C C . SER B 1 189 ? -13.211 25.891 -9.25 1 30.91 189 SER B C 1
ATOM 2972 O O . SER B 1 189 ? -14.367 25.516 -9.453 1 30.91 189 SER B O 1
ATOM 2974 N N . GLY B 1 190 ? -13.586 26.078 -8.078 1 31.09 190 GLY B N 1
ATOM 2975 C CA . GLY B 1 190 ? -14.703 27.016 -8.133 1 31.09 190 GLY B CA 1
ATOM 2976 C C . GLY B 1 190 ? -14.328 28.359 -8.727 1 31.09 190 GLY B C 1
ATOM 2977 O O . GLY B 1 190 ? -13.25 28.891 -8.445 1 31.09 190 GLY B O 1
ATOM 2978 N N . ALA B 1 191 ? -14.766 28.594 -9.992 1 30.64 191 ALA B N 1
ATOM 2979 C CA . ALA B 1 191 ? -15.039 29.891 -10.625 1 30.64 191 ALA B CA 1
ATOM 2980 C C . ALA B 1 191 ? -15.578 30.891 -9.617 1 30.64 191 ALA B C 1
ATOM 2982 O O . ALA B 1 191 ? -16.641 30.672 -9.023 1 30.64 191 ALA B O 1
ATOM 2983 N N . LEU B 1 192 ? -14.883 31.625 -8.844 1 29.16 192 LEU B N 1
ATOM 2984 C CA . LEU B 1 192 ? -15.438 32.969 -8.688 1 29.16 192 LEU B CA 1
ATOM 2985 C C . LEU B 1 192 ? -15.742 33.594 -10.047 1 29.16 192 LEU B C 1
ATOM 2987 O O . LEU B 1 192 ? -14.906 33.562 -10.945 1 29.16 192 LEU B O 1
ATOM 2991 N N . SER B 1 193 ? -16.953 33.688 -10.461 1 26.34 193 SER B N 1
ATOM 2992 C CA . SER B 1 193 ? -17.578 34.562 -11.43 1 26.34 193 SER B CA 1
ATOM 2993 C C . SER B 1 193 ? -17.047 36 -11.305 1 26.34 193 SER B C 1
ATOM 2995 O O . SER B 1 193 ? -17.516 36.75 -10.461 1 26.34 193 SER B O 1
ATOM 2997 N N . ARG B 1 194 ? -15.852 36.438 -11.039 1 27.33 194 ARG B N 1
ATOM 2998 C CA . ARG B 1 194 ? -15.781 37.844 -11.43 1 27.33 194 ARG B CA 1
ATOM 2999 C C . ARG B 1 194 ? -16.031 38 -12.922 1 27.33 194 ARG B C 1
ATOM 3001 O O . ARG B 1 194 ? -15.75 37.094 -13.711 1 27.33 194 ARG B O 1
ATOM 3008 N N . ASN B 1 195 ? -17 38.969 -13.445 1 26.14 195 ASN B N 1
ATOM 3009 C CA . ASN B 1 195 ? -17.047 39.938 -14.523 1 26.14 195 ASN B CA 1
ATOM 3010 C C . ASN B 1 195 ? -15.648 40.438 -14.875 1 26.14 195 ASN B C 1
ATOM 3012 O O . ASN B 1 195 ? -14.789 40.562 -14.008 1 26.14 195 ASN B O 1
ATOM 3016 N N . TRP B 1 196 ? -15.094 40.094 -16.156 1 26.41 196 TRP B N 1
ATOM 3017 C CA . TRP B 1 196 ? -14.133 40.844 -16.984 1 26.41 196 TRP B CA 1
ATOM 3018 C C . TRP B 1 196 ? -14.234 42.344 -16.719 1 26.41 196 TRP B C 1
ATOM 3020 O O . TRP B 1 196 ? -15.242 42.969 -17.031 1 26.41 196 TRP B O 1
ATOM 3030 N N . PHE B 1 197 ? -14.062 42.781 -15.5 1 22.03 197 PHE B N 1
ATOM 3031 C CA . PHE B 1 197 ? -14.148 44.25 -15.508 1 22.03 197 PHE B CA 1
ATOM 3032 C C . PHE B 1 197 ? -13.133 44.844 -16.469 1 22.03 197 PHE B C 1
ATOM 3034 O O . PHE B 1 197 ? -11.938 44.531 -16.391 1 22.03 197 PHE B O 1
ATOM 3041 N N . GLN B 1 198 ? -13.562 44.938 -17.875 1 22.59 198 GLN B N 1
ATOM 3042 C CA . GLN B 1 198 ? -13.086 45.875 -18.891 1 22.59 198 GLN B CA 1
ATOM 3043 C C . GLN B 1 198 ? -12.578 47.156 -18.25 1 22.59 198 GLN B C 1
ATOM 3045 O O . GLN B 1 198 ? -13.344 47.875 -17.594 1 22.59 198 GLN B O 1
ATOM 3050 N N . ALA B 1 199 ? -11.328 47.062 -17.656 1 22.97 199 ALA B N 1
ATOM 3051 C CA . ALA B 1 199 ? -10.773 48.375 -17.922 1 22.97 199 ALA B CA 1
ATOM 3052 C C . ALA B 1 199 ? -10.305 48.5 -19.375 1 22.97 199 ALA B C 1
ATOM 3054 O O . ALA B 1 199 ? -9.914 47.5 -19.984 1 22.97 199 ALA B O 1
#

Foldseek 3Di:
DPQFAAKKKWKFKADDNDTDDTQDMDIHDDDPDDDDDDGDDDDPHDTDIDIDIDAGPDPPHDDDDDDDDDDPFGDVLDPDDDQCLVHPGQKDWDDPWFDEWAKAFAFDPDPFWDDRGGPPPPHSSGIDTDDDCVVPPPTDTDMDHPDDDCVRPDDDDDDDDGGTDDPPDDDDDDDPDDDDPPDPPDPDDDDPPDDPPDD/DPQFAAKKKWKFKADDNDTDDTQDMDIHDDDPDDDDDDGDDDDPHDTDIDIDIDAGPDPPHDDDDDDDDDDPAGDVLDPDDDQCLVHPGQKDWDDPWFDEWAKAFAFDPDPFWDDRGGPPPPHSSGIDTDDDCVVPPPTDTDMDHPDDDCVRDDDDDDDDDGGTDDPPPDDDDDDDDDDDPDDPDDDPPPDPPDDPPDD

Radius of gyration: 26.59 Å; Cα contacts (8 Å, |Δi|>4): 1078; chains: 2; bounding box: 40×97×47 Å

Organism: Strongylocentrotus purpuratus (NCBI:txid7668)